Protein AF-A0A976PFW3-F1 (afdb_monomer)

Secondary structure (DSSP, 8-state):
------------------SSB-B-TTS-B-B-SSSS-EEEEEEE---SS---HHHHHHHHHHHHHHHHHHSS-EEEEEE-S--S-TTSEEEEEE--GGG-SSTT--EEEEEEEETTTTEEEEEEEEEETTS--BS-SS--TTS-GGGBHHHHHHHHHHHHTTB--BSSTT-TTBSB--TTTTS--HHHHHHHHHHS-SS--EEEEEEEEETTTTEE-SSEEEEEEETTT-SEEEEEE--TTSEEEEEEE-TTEEEEEEEEE---GGGS-GGGTT-----BGGGBPPBPEE---SSGGGTT-PPPEEEBTTB-EEEEEEEE-B-S--S-HHHHHTTTSEEE---B-TTS-BEEEEEEEEEHHHHHHTPPEEEEEE-TT----SS-EEEEEEEE-GGGT---EEEEEEEESSS--EEES-SSPEE-TT--EE--EEEEEE--SS-GGG-EEEEEEEEE-HHHHHHHHHTSS-TTS-----HHHHHHHHHHHTTTSTTHHHH--SEEEEEEEEEEEEE-TTS-EEEEE--------STT----TT---------------SSSTTSTTTT---EEEEEEB-TTS-----S-SHHHHHHHHHHHHHHHHHTTS--

pLDDT: mean 82.31, std 19.69, range [26.84, 98.25]

Structure (mmCIF, N/CA/C/O backbone):
data_AF-A0A976PFW3-F1
#
_entry.id   AF-A0A976PFW3-F1
#
loop_
_atom_site.group_PDB
_atom_site.id
_atom_site.type_symbol
_atom_site.label_atom_id
_atom_site.label_alt_id
_atom_site.label_comp_id
_atom_site.label_asym_id
_atom_site.label_entity_id
_atom_site.label_seq_id
_atom_site.pdbx_PDB_ins_code
_atom_site.Cartn_x
_atom_site.Cartn_y
_atom_site.Cartn_z
_atom_site.occupancy
_atom_site.B_iso_or_equiv
_atom_site.auth_seq_id
_atom_site.auth_comp_id
_atom_site.auth_asym_id
_atom_site.auth_atom_id
_atom_site.pdbx_PDB_model_num
ATOM 1 N N . MET A 1 1 ? -3.692 -56.636 13.401 1.00 36.53 1 MET A N 1
ATOM 2 C CA . MET A 1 1 ? -2.656 -55.945 12.604 1.00 36.53 1 MET A CA 1
ATOM 3 C C . MET A 1 1 ? -3.323 -54.791 11.887 1.00 36.53 1 MET A C 1
ATOM 5 O O . MET A 1 1 ? -4.243 -55.020 11.118 1.00 36.53 1 MET A O 1
ATOM 9 N N . LYS A 1 2 ? -2.945 -53.568 12.268 1.00 32.25 2 LYS A N 1
ATOM 10 C CA . LYS A 1 2 ? -3.414 -52.304 11.697 1.00 32.25 2 LYS A CA 1
ATOM 11 C C . LYS A 1 2 ? -2.688 -52.082 10.369 1.00 32.25 2 LYS A C 1
ATOM 13 O O . LYS A 1 2 ? -1.462 -52.126 10.370 1.00 32.25 2 LYS A O 1
ATOM 18 N N . THR A 1 3 ? -3.408 -51.780 9.298 1.00 32.78 3 THR A N 1
ATOM 19 C CA . THR A 1 3 ? -2.817 -51.157 8.107 1.00 32.78 3 THR A CA 1
ATOM 20 C C . THR A 1 3 ? -3.516 -49.819 7.927 1.00 32.78 3 THR A C 1
ATOM 22 O O . THR A 1 3 ? -4.653 -49.746 7.473 1.00 32.78 3 THR A O 1
ATOM 25 N N . LEU A 1 4 ? -2.851 -48.776 8.422 1.00 33.44 4 LEU A N 1
ATOM 26 C CA . LEU A 1 4 ? -3.229 -47.379 8.268 1.00 33.44 4 LEU A CA 1
ATOM 27 C C . LEU A 1 4 ? -2.861 -46.985 6.831 1.00 33.44 4 LEU A C 1
ATOM 29 O O . LEU A 1 4 ? -1.683 -46.994 6.480 1.00 33.44 4 LEU A O 1
ATOM 33 N N . LEU A 1 5 ? -3.855 -46.701 5.992 1.00 31.08 5 LEU A N 1
ATOM 34 C CA . LEU A 1 5 ? -3.631 -46.113 4.675 1.00 31.08 5 LEU A CA 1
ATOM 35 C C . LEU A 1 5 ? -3.624 -44.591 4.857 1.00 31.08 5 LEU A C 1
ATOM 37 O O . LEU A 1 5 ? -4.669 -43.946 4.853 1.00 31.08 5 LEU A O 1
ATOM 41 N N . THR A 1 6 ? -2.448 -44.026 5.109 1.00 30.50 6 THR A N 1
ATOM 42 C CA . THR A 1 6 ? -2.262 -42.574 5.166 1.00 30.50 6 THR A CA 1
ATOM 43 C C . THR A 1 6 ? -2.263 -42.052 3.730 1.00 30.50 6 THR A C 1
ATOM 45 O O . THR A 1 6 ? -1.283 -42.223 3.006 1.00 30.50 6 THR A O 1
ATOM 48 N N . LEU A 1 7 ? -3.377 -41.460 3.288 1.00 30.42 7 LEU A N 1
ATOM 49 C CA . LEU A 1 7 ? -3.413 -40.684 2.050 1.00 30.42 7 LEU A CA 1
ATOM 50 C C . LEU A 1 7 ? -2.515 -39.452 2.231 1.00 30.42 7 LEU A C 1
ATOM 52 O O . LEU A 1 7 ? -2.850 -38.536 2.980 1.00 30.42 7 LEU A O 1
ATOM 56 N N . LEU A 1 8 ? -1.374 -39.437 1.541 1.00 28.33 8 LEU A N 1
ATOM 57 C CA . LEU A 1 8 ? -0.593 -38.226 1.318 1.00 28.33 8 LEU A CA 1
ATOM 58 C C . LEU A 1 8 ? -1.393 -37.339 0.349 1.00 28.33 8 LEU A C 1
ATOM 60 O O . LEU A 1 8 ? -1.391 -37.566 -0.860 1.00 28.33 8 LEU A O 1
ATOM 64 N N . PHE A 1 9 ? -2.100 -36.339 0.875 1.00 29.23 9 PHE A N 1
ATOM 65 C CA . PHE A 1 9 ? -2.539 -35.202 0.071 1.00 29.23 9 PHE A CA 1
ATOM 66 C C . PHE A 1 9 ? -1.294 -34.375 -0.270 1.00 29.23 9 PHE A C 1
ATOM 68 O O . PHE A 1 9 ? -0.863 -33.530 0.509 1.00 29.23 9 PHE A O 1
ATOM 75 N N . LEU A 1 10 ? -0.683 -34.648 -1.426 1.00 27.61 10 LEU A N 1
ATOM 76 C CA . LEU A 1 10 ? 0.217 -33.697 -2.072 1.00 27.61 10 LEU A CA 1
ATOM 77 C C . LEU A 1 10 ? -0.666 -32.555 -2.590 1.00 27.61 10 LEU A C 1
ATOM 79 O O . LEU A 1 10 ? -1.296 -32.671 -3.641 1.00 27.61 10 LEU A O 1
ATOM 83 N N . SER A 1 11 ? -0.766 -31.470 -1.827 1.00 28.17 11 SER A N 1
ATOM 84 C CA . SER A 1 11 ? -1.272 -30.204 -2.341 1.00 28.17 11 SER A CA 1
ATOM 85 C C . SER A 1 11 ? -0.316 -29.735 -3.438 1.00 28.17 11 SER A C 1
ATOM 87 O O . SER A 1 11 ? 0.780 -29.245 -3.176 1.00 28.17 11 SER A O 1
ATOM 89 N N . TYR A 1 12 ? -0.718 -29.908 -4.695 1.00 28.75 12 TYR A N 1
ATOM 90 C CA . TYR A 1 12 ? -0.139 -29.148 -5.794 1.00 28.75 12 TYR A CA 1
ATOM 91 C C . TYR A 1 12 ? -0.499 -27.679 -5.549 1.00 28.75 12 TYR A C 1
ATOM 93 O O . TYR A 1 12 ? -1.594 -27.230 -5.883 1.00 28.75 12 TYR A O 1
ATOM 101 N N . ALA A 1 13 ? 0.404 -26.937 -4.908 1.00 28.00 13 ALA A N 1
ATOM 102 C CA . ALA A 1 13 ? 0.367 -25.486 -4.905 1.00 28.00 13 ALA A CA 1
ATOM 103 C C . ALA A 1 13 ? 0.647 -25.037 -6.343 1.00 28.00 13 ALA A C 1
ATOM 105 O O . ALA A 1 13 ? 1.799 -24.904 -6.756 1.00 28.00 13 ALA A O 1
ATOM 106 N N . ILE A 1 14 ? -0.407 -24.873 -7.145 1.00 31.86 14 ILE A N 1
ATOM 107 C CA . ILE A 1 14 ? -0.308 -24.063 -8.356 1.00 31.86 14 ILE A CA 1
ATOM 108 C C . ILE A 1 14 ? 0.115 -22.686 -7.850 1.00 31.86 14 ILE A C 1
ATOM 110 O O . ILE A 1 14 ? -0.603 -22.070 -7.065 1.00 31.86 14 ILE A O 1
ATOM 114 N N . GLY A 1 15 ? 1.336 -22.282 -8.199 1.00 32.09 15 GLY A N 1
ATOM 115 C CA . GLY A 1 15 ? 1.965 -21.068 -7.697 1.00 32.09 15 GLY A CA 1
ATOM 116 C C . GLY A 1 15 ? 1.206 -19.834 -8.161 1.00 32.09 15 GLY A C 1
ATOM 117 O O . GLY A 1 15 ? 1.541 -19.246 -9.186 1.00 32.09 15 GLY A O 1
ATOM 118 N N . VAL A 1 16 ? 0.189 -19.439 -7.403 1.00 37.16 16 VAL A N 1
ATOM 119 C CA . VAL A 1 16 ? -0.351 -18.089 -7.461 1.00 37.16 16 VAL A CA 1
ATOM 120 C C . VAL A 1 16 ? 0.714 -17.201 -6.832 1.00 37.16 16 VAL A C 1
ATOM 122 O O . VAL A 1 16 ? 0.985 -17.298 -5.637 1.00 37.16 16 VAL A O 1
ATOM 125 N N . LYS A 1 17 ? 1.389 -16.404 -7.659 1.00 40.34 17 LYS A N 1
ATOM 126 C CA . LYS A 1 17 ? 2.309 -15.372 -7.185 1.00 40.34 17 LYS A CA 1
ATOM 127 C C . LYS A 1 17 ? 1.561 -14.045 -7.085 1.00 40.34 17 LYS A C 1
ATOM 129 O O . LYS A 1 17 ? 0.777 -13.711 -7.971 1.00 40.34 17 LYS A O 1
ATOM 134 N N . ALA A 1 18 ? 1.794 -13.381 -5.960 1.00 41.81 18 ALA A N 1
ATOM 135 C CA . ALA A 1 18 ? 1.305 -12.069 -5.557 1.00 41.81 18 ALA A CA 1
ATOM 136 C C . ALA A 1 18 ? 1.888 -10.938 -6.422 1.00 41.81 18 ALA A C 1
ATOM 138 O O . ALA A 1 18 ? 2.817 -11.204 -7.177 1.00 41.81 18 ALA A O 1
ATOM 139 N N . TYR A 1 19 ? 1.436 -9.695 -6.218 1.00 62.03 19 TYR A N 1
ATOM 140 C CA . TYR A 1 19 ? 1.938 -8.455 -6.844 1.00 62.03 19 TYR A CA 1
ATOM 141 C C . TYR A 1 19 ? 1.474 -8.189 -8.274 1.00 62.03 19 TYR A C 1
ATOM 143 O O . TYR A 1 19 ? 0.975 -9.076 -8.974 1.00 62.03 19 TYR A O 1
ATOM 151 N N . VAL A 1 20 ? 1.597 -6.929 -8.709 1.00 61.88 20 VAL A N 1
ATOM 152 C CA . VAL A 1 20 ? 1.366 -6.581 -10.113 1.00 61.88 20 VAL A CA 1
ATOM 153 C C . VAL A 1 20 ? 2.546 -7.099 -10.916 1.00 61.88 20 VAL A C 1
ATOM 155 O O . VAL A 1 20 ? 3.556 -6.436 -11.102 1.00 61.88 20 VAL A O 1
ATOM 158 N N . LEU A 1 21 ? 2.434 -8.352 -11.330 1.00 73.12 21 LEU A N 1
ATOM 159 C CA . LEU A 1 21 ? 3.446 -9.049 -12.100 1.00 73.12 21 LEU A CA 1
ATOM 160 C C . LEU A 1 21 ? 3.099 -8.988 -13.581 1.00 73.12 21 LEU A C 1
ATOM 162 O O . LEU A 1 21 ? 1.958 -9.266 -13.969 1.00 73.12 21 LEU A O 1
ATOM 166 N N . THR A 1 22 ? 4.089 -8.675 -14.412 1.00 71.06 22 THR A N 1
ATOM 167 C CA . THR A 1 22 ? 3.899 -8.667 -15.861 1.00 71.06 22 THR A CA 1
ATOM 168 C C . THR A 1 22 ? 3.730 -10.103 -16.357 1.00 71.06 22 THR A C 1
ATOM 170 O O . THR A 1 22 ? 4.416 -11.030 -15.908 1.00 71.06 22 THR A O 1
ATOM 173 N N . ARG A 1 23 ? 2.777 -10.311 -17.268 1.00 71.00 23 ARG A N 1
ATOM 174 C CA . ARG A 1 23 ? 2.459 -11.626 -17.830 1.00 71.00 23 ARG A CA 1
ATOM 175 C C . ARG A 1 23 ? 2.489 -11.580 -19.351 1.00 71.00 23 ARG A C 1
ATOM 177 O O . ARG A 1 23 ? 1.967 -10.641 -19.939 1.00 71.00 23 ARG A O 1
ATOM 184 N N . GLY A 1 24 ? 3.055 -12.619 -19.959 1.00 60.31 24 GLY A N 1
ATOM 185 C CA . GLY A 1 24 ? 3.047 -12.810 -21.408 1.00 60.31 24 GLY A CA 1
ATOM 186 C C . GLY A 1 24 ? 1.667 -13.207 -21.935 1.00 60.31 24 GLY A C 1
ATOM 187 O O . GLY A 1 24 ? 0.727 -13.456 -21.170 1.00 60.31 24 GLY A O 1
ATOM 188 N N . SER A 1 25 ? 1.549 -13.330 -23.258 1.00 64.50 25 SER A N 1
ATOM 189 C CA . SER A 1 25 ? 0.269 -13.611 -23.930 1.00 64.50 25 SER A CA 1
ATOM 190 C C . SER A 1 25 ? -0.368 -14.946 -23.501 1.00 64.50 25 SER A C 1
ATOM 192 O O . SER A 1 25 ? -1.591 -15.091 -23.448 1.00 64.50 25 SER A O 1
ATOM 194 N N . ASN A 1 26 ? 0.460 -15.912 -23.096 1.00 66.25 26 ASN A N 1
ATOM 195 C CA . ASN A 1 26 ? 0.056 -17.209 -22.548 1.00 66.25 26 ASN A CA 1
ATOM 196 C C . ASN A 1 26 ? -0.172 -17.209 -21.018 1.00 66.25 26 ASN A C 1
ATOM 198 O O . ASN A 1 26 ? -0.253 -18.282 -20.416 1.00 66.25 26 ASN A O 1
ATOM 202 N N . LYS A 1 27 ? -0.252 -16.031 -20.381 1.00 70.88 27 LYS A N 1
ATOM 203 C CA . LYS A 1 27 ? -0.365 -15.821 -18.922 1.00 70.88 27 LYS A CA 1
ATOM 204 C C . LYS A 1 27 ? 0.863 -16.251 -18.100 1.00 70.88 27 LYS A C 1
ATOM 206 O O . LYS A 1 27 ? 0.792 -16.222 -16.863 1.00 70.88 27 LYS A O 1
ATOM 211 N N . SER A 1 28 ? 1.970 -16.636 -18.743 1.00 75.81 28 SER A N 1
ATOM 212 C CA . SER A 1 28 ? 3.228 -16.935 -18.049 1.00 75.81 28 SER A CA 1
ATOM 213 C C . SER A 1 28 ? 3.811 -15.671 -17.420 1.00 75.81 28 SER A C 1
ATOM 215 O O . SER A 1 28 ? 3.656 -14.571 -17.944 1.00 75.81 28 SER A O 1
ATOM 217 N N . PHE A 1 29 ? 4.433 -15.822 -16.254 1.00 83.50 29 PHE A N 1
ATOM 218 C CA . PHE A 1 29 ? 5.074 -14.717 -15.547 1.00 83.50 29 PHE A CA 1
ATOM 219 C C . PHE A 1 29 ? 6.345 -14.286 -16.275 1.00 83.50 29 PHE A C 1
ATOM 221 O O . PHE A 1 29 ? 7.222 -15.124 -16.492 1.00 83.50 29 PHE A O 1
ATOM 228 N N . ILE A 1 30 ? 6.460 -12.996 -16.589 1.00 85.62 30 ILE A N 1
ATOM 229 C CA . ILE A 1 30 ? 7.663 -12.432 -17.199 1.00 85.62 30 ILE A CA 1
ATOM 230 C C . ILE A 1 30 ? 8.696 -12.190 -16.100 1.00 85.62 30 ILE A C 1
ATOM 232 O O . ILE A 1 30 ? 8.488 -11.358 -15.219 1.00 85.62 30 ILE A O 1
ATOM 236 N N . ARG A 1 31 ? 9.786 -12.963 -16.117 1.00 91.31 31 ARG A N 1
ATOM 237 C CA . ARG A 1 31 ? 10.868 -12.889 -15.119 1.00 91.31 31 ARG A CA 1
ATOM 238 C C . ARG A 1 31 ? 12.169 -13.481 -15.645 1.00 91.31 31 ARG A C 1
ATOM 240 O O . ARG A 1 31 ? 12.164 -14.294 -16.570 1.00 91.31 31 ARG A O 1
ATOM 247 N N . TRP A 1 32 ? 13.285 -13.165 -14.998 1.00 94.50 32 TRP A N 1
ATOM 248 C CA . TRP A 1 32 ? 14.546 -13.842 -15.286 1.00 94.50 32 TRP A CA 1
ATOM 249 C C . TRP A 1 32 ? 14.451 -15.351 -14.968 1.00 94.50 32 TRP A C 1
ATOM 251 O O . TRP A 1 32 ? 13.754 -15.747 -14.024 1.00 94.50 32 TRP A O 1
ATOM 261 N N . PRO A 1 33 ? 15.140 -16.226 -15.730 1.00 90.62 33 PRO A N 1
ATOM 262 C CA . PRO A 1 33 ? 14.991 -17.681 -15.603 1.00 90.62 33 PRO A CA 1
ATOM 263 C C . PRO A 1 33 ? 15.330 -18.238 -14.214 1.00 90.62 33 PRO A C 1
ATOM 265 O O . PRO A 1 33 ? 14.748 -19.235 -13.778 1.00 90.62 33 PRO A O 1
ATOM 268 N N . THR A 1 34 ? 16.274 -17.609 -13.512 1.00 91.56 34 THR A N 1
ATOM 269 C CA . THR A 1 34 ? 16.739 -18.034 -12.188 1.00 91.56 34 THR A CA 1
ATOM 270 C C . THR A 1 34 ? 16.098 -17.193 -11.085 1.00 91.56 34 THR A C 1
ATOM 272 O O . THR A 1 34 ? 15.677 -16.062 -11.301 1.00 91.56 34 THR A O 1
ATOM 275 N N . THR A 1 35 ? 16.024 -17.743 -9.874 1.00 88.94 35 THR A N 1
ATOM 276 C CA . THR A 1 35 ? 15.552 -17.015 -8.682 1.00 88.94 35 THR A CA 1
ATOM 277 C C . THR A 1 35 ? 16.614 -16.088 -8.090 1.00 88.94 35 THR A C 1
ATOM 279 O O . THR A 1 35 ? 16.314 -15.342 -7.171 1.00 88.94 35 THR A O 1
ATOM 282 N N . SER A 1 36 ? 17.845 -16.140 -8.600 1.00 92.88 36 SER A N 1
ATOM 283 C CA . SER A 1 36 ? 18.969 -15.291 -8.197 1.00 92.88 36 SER A CA 1
ATOM 284 C C . SER A 1 36 ? 19.787 -14.876 -9.432 1.00 92.88 36 SER A C 1
ATOM 286 O O . SER A 1 36 ? 20.884 -15.406 -9.662 1.00 92.88 36 SER A O 1
ATOM 288 N N . PRO A 1 37 ? 19.217 -14.053 -10.328 1.00 95.31 37 PRO A N 1
ATOM 289 C CA . PRO A 1 37 ? 19.898 -13.635 -11.548 1.00 95.31 37 PRO A CA 1
ATOM 290 C C . PRO A 1 37 ? 21.075 -12.706 -11.227 1.00 95.31 37 PRO A C 1
ATOM 292 O O . PRO A 1 37 ? 21.005 -11.913 -10.294 1.00 95.31 37 PRO A O 1
ATOM 295 N N . ASN A 1 38 ? 22.148 -12.807 -12.015 1.00 96.12 38 ASN A N 1
ATOM 296 C CA . ASN A 1 38 ? 23.268 -11.865 -11.992 1.00 96.12 38 ASN A CA 1
ATOM 297 C C . ASN A 1 38 ? 23.230 -11.072 -13.299 1.00 96.12 38 ASN A C 1
ATOM 299 O O . ASN A 1 38 ? 23.489 -11.635 -14.363 1.00 96.12 38 ASN A O 1
ATOM 303 N N . LEU A 1 39 ? 22.862 -9.797 -13.221 1.00 96.12 39 LEU A N 1
ATOM 304 C CA . LEU A 1 39 ? 22.644 -8.926 -14.369 1.00 96.12 39 LEU A CA 1
ATOM 305 C C . LEU A 1 39 ? 23.783 -7.913 -14.473 1.00 96.12 39 LEU A C 1
ATOM 307 O O . LEU A 1 39 ? 24.178 -7.293 -13.488 1.00 96.12 39 LEU A O 1
ATOM 311 N N . THR A 1 40 ? 24.301 -7.721 -15.682 1.00 96.62 40 THR A N 1
ATOM 312 C CA . THR A 1 40 ? 25.161 -6.576 -16.003 1.00 96.62 40 THR A CA 1
ATOM 313 C C . THR A 1 40 ? 24.333 -5.562 -16.777 1.00 96.62 40 THR A C 1
ATOM 315 O O . THR A 1 40 ? 23.777 -5.905 -17.821 1.00 96.62 40 THR A O 1
ATOM 318 N N . LEU A 1 41 ? 24.251 -4.344 -16.245 1.00 97.12 41 LEU A N 1
ATOM 319 C CA . LEU A 1 41 ? 23.595 -3.198 -16.861 1.00 97.12 41 LEU A CA 1
ATOM 320 C C . LEU A 1 41 ? 24.670 -2.312 -17.495 1.00 97.12 41 LEU A C 1
ATOM 322 O O . LEU A 1 41 ? 25.552 -1.794 -16.803 1.00 97.12 41 LEU A O 1
ATOM 326 N N . TYR A 1 42 ? 24.625 -2.167 -18.813 1.00 97.62 42 TYR A N 1
ATOM 327 C CA . TYR A 1 42 ? 25.566 -1.353 -19.569 1.00 97.62 42 TYR A CA 1
ATOM 328 C C . TYR A 1 42 ? 25.042 0.079 -19.658 1.00 97.62 42 TYR A C 1
ATOM 330 O O . TYR A 1 42 ? 24.076 0.359 -20.360 1.00 97.62 42 TYR A O 1
ATOM 338 N N . LEU A 1 43 ? 25.682 0.989 -18.931 1.00 97.81 43 LEU A N 1
ATOM 339 C CA . LEU A 1 43 ? 25.269 2.382 -18.822 1.00 97.81 43 LEU A CA 1
ATOM 340 C C . LEU A 1 43 ? 26.020 3.257 -19.824 1.00 97.81 43 LEU A C 1
ATOM 342 O O . LEU A 1 43 ? 27.243 3.388 -19.732 1.00 97.81 43 LEU A O 1
ATOM 346 N N . ASN A 1 44 ? 25.279 3.921 -20.707 1.00 97.44 44 ASN A N 1
ATOM 347 C CA . ASN A 1 44 ? 25.751 5.108 -21.406 1.00 97.44 44 ASN A CA 1
ATOM 348 C C . ASN A 1 44 ? 25.252 6.367 -20.669 1.00 97.44 44 ASN A C 1
ATOM 350 O O . ASN A 1 44 ? 24.062 6.682 -20.752 1.00 97.44 44 ASN A O 1
ATOM 354 N N . PRO A 1 45 ? 26.124 7.092 -19.944 1.00 96.69 45 PRO A N 1
ATOM 355 C CA . PRO A 1 45 ? 25.701 8.204 -19.095 1.00 96.69 45 PRO A CA 1
ATOM 356 C C . PRO A 1 45 ? 25.529 9.537 -19.844 1.00 96.69 45 PRO A C 1
ATOM 358 O O . PRO A 1 45 ? 25.141 10.532 -19.228 1.00 96.69 45 PRO A O 1
ATOM 361 N N . SER A 1 46 ? 25.821 9.578 -21.151 1.00 96.31 46 SER A N 1
ATOM 362 C CA . SER A 1 46 ? 25.744 10.807 -21.950 1.00 96.31 46 SER A CA 1
ATOM 363 C C . SER A 1 46 ? 24.318 11.354 -21.947 1.00 96.31 46 SER A C 1
ATOM 365 O O . SER A 1 46 ? 23.399 10.648 -22.346 1.00 96.31 46 SER A O 1
ATOM 367 N N . ASN A 1 47 ? 24.143 12.607 -21.525 1.00 95.38 47 ASN A N 1
ATOM 368 C CA . ASN A 1 47 ? 22.838 13.250 -21.355 1.00 95.38 47 ASN A CA 1
ATOM 369 C C . ASN A 1 47 ? 22.897 14.744 -21.721 1.00 95.38 47 ASN A C 1
ATOM 371 O O . ASN A 1 47 ? 23.962 15.365 -21.669 1.00 95.38 47 ASN A O 1
ATOM 375 N N . ASN A 1 48 ? 21.744 15.334 -22.041 1.00 95.19 48 ASN A N 1
ATOM 376 C CA . ASN A 1 48 ? 21.591 16.773 -22.298 1.00 95.19 48 ASN A CA 1
ATOM 377 C C . ASN A 1 48 ? 21.143 17.564 -21.053 1.00 95.19 48 ASN A C 1
ATOM 379 O O . ASN A 1 48 ? 20.854 18.758 -21.143 1.00 95.19 48 ASN A O 1
ATOM 383 N N . ASN A 1 49 ? 21.111 16.912 -19.890 1.00 90.81 49 ASN A N 1
ATOM 384 C CA . ASN A 1 49 ? 20.641 17.461 -18.618 1.00 90.81 49 ASN A CA 1
ATOM 385 C C . ASN A 1 49 ? 21.741 18.161 -17.800 1.00 90.81 49 ASN A C 1
ATOM 387 O O . ASN A 1 49 ? 21.458 18.784 -16.780 1.00 90.81 49 ASN A O 1
ATOM 391 N N . GLY A 1 50 ? 22.998 18.093 -18.250 1.00 91.25 50 GLY A N 1
ATOM 392 C CA . GLY A 1 50 ? 24.138 18.714 -17.570 1.00 91.25 50 GLY A CA 1
ATOM 393 C C . GLY A 1 50 ? 24.649 17.930 -16.358 1.00 91.25 50 GLY A C 1
ATOM 394 O O . GLY A 1 50 ? 25.518 18.431 -15.647 1.00 91.25 50 GLY A O 1
ATOM 395 N N . LEU A 1 51 ? 24.149 16.709 -16.141 1.00 93.62 51 LEU A N 1
ATOM 396 C CA . LEU A 1 51 ? 24.655 15.790 -15.123 1.00 93.62 51 LEU A CA 1
ATOM 397 C C . LEU A 1 51 ? 25.988 15.202 -15.592 1.00 93.62 51 LEU A C 1
ATOM 399 O O . LEU A 1 51 ? 26.096 14.752 -16.736 1.00 93.62 51 LEU A O 1
ATOM 403 N N . SER A 1 52 ? 26.999 15.173 -14.722 1.00 96.38 52 SER A N 1
ATOM 404 C CA . SER A 1 52 ? 28.265 14.513 -15.056 1.00 96.38 52 SER A CA 1
ATOM 405 C C . SER A 1 52 ? 28.112 12.990 -15.112 1.00 96.38 52 SER A C 1
ATOM 407 O O . SER A 1 52 ? 27.295 12.407 -14.396 1.00 96.38 52 SER A O 1
ATOM 409 N N . ASP A 1 53 ? 28.959 12.323 -15.900 1.00 96.50 53 ASP A N 1
ATOM 410 C CA . ASP A 1 53 ? 28.968 10.856 -16.004 1.00 96.50 53 ASP A CA 1
ATOM 411 C C . ASP A 1 53 ? 29.081 10.167 -14.633 1.00 96.50 53 ASP A C 1
ATOM 413 O O . ASP A 1 53 ? 28.443 9.145 -14.382 1.00 96.50 53 ASP A O 1
ATOM 417 N N . THR A 1 54 ? 29.866 10.755 -13.725 1.00 96.56 54 THR A N 1
ATOM 418 C CA . THR A 1 54 ? 30.039 10.274 -12.349 1.00 96.56 54 THR A CA 1
ATOM 419 C C . THR A 1 54 ? 28.754 10.401 -11.531 1.00 96.56 54 THR A C 1
ATOM 421 O O . THR A 1 54 ? 28.424 9.488 -10.777 1.00 96.56 54 THR A O 1
ATOM 424 N N . GLU A 1 55 ? 28.023 11.512 -11.656 1.00 95.94 55 GLU A N 1
ATOM 425 C CA . GLU A 1 55 ? 26.743 11.700 -10.962 1.00 95.94 55 GLU A CA 1
ATOM 426 C C . GLU A 1 55 ? 25.704 10.690 -11.446 1.00 95.94 55 GLU A C 1
ATOM 428 O O . GLU A 1 55 ? 25.095 10.006 -10.623 1.00 95.94 55 GLU A O 1
ATOM 433 N N . VAL A 1 56 ? 25.564 10.529 -12.766 1.00 97.75 56 VAL A N 1
ATOM 434 C CA . VAL A 1 56 ? 24.652 9.544 -13.369 1.00 97.75 56 VAL A CA 1
ATOM 435 C C . VAL A 1 56 ? 24.997 8.128 -12.904 1.00 97.75 56 VAL A C 1
ATOM 437 O O . VAL A 1 56 ? 24.117 7.400 -12.442 1.00 97.75 56 VAL A O 1
ATOM 440 N N . TYR A 1 57 ? 26.279 7.747 -12.960 1.00 97.81 57 TYR A N 1
ATOM 441 C CA . TYR A 1 57 ? 26.739 6.440 -12.492 1.00 97.81 57 TYR A CA 1
ATOM 442 C C . TYR A 1 57 ? 26.404 6.205 -11.015 1.00 97.81 57 TYR A C 1
ATOM 444 O O . TYR A 1 57 ? 25.878 5.148 -10.672 1.00 97.81 57 TYR A O 1
ATOM 452 N N . ASN A 1 58 ? 26.672 7.181 -10.143 1.00 97.44 58 ASN A N 1
ATOM 453 C CA . ASN A 1 58 ? 26.420 7.043 -8.709 1.00 97.44 58 ASN A CA 1
ATOM 454 C C . ASN A 1 58 ? 24.929 6.868 -8.405 1.00 97.44 58 ASN A C 1
ATOM 456 O O . ASN A 1 58 ? 24.578 5.993 -7.617 1.00 97.44 58 ASN A O 1
ATOM 460 N N . ILE A 1 59 ? 24.061 7.651 -9.053 1.00 97.19 59 ILE A N 1
ATOM 461 C CA . ILE A 1 59 ? 22.605 7.557 -8.882 1.00 97.19 59 ILE A CA 1
ATOM 462 C C . ILE A 1 59 ? 22.106 6.172 -9.302 1.00 97.19 59 ILE A C 1
ATOM 464 O O . ILE A 1 59 ? 21.409 5.509 -8.538 1.00 97.19 59 ILE A O 1
ATOM 468 N N . ILE A 1 60 ? 22.517 5.699 -10.481 1.00 97.56 60 ILE A N 1
ATOM 469 C CA . ILE A 1 60 ? 22.102 4.386 -10.990 1.00 97.56 60 ILE A CA 1
ATOM 470 C C . ILE A 1 60 ? 22.644 3.261 -10.109 1.00 97.56 60 ILE A C 1
ATOM 472 O O . ILE A 1 60 ? 21.924 2.309 -9.813 1.00 97.56 60 ILE A O 1
ATOM 476 N N . ASN A 1 61 ? 23.890 3.372 -9.646 1.00 97.56 61 ASN A N 1
ATOM 477 C CA . ASN A 1 61 ? 24.484 2.389 -8.749 1.00 97.56 61 ASN A CA 1
ATOM 478 C C . ASN A 1 61 ? 23.756 2.334 -7.392 1.00 97.56 61 ASN A C 1
ATOM 480 O O . ASN A 1 61 ? 23.583 1.246 -6.846 1.00 97.56 61 ASN A O 1
ATOM 484 N N . SER A 1 62 ? 23.285 3.472 -6.870 1.00 96.75 62 SER A N 1
ATOM 485 C CA . SER A 1 62 ? 22.416 3.516 -5.686 1.00 96.75 62 SER A CA 1
ATOM 486 C C . SER A 1 62 ? 21.070 2.825 -5.932 1.00 96.75 62 SER A C 1
ATOM 488 O O . SER A 1 62 ? 20.699 1.953 -5.152 1.00 96.75 62 SER A O 1
ATOM 490 N N . SER A 1 63 ? 20.382 3.117 -7.041 1.00 97.38 63 SER A N 1
ATOM 491 C CA . SER A 1 63 ? 19.115 2.451 -7.394 1.00 97.38 63 SER A CA 1
ATOM 492 C C . SER A 1 63 ? 19.268 0.938 -7.612 1.00 97.38 63 SER A C 1
ATOM 494 O O . SER A 1 63 ? 18.403 0.148 -7.243 1.00 97.38 63 SER A O 1
ATOM 496 N N . VAL A 1 64 ? 20.396 0.499 -8.173 1.00 97.38 64 VAL A N 1
ATOM 497 C CA . VAL A 1 64 ? 20.750 -0.924 -8.296 1.00 97.38 64 VAL A CA 1
ATOM 498 C C . VAL A 1 64 ? 20.943 -1.583 -6.924 1.00 97.38 64 VAL A C 1
ATOM 500 O O . VAL A 1 64 ? 20.521 -2.730 -6.720 1.00 97.38 64 VAL A O 1
ATOM 503 N N . ALA A 1 65 ? 21.573 -0.873 -5.984 1.00 96.94 65 ALA A N 1
ATOM 504 C CA . ALA A 1 65 ? 21.812 -1.369 -4.634 1.00 96.94 65 ALA A CA 1
ATOM 505 C C . ALA A 1 65 ? 20.508 -1.559 -3.845 1.00 96.94 65 ALA A C 1
ATOM 507 O O . ALA A 1 65 ? 20.403 -2.543 -3.110 1.00 96.94 65 ALA A O 1
ATOM 508 N N . GLU A 1 66 ? 19.513 -0.689 -4.038 1.00 95.69 66 GLU A N 1
ATOM 509 C CA . GLU A 1 66 ? 18.183 -0.809 -3.425 1.00 95.69 66 GLU A CA 1
ATOM 510 C C . GLU A 1 66 ? 17.532 -2.168 -3.737 1.00 95.69 66 GLU A C 1
ATOM 512 O O . GLU A 1 66 ? 17.216 -2.946 -2.832 1.00 95.69 66 GLU A O 1
ATOM 517 N N . TRP A 1 67 ? 17.421 -2.524 -5.019 1.00 96.12 67 TRP A N 1
ATOM 518 C CA . TRP A 1 67 ? 16.852 -3.808 -5.445 1.00 96.12 67 TRP A CA 1
ATOM 519 C C . TRP A 1 67 ? 17.705 -5.013 -5.032 1.00 96.12 67 TRP A C 1
ATOM 521 O O . TRP A 1 67 ? 17.165 -6.043 -4.609 1.00 96.12 67 TRP A O 1
ATOM 531 N N . SER A 1 68 ? 19.034 -4.895 -5.131 1.00 95.38 68 SER A N 1
ATOM 532 C CA . SER A 1 68 ? 19.951 -6.004 -4.826 1.00 95.38 68 SER A CA 1
ATOM 533 C C . SER A 1 68 ? 20.065 -6.298 -3.326 1.00 95.38 68 SER A C 1
ATOM 535 O O . SER A 1 68 ? 20.373 -7.423 -2.939 1.00 95.38 68 SER A O 1
ATOM 537 N N . SER A 1 69 ? 19.799 -5.309 -2.466 1.00 94.31 69 SER A N 1
ATOM 538 C CA . SER A 1 69 ? 19.803 -5.486 -1.005 1.00 94.31 69 SER A CA 1
ATOM 539 C C . SER A 1 69 ? 18.504 -6.111 -0.489 1.00 94.31 69 SER A C 1
ATOM 541 O O . SER A 1 69 ? 18.504 -6.772 0.550 1.00 94.31 69 SER A O 1
ATOM 543 N N . ASN A 1 70 ? 17.402 -5.932 -1.222 1.00 92.25 70 ASN A N 1
ATOM 544 C CA . ASN A 1 70 ? 16.062 -6.335 -0.797 1.00 92.25 70 ASN A CA 1
ATOM 545 C C . ASN A 1 70 ? 15.534 -7.608 -1.485 1.00 92.25 70 ASN A C 1
ATOM 547 O O . ASN A 1 70 ? 14.496 -8.139 -1.086 1.00 92.25 70 ASN A O 1
ATOM 551 N N . SER A 1 71 ? 16.263 -8.153 -2.461 1.00 92.38 71 SER A N 1
ATOM 552 C CA . SER A 1 71 ? 15.902 -9.380 -3.185 1.00 92.38 71 SER A CA 1
ATOM 553 C C . SER A 1 71 ? 17.123 -10.273 -3.447 1.00 92.38 71 SER A C 1
ATOM 555 O O . SER A 1 71 ? 18.227 -9.977 -2.997 1.00 92.38 71 SER A O 1
ATOM 557 N N . ALA A 1 72 ? 16.935 -11.404 -4.132 1.00 94.25 72 ALA A N 1
ATOM 558 C CA . ALA A 1 72 ? 18.035 -12.258 -4.591 1.00 94.25 72 ALA A CA 1
ATOM 559 C C . ALA A 1 72 ? 18.588 -11.865 -5.979 1.00 94.25 72 ALA A C 1
ATOM 561 O O . ALA A 1 72 ? 19.478 -12.546 -6.493 1.00 94.25 72 ALA A O 1
ATOM 562 N N . VAL A 1 73 ? 18.070 -10.797 -6.601 1.00 94.62 73 VAL A N 1
ATOM 563 C CA . VAL A 1 73 ? 18.636 -10.233 -7.835 1.00 94.62 73 VAL A CA 1
ATOM 564 C C . VAL A 1 73 ? 19.974 -9.580 -7.504 1.00 94.62 73 VAL A C 1
ATOM 566 O O . VAL A 1 73 ? 20.066 -8.795 -6.568 1.00 94.62 73 VAL A O 1
ATOM 569 N N . ASN A 1 74 ? 21.010 -9.874 -8.281 1.00 95.31 74 ASN A N 1
ATOM 570 C CA . ASN A 1 74 ? 22.279 -9.163 -8.219 1.00 95.31 74 ASN A CA 1
ATOM 571 C C . ASN A 1 74 ? 22.454 -8.351 -9.502 1.00 95.31 74 ASN A C 1
ATOM 573 O O . ASN A 1 74 ? 22.432 -8.919 -10.595 1.00 95.31 74 ASN A O 1
ATOM 577 N N . MET A 1 75 ? 22.608 -7.035 -9.382 1.00 96.12 75 MET A N 1
ATOM 578 C CA . MET A 1 75 ? 22.845 -6.157 -10.526 1.00 96.12 75 MET A CA 1
ATOM 579 C C . MET A 1 75 ? 24.178 -5.428 -10.368 1.00 96.12 75 MET A C 1
ATOM 581 O O . MET A 1 75 ? 24.511 -4.942 -9.289 1.00 96.12 75 MET A O 1
ATOM 585 N N . GLY A 1 76 ? 24.938 -5.344 -11.458 1.00 96.31 76 GLY A N 1
ATOM 586 C CA . GLY A 1 76 ? 26.167 -4.560 -11.547 1.00 96.31 76 GLY A CA 1
ATOM 587 C C . GLY A 1 76 ? 26.119 -3.602 -12.731 1.00 96.31 76 GLY A C 1
ATOM 588 O O . GLY A 1 76 ? 25.592 -3.946 -13.788 1.00 96.31 76 GLY A O 1
ATOM 589 N N . VAL A 1 77 ? 26.691 -2.410 -12.567 1.00 97.62 77 VAL A N 1
ATOM 590 C CA . VAL A 1 77 ? 26.731 -1.374 -13.610 1.00 97.62 77 VAL A CA 1
ATOM 591 C C . VAL A 1 77 ? 28.099 -1.375 -14.293 1.00 97.62 77 VAL A C 1
ATOM 593 O O . VAL A 1 77 ? 29.135 -1.395 -13.631 1.00 97.62 77 VAL A O 1
ATOM 596 N N . SER A 1 78 ? 28.122 -1.349 -15.624 1.00 96.62 78 SER A N 1
ATOM 597 C CA . SER A 1 78 ? 29.338 -1.206 -16.435 1.00 96.62 78 SER A CA 1
ATOM 598 C C . SER A 1 78 ? 29.186 -0.046 -17.411 1.00 96.62 78 SER A C 1
ATOM 600 O O . SER A 1 78 ? 28.229 -0.006 -18.175 1.00 96.62 78 SER A O 1
ATOM 602 N N . LEU A 1 79 ? 30.130 0.895 -17.415 1.00 96.56 79 LEU A N 1
ATOM 603 C CA . LEU A 1 79 ? 30.092 2.024 -18.346 1.00 96.56 79 LEU A CA 1
ATOM 604 C C . LEU A 1 79 ? 30.337 1.566 -19.790 1.00 96.56 79 LEU A C 1
ATOM 606 O O . LEU A 1 79 ? 31.198 0.724 -20.057 1.00 96.56 79 LEU A O 1
ATOM 610 N N . THR A 1 80 ? 29.609 2.165 -20.726 1.00 95.06 80 THR A N 1
ATOM 611 C CA . THR A 1 80 ? 29.780 1.985 -22.168 1.00 95.06 80 THR A CA 1
ATOM 612 C C . THR A 1 80 ? 29.599 3.314 -22.903 1.00 95.06 80 THR A C 1
ATOM 614 O O . THR A 1 80 ? 28.974 4.241 -22.399 1.00 95.06 80 THR A O 1
ATOM 617 N N . SER A 1 81 ? 30.148 3.410 -24.113 1.00 90.00 81 SER A N 1
ATOM 618 C CA . SER A 1 81 ? 29.914 4.527 -25.039 1.00 90.00 81 SER A CA 1
ATOM 619 C C . SER A 1 81 ? 28.944 4.176 -26.172 1.00 90.00 81 SER A C 1
ATOM 621 O O . SER A 1 81 ? 28.606 5.035 -26.986 1.00 90.00 81 SER A O 1
ATOM 623 N N . THR A 1 82 ? 28.504 2.918 -26.250 1.00 83.31 82 THR A N 1
ATOM 624 C CA . THR A 1 82 ? 27.555 2.422 -27.257 1.00 83.31 82 THR A CA 1
ATOM 625 C C . THR A 1 82 ? 26.116 2.496 -26.755 1.00 83.31 82 THR A C 1
ATOM 627 O O . THR A 1 82 ? 25.892 2.618 -25.553 1.00 83.31 82 THR A O 1
ATOM 630 N N . THR A 1 83 ? 25.156 2.413 -27.675 1.00 82.44 83 THR A N 1
ATOM 631 C CA . THR A 1 83 ? 23.728 2.224 -27.385 1.00 82.44 83 THR A CA 1
ATOM 632 C C . THR A 1 83 ? 23.088 1.327 -28.450 1.00 82.44 83 THR A C 1
ATOM 634 O O . THR A 1 83 ? 23.555 1.286 -29.594 1.00 82.44 83 THR A O 1
ATOM 637 N N . GLY A 1 84 ? 22.015 0.629 -28.083 1.00 73.31 84 GLY A N 1
ATOM 638 C CA . GLY A 1 84 ? 21.236 -0.271 -28.929 1.00 73.31 84 GLY A CA 1
ATOM 639 C C . GLY A 1 84 ? 21.951 -1.570 -29.315 1.00 73.31 84 GLY A C 1
ATOM 640 O O . GLY A 1 84 ? 21.742 -2.043 -30.437 1.00 73.31 84 GLY A O 1
ATOM 641 N N . LEU A 1 85 ? 22.830 -2.111 -28.459 1.00 79.00 85 LEU A N 1
ATOM 642 C CA . LEU A 1 85 ? 23.473 -3.405 -28.715 1.00 79.00 85 LEU A CA 1
ATOM 643 C C . LEU A 1 85 ? 22.636 -4.565 -28.171 1.00 79.00 85 LEU A C 1
ATOM 645 O O . LEU A 1 85 ? 22.375 -4.641 -26.981 1.00 79.00 85 LEU A O 1
ATOM 649 N N . ASP A 1 86 ? 22.342 -5.527 -29.038 1.00 75.88 86 ASP A N 1
ATOM 650 C CA . ASP A 1 86 ? 21.626 -6.749 -28.669 1.00 75.88 86 ASP A CA 1
ATOM 651 C C . ASP A 1 86 ? 22.425 -7.674 -27.736 1.00 75.88 86 ASP A C 1
ATOM 653 O O . ASP A 1 86 ? 23.660 -7.771 -27.816 1.00 75.88 86 ASP A O 1
ATOM 657 N N . GLY A 1 87 ? 21.697 -8.404 -26.890 1.00 79.88 87 GLY A N 1
ATOM 658 C CA . GLY A 1 87 ? 22.240 -9.344 -25.915 1.00 79.88 87 GLY A CA 1
ATOM 659 C C . GLY A 1 87 ? 22.828 -8.661 -24.681 1.00 79.88 87 GLY A C 1
ATOM 660 O O . GLY A 1 87 ? 23.627 -9.272 -23.963 1.00 79.88 87 GLY A O 1
ATOM 661 N N . ARG A 1 88 ? 22.482 -7.390 -24.449 1.00 87.00 88 ARG A N 1
ATOM 662 C CA . ARG A 1 88 ? 22.913 -6.585 -23.303 1.00 87.00 88 ARG A CA 1
ATOM 663 C C . ARG A 1 88 ? 21.714 -5.873 -22.706 1.00 87.00 88 ARG A C 1
ATOM 665 O O . ARG A 1 88 ? 20.881 -5.390 -23.441 1.00 87.00 88 ARG A O 1
ATOM 672 N N . ASN A 1 89 ? 21.681 -5.762 -21.383 1.00 93.00 89 ASN A N 1
ATOM 673 C CA . ASN A 1 89 ? 20.732 -4.877 -20.717 1.00 93.00 89 ASN A CA 1
ATOM 674 C C . ASN A 1 89 ? 21.342 -3.477 -20.700 1.00 93.00 89 ASN A C 1
ATOM 676 O O . ASN A 1 89 ? 22.345 -3.271 -20.004 1.00 93.00 89 ASN A O 1
ATOM 680 N N . GLU A 1 90 ? 20.820 -2.541 -21.483 1.00 94.31 90 GLU A N 1
ATOM 681 C CA . GLU A 1 90 ? 21.395 -1.201 -21.602 1.00 94.31 90 GLU A CA 1
ATOM 682 C C . GLU A 1 90 ? 20.576 -0.138 -20.862 1.00 94.31 90 GLU A C 1
ATOM 684 O O . GLU A 1 90 ? 19.360 -0.220 -20.740 1.00 94.31 90 GLU A O 1
ATOM 689 N N . ILE A 1 91 ? 21.256 0.896 -20.367 1.00 96.44 91 ILE A N 1
ATOM 690 C CA . ILE A 1 91 ? 20.634 2.115 -19.841 1.00 96.44 91 ILE A CA 1
ATOM 691 C C . ILE A 1 91 ? 21.190 3.282 -20.644 1.00 96.44 91 ILE A C 1
ATOM 693 O O . ILE A 1 91 ? 22.408 3.485 -20.683 1.00 96.44 91 ILE A O 1
ATOM 697 N N . SER A 1 92 ? 20.317 4.054 -21.288 1.00 95.69 92 SER A N 1
ATOM 698 C CA . SER A 1 92 ? 20.750 5.203 -22.084 1.00 95.69 92 SER A CA 1
ATOM 699 C C . SER A 1 92 ? 19.718 6.324 -22.144 1.00 95.69 92 SER A C 1
ATOM 701 O O . SER A 1 92 ? 18.515 6.108 -22.006 1.00 95.69 92 SER A O 1
ATOM 703 N N . PHE A 1 93 ? 20.207 7.537 -22.385 1.00 95.06 93 PHE A N 1
ATOM 704 C CA . PHE A 1 93 ? 19.389 8.712 -22.653 1.00 95.06 93 PHE A CA 1
ATOM 705 C C . PHE A 1 93 ? 19.094 8.826 -24.150 1.00 95.06 93 PHE A C 1
ATOM 707 O O . PHE A 1 93 ? 19.957 8.582 -25.000 1.00 95.06 93 PHE A O 1
ATOM 714 N N . THR A 1 94 ? 17.871 9.221 -24.499 1.00 91.06 94 THR A N 1
ATOM 715 C CA . THR A 1 94 ? 17.496 9.484 -25.888 1.00 91.06 94 THR A CA 1
ATOM 716 C C . THR A 1 94 ? 16.493 10.623 -26.005 1.00 91.06 94 THR A C 1
ATOM 718 O O . THR A 1 94 ? 15.556 10.742 -25.224 1.00 91.06 94 THR A O 1
ATOM 721 N N . THR A 1 95 ? 16.668 11.453 -27.032 1.00 89.88 95 THR A N 1
ATOM 722 C CA . THR A 1 95 ? 15.720 12.515 -27.399 1.00 89.88 95 THR A CA 1
ATOM 723 C C . THR A 1 95 ? 14.679 12.049 -28.421 1.00 89.88 95 THR A C 1
ATOM 725 O O . THR A 1 95 ? 13.804 12.826 -28.809 1.00 89.88 95 THR A O 1
ATOM 728 N N . ASN A 1 96 ? 14.748 10.792 -28.881 1.00 85.75 96 ASN A N 1
ATOM 729 C CA . ASN A 1 96 ? 13.839 10.272 -29.897 1.00 85.75 96 ASN A CA 1
ATOM 730 C C . ASN A 1 96 ? 12.439 10.030 -29.316 1.00 85.75 96 ASN A C 1
ATOM 732 O O . ASN A 1 96 ? 12.180 9.008 -28.683 1.00 85.75 96 ASN A O 1
ATOM 736 N N . SER A 1 97 ? 11.518 10.945 -29.614 1.00 77.81 97 SER A N 1
ATOM 737 C CA . SER A 1 97 ? 10.129 10.895 -29.152 1.00 77.81 97 SER A CA 1
ATOM 738 C C . SER A 1 97 ? 9.341 9.676 -29.637 1.00 77.81 97 SER A C 1
ATOM 740 O O . SER A 1 97 ? 8.311 9.369 -29.050 1.00 77.81 97 SER A O 1
ATOM 742 N N . LEU A 1 98 ? 9.810 8.943 -30.656 1.00 78.00 98 LEU A N 1
ATOM 743 C CA . LEU A 1 98 ? 9.146 7.715 -31.116 1.00 78.00 98 LEU A CA 1
ATOM 744 C C . LEU A 1 98 ? 9.122 6.605 -30.059 1.00 78.00 98 LEU A C 1
ATOM 746 O O . LEU A 1 98 ? 8.277 5.720 -30.147 1.00 78.00 98 LEU A O 1
ATOM 750 N N . TYR A 1 99 ? 10.031 6.642 -29.083 1.00 75.94 99 TYR A N 1
ATOM 751 C CA . TYR A 1 99 ? 10.045 5.688 -27.974 1.00 75.94 99 TYR A CA 1
ATOM 752 C C . TYR A 1 99 ? 9.097 6.075 -26.834 1.00 75.94 99 TYR A C 1
ATOM 754 O O . TYR A 1 99 ? 8.847 5.260 -25.954 1.00 75.94 99 TYR A O 1
ATOM 762 N N . PHE A 1 100 ? 8.548 7.293 -26.850 1.00 76.44 100 PHE A N 1
ATOM 763 C CA . PHE A 1 100 ? 7.769 7.854 -25.751 1.00 76.44 100 PHE A CA 1
ATOM 764 C C . PHE A 1 100 ? 6.344 8.164 -26.236 1.00 76.44 100 PHE A C 1
ATOM 766 O O . PHE A 1 100 ? 6.113 9.211 -26.847 1.00 76.44 100 PHE A O 1
ATOM 773 N N . PRO A 1 101 ? 5.360 7.276 -25.990 1.00 60.97 101 PRO A N 1
ATOM 774 C CA . PRO A 1 101 ? 4.004 7.387 -26.544 1.00 60.97 101 PRO A CA 1
ATOM 775 C C . PRO A 1 101 ? 3.147 8.524 -25.947 1.00 60.97 101 PRO A C 1
ATOM 777 O O . PRO A 1 101 ? 1.940 8.585 -26.183 1.00 60.97 101 PRO A O 1
ATOM 780 N N . GLY A 1 102 ? 3.750 9.464 -25.219 1.00 63.75 102 GLY A N 1
ATOM 781 C CA . GLY A 1 102 ? 3.088 10.622 -24.636 1.00 63.75 102 GLY A CA 1
ATOM 782 C C . GLY A 1 102 ? 4.099 11.686 -24.222 1.00 63.75 102 GLY A C 1
ATOM 783 O O . GLY A 1 102 ? 5.259 11.392 -23.949 1.00 63.75 102 GLY A O 1
ATOM 784 N N . SER A 1 103 ? 3.652 12.942 -24.149 1.00 61.31 103 SER A N 1
ATOM 785 C CA . SER A 1 103 ? 4.519 14.069 -23.777 1.00 61.31 103 SER A CA 1
ATOM 786 C C . SER A 1 103 ? 5.004 14.031 -22.328 1.00 61.31 103 SER A C 1
ATOM 788 O O . SER A 1 103 ? 5.776 14.907 -21.954 1.00 61.31 103 SER A O 1
ATOM 790 N N . GLY A 1 104 ? 4.484 13.116 -21.506 1.00 69.12 104 GLY A N 1
ATOM 791 C CA . GLY A 1 104 ? 4.860 13.014 -20.104 1.00 69.12 104 GLY A CA 1
ATOM 792 C C . GLY A 1 104 ? 5.597 11.744 -19.697 1.00 69.12 104 GLY A C 1
ATOM 793 O O . GLY A 1 104 ? 6.019 11.636 -18.552 1.00 69.12 104 GLY A O 1
ATOM 794 N N . VAL A 1 105 ? 5.852 10.841 -20.645 1.00 77.06 105 VAL A N 1
ATOM 795 C CA . VAL A 1 105 ? 6.664 9.654 -20.380 1.00 77.06 105 VAL A CA 1
ATOM 796 C C . VAL A 1 105 ? 8.120 10.062 -20.150 1.00 77.06 105 VAL A C 1
ATOM 798 O O . VAL A 1 105 ? 8.734 10.702 -21.011 1.00 77.06 105 VAL A O 1
ATOM 801 N N . VAL A 1 106 ? 8.676 9.686 -18.999 1.00 85.06 106 VAL A N 1
ATOM 802 C CA . VAL A 1 106 ? 10.046 10.057 -18.588 1.00 85.06 106 VAL A CA 1
ATOM 803 C C . VAL A 1 106 ? 11.062 8.948 -18.794 1.00 85.06 106 VAL A C 1
ATOM 805 O O . VAL A 1 106 ? 12.242 9.214 -19.007 1.00 85.06 106 VAL A O 1
ATOM 808 N N . GLY A 1 107 ? 10.597 7.711 -18.754 1.00 86.50 107 GLY A N 1
ATOM 809 C CA . GLY A 1 107 ? 11.393 6.510 -18.889 1.00 86.50 107 GLY A CA 1
ATOM 810 C C . GLY A 1 107 ? 10.537 5.420 -19.509 1.00 86.50 107 GLY A C 1
ATOM 811 O O . GLY A 1 107 ? 9.306 5.447 -19.404 1.00 86.50 107 GLY A O 1
ATOM 812 N N . VAL A 1 108 ? 11.196 4.524 -20.233 1.00 85.56 108 VAL A N 1
ATOM 813 C CA . VAL A 1 108 ? 10.594 3.295 -20.738 1.00 85.56 108 VAL A CA 1
ATOM 814 C C . VAL A 1 108 ? 11.576 2.160 -20.537 1.00 85.56 108 VAL A C 1
ATOM 816 O O . VAL A 1 108 ? 12.739 2.272 -20.932 1.00 85.56 108 VAL A O 1
ATOM 819 N N . THR A 1 109 ? 11.077 1.047 -20.012 1.00 88.19 109 THR A N 1
ATOM 820 C CA . THR A 1 109 ? 11.800 -0.221 -20.002 1.00 88.19 109 THR A CA 1
ATOM 821 C C . THR A 1 109 ? 11.210 -1.157 -21.042 1.00 88.19 109 THR A C 1
ATOM 823 O O . THR A 1 109 ? 10.032 -1.518 -20.974 1.00 88.19 109 THR A O 1
ATOM 826 N N . ASN A 1 110 ? 12.043 -1.580 -21.988 1.00 85.50 110 ASN A N 1
ATOM 827 C CA . ASN A 1 110 ? 11.703 -2.574 -22.995 1.00 85.50 110 ASN A CA 1
ATOM 828 C C . ASN A 1 110 ? 12.217 -3.935 -22.549 1.00 85.50 110 ASN A C 1
ATOM 830 O O . ASN A 1 110 ? 13.425 -4.120 -22.420 1.00 85.50 110 ASN A O 1
ATOM 834 N N . VAL A 1 111 ? 11.314 -4.894 -22.352 1.00 83.56 111 VAL A N 1
ATOM 835 C CA . VAL A 1 111 ? 11.674 -6.248 -21.917 1.00 83.56 111 VAL A CA 1
ATOM 836 C C . VAL A 1 111 ? 11.451 -7.234 -23.056 1.00 83.56 111 VAL A C 1
ATOM 838 O O . VAL A 1 111 ? 10.312 -7.504 -23.450 1.00 83.56 111 VAL A O 1
ATOM 841 N N . ALA A 1 112 ? 12.537 -7.816 -23.563 1.00 83.19 112 ALA A N 1
ATOM 842 C CA . ALA A 1 112 ? 12.479 -8.942 -24.482 1.00 83.19 112 ALA A CA 1
ATOM 843 C C . ALA A 1 112 ? 12.397 -10.247 -23.685 1.00 83.19 112 ALA A C 1
ATOM 845 O O . ALA A 1 112 ? 13.223 -10.521 -22.809 1.00 83.19 112 ALA A O 1
ATOM 846 N N . PHE A 1 113 ? 11.411 -11.082 -23.999 1.00 82.44 113 PHE A N 1
ATOM 847 C CA . PHE A 1 113 ? 11.188 -12.331 -23.285 1.00 82.44 113 PHE A CA 1
ATOM 848 C C . PHE A 1 113 ? 10.749 -13.451 -24.222 1.00 82.44 113 PHE A C 1
ATOM 850 O O . PHE A 1 113 ? 10.267 -13.244 -25.335 1.00 82.44 113 PHE A O 1
ATOM 857 N N . ARG A 1 114 ? 10.933 -14.681 -23.754 1.00 84.50 114 ARG A N 1
ATOM 858 C CA . ARG A 1 114 ? 10.514 -15.883 -24.457 1.00 84.50 114 ARG A CA 1
ATOM 859 C C . ARG A 1 114 ? 9.061 -16.200 -24.115 1.00 84.50 114 ARG A C 1
ATOM 861 O O . ARG A 1 114 ? 8.761 -16.561 -22.983 1.00 84.50 114 ARG A O 1
ATOM 868 N N . GLU A 1 115 ? 8.164 -16.133 -25.095 1.00 77.62 115 GLU A N 1
ATOM 869 C CA . GLU A 1 115 ? 6.728 -16.378 -24.880 1.00 77.62 115 GLU A CA 1
ATOM 870 C C . GLU A 1 115 ? 6.406 -17.718 -24.247 1.00 77.62 115 GLU A C 1
ATOM 872 O O . GLU A 1 115 ? 5.492 -17.805 -23.439 1.00 77.62 115 GLU A O 1
ATOM 877 N N . GLN A 1 116 ? 7.134 -18.777 -24.607 1.00 78.06 116 GLN A N 1
ATOM 878 C CA . GLN A 1 116 ? 6.793 -20.132 -24.181 1.00 78.06 116 GLN A CA 1
ATOM 879 C C . GLN A 1 116 ? 6.750 -20.270 -22.653 1.00 78.06 116 GLN A C 1
ATOM 881 O O . GLN A 1 116 ? 5.949 -21.051 -22.144 1.00 78.06 116 GLN A O 1
ATOM 886 N N . ASP A 1 117 ? 7.587 -19.521 -21.933 1.00 80.25 117 ASP A N 1
ATOM 887 C CA . ASP A 1 117 ? 7.749 -19.638 -20.483 1.00 80.25 117 ASP A CA 1
ATOM 888 C C . ASP A 1 117 ? 7.908 -18.304 -19.731 1.00 80.25 117 ASP A C 1
ATOM 890 O O . ASP A 1 117 ? 8.051 -18.325 -18.507 1.00 80.25 117 ASP A O 1
ATOM 894 N N . GLY A 1 118 ? 7.867 -17.163 -20.425 1.00 82.88 118 GLY A N 1
ATOM 895 C CA . GLY A 1 118 ? 8.014 -15.830 -19.837 1.00 82.88 118 GLY A CA 1
ATOM 896 C C . GLY A 1 118 ? 9.453 -15.483 -19.441 1.00 82.88 118 GLY A C 1
ATOM 897 O O . GLY A 1 118 ? 9.681 -14.517 -18.717 1.00 82.88 118 GLY A O 1
ATOM 898 N N . ALA A 1 119 ? 10.449 -16.260 -19.877 1.00 87.44 119 ALA A N 1
ATOM 899 C CA . ALA A 1 119 ? 11.841 -16.008 -19.520 1.00 87.44 119 ALA A CA 1
ATOM 900 C C . ALA A 1 119 ? 12.352 -14.701 -20.146 1.00 87.44 119 ALA A C 1
ATOM 902 O O . ALA A 1 119 ? 12.453 -14.614 -21.370 1.00 87.44 119 ALA A O 1
ATOM 903 N N . ILE A 1 120 ? 12.720 -13.721 -19.317 1.00 87.56 120 ILE A N 1
ATOM 904 C CA . ILE A 1 120 ? 13.399 -12.499 -19.767 1.00 87.56 120 ILE A CA 1
ATOM 905 C C . ILE A 1 120 ? 14.746 -12.883 -20.389 1.00 87.56 120 ILE A C 1
ATOM 907 O O . ILE A 1 120 ? 15.492 -13.703 -19.841 1.00 87.56 120 ILE A O 1
ATOM 911 N N . LEU A 1 121 ? 15.015 -12.307 -21.557 1.00 88.06 121 LEU A N 1
ATOM 912 C CA . LEU A 1 121 ? 16.243 -12.473 -22.328 1.00 88.06 121 LEU A CA 1
ATOM 913 C C . LEU A 1 121 ? 17.110 -11.212 -22.250 1.00 88.06 121 LEU A C 1
ATOM 915 O O . LEU A 1 121 ? 18.328 -11.325 -22.152 1.00 88.06 121 LEU A O 1
ATOM 919 N N . GLU A 1 122 ? 16.470 -10.043 -22.275 1.00 89.06 122 GLU A N 1
ATOM 920 C CA . GLU A 1 122 ? 17.101 -8.726 -22.341 1.00 89.06 122 GLU A CA 1
ATOM 921 C C . GLU A 1 122 ? 16.124 -7.667 -21.819 1.00 89.06 122 GLU A C 1
ATOM 923 O O . GLU A 1 122 ? 14.909 -7.804 -21.998 1.00 89.06 122 GLU A O 1
ATOM 928 N N . ALA A 1 123 ? 16.645 -6.634 -21.162 1.00 90.12 123 ALA A N 1
ATOM 929 C CA . ALA A 1 123 ? 15.868 -5.495 -20.706 1.00 90.12 123 ALA A CA 1
ATOM 930 C C . ALA A 1 123 ? 16.655 -4.187 -20.867 1.00 90.12 123 ALA A C 1
ATOM 932 O O . ALA A 1 123 ? 17.701 -4.015 -20.238 1.00 90.12 123 ALA A O 1
ATOM 933 N N . ASP A 1 124 ? 16.114 -3.263 -21.657 1.00 91.62 124 ASP A N 1
ATOM 934 C CA . ASP A 1 124 ? 16.722 -1.962 -21.937 1.00 91.62 124 ASP A CA 1
ATOM 935 C C . ASP A 1 124 ? 15.914 -0.827 -21.320 1.00 91.62 124 ASP A C 1
ATOM 937 O O . ASP A 1 124 ? 14.699 -0.754 -21.506 1.00 91.62 124 ASP A O 1
ATOM 941 N N . ILE A 1 125 ? 16.601 0.105 -20.663 1.00 93.62 125 ILE A N 1
ATOM 942 C CA . ILE A 1 125 ? 16.032 1.335 -20.118 1.00 93.62 125 ILE A CA 1
ATOM 943 C C . ILE A 1 125 ? 16.390 2.507 -21.037 1.00 93.62 125 ILE A C 1
ATOM 945 O O . ILE A 1 125 ? 17.563 2.846 -21.237 1.00 93.62 125 ILE A O 1
ATOM 949 N N . LEU A 1 126 ? 15.357 3.171 -21.552 1.00 91.81 126 LEU A N 1
ATOM 950 C CA . LEU A 1 126 ? 15.457 4.411 -22.313 1.00 91.81 126 LEU A CA 1
ATOM 951 C C . LEU A 1 126 ? 14.930 5.576 -21.475 1.00 91.81 126 LEU A C 1
ATOM 953 O O . LEU A 1 126 ? 13.744 5.645 -21.158 1.00 91.81 126 LEU A O 1
ATOM 957 N N . LEU A 1 127 ? 15.809 6.521 -21.159 1.00 93.38 127 LEU A N 1
ATOM 958 C CA . LEU A 1 127 ? 15.480 7.746 -20.435 1.00 93.38 127 LEU A CA 1
ATOM 959 C C . LEU A 1 127 ? 15.173 8.868 -21.425 1.00 93.38 127 LEU A C 1
ATOM 961 O O . LEU A 1 127 ? 15.945 9.109 -22.360 1.00 93.38 127 LEU A O 1
ATOM 965 N N . ASN A 1 128 ? 14.060 9.571 -21.224 1.00 89.81 128 ASN A N 1
ATOM 966 C CA . ASN A 1 128 ? 13.650 10.661 -22.100 1.00 89.81 128 ASN A CA 1
ATOM 967 C C . ASN A 1 128 ? 14.490 11.912 -21.836 1.00 89.81 128 ASN A C 1
ATOM 969 O O . ASN A 1 128 ? 14.189 12.713 -20.956 1.00 89.81 128 ASN A O 1
ATOM 973 N N . ASP A 1 129 ? 15.521 12.114 -22.647 1.00 93.44 129 ASP A N 1
ATOM 974 C CA . ASP A 1 129 ? 16.481 13.214 -22.505 1.00 93.44 129 ASP A CA 1
ATOM 975 C C . ASP A 1 129 ? 15.907 14.584 -22.917 1.00 93.44 129 ASP A C 1
ATOM 977 O O . ASP A 1 129 ? 16.606 15.593 -22.892 1.00 93.44 129 ASP A O 1
ATOM 981 N N . ASN A 1 130 ? 14.626 14.638 -23.305 1.00 89.19 130 ASN A N 1
ATOM 982 C CA . ASN A 1 130 ? 13.879 15.893 -23.418 1.00 89.19 130 ASN A CA 1
ATOM 983 C C . ASN A 1 130 ? 13.299 16.355 -22.065 1.00 89.19 130 ASN A C 1
ATOM 985 O O . ASN A 1 130 ? 12.760 17.461 -21.987 1.00 89.19 130 ASN A O 1
ATOM 989 N N . MET A 1 131 ? 13.366 15.516 -21.024 1.00 86.88 131 MET A N 1
ATOM 990 C CA . MET A 1 131 ? 12.898 15.837 -19.676 1.00 86.88 131 MET A CA 1
ATOM 991 C C . MET A 1 131 ? 14.035 16.364 -18.795 1.00 86.88 131 MET A C 1
ATOM 993 O O . MET A 1 131 ? 15.163 15.897 -18.943 1.00 86.88 131 MET A O 1
ATOM 997 N N . PRO A 1 132 ? 13.745 17.303 -17.869 1.00 87.94 132 PRO A N 1
ATOM 998 C CA . PRO A 1 132 ? 14.743 17.864 -16.970 1.00 87.94 132 PRO A CA 1
ATOM 999 C C . PRO A 1 132 ? 15.010 16.898 -15.810 1.00 87.94 132 PRO A C 1
ATOM 1001 O O . PRO A 1 132 ? 14.259 16.884 -14.840 1.00 87.94 132 PRO A O 1
ATOM 1004 N N . PHE A 1 133 ? 16.055 16.083 -15.904 1.00 90.38 133 PHE A N 1
ATOM 1005 C CA . PHE A 1 133 ? 16.508 15.224 -14.810 1.00 90.38 133 PHE A CA 1
ATOM 1006 C C . PHE A 1 133 ? 17.487 15.953 -13.894 1.00 90.38 133 PHE A C 1
ATOM 1008 O O . PHE A 1 133 ? 18.399 16.636 -14.359 1.00 90.38 133 PHE A O 1
ATOM 1015 N N . TYR A 1 134 ? 17.344 15.732 -12.586 1.00 89.88 134 TYR A N 1
ATOM 1016 C CA . TYR A 1 134 ? 18.213 16.329 -11.568 1.00 89.88 134 TYR A CA 1
ATOM 1017 C C . TYR A 1 134 ? 19.016 15.278 -10.801 1.00 89.88 134 TYR A C 1
ATOM 1019 O O . TYR A 1 134 ? 18.598 14.126 -10.653 1.00 89.88 134 TYR A O 1
ATOM 1027 N N . GLY A 1 135 ? 20.171 15.698 -10.278 1.00 88.25 135 GLY A N 1
ATOM 1028 C CA . GLY A 1 135 ? 21.121 14.835 -9.570 1.00 88.25 135 GLY A CA 1
ATOM 1029 C C . GLY A 1 135 ? 20.884 14.693 -8.061 1.00 88.25 135 GLY A C 1
ATOM 1030 O O . GLY A 1 135 ? 21.597 13.937 -7.406 1.00 88.25 135 GLY A O 1
ATOM 1031 N N . SER A 1 136 ? 19.900 15.400 -7.494 1.00 82.56 136 SER A N 1
ATOM 1032 C CA . SER A 1 136 ? 19.617 15.421 -6.051 1.00 82.56 136 SER A CA 1
ATOM 1033 C C . SER A 1 136 ? 18.164 15.054 -5.747 1.00 82.56 136 SER A C 1
ATOM 1035 O O . SER A 1 136 ? 17.243 15.605 -6.345 1.00 82.56 136 SER A O 1
ATOM 1037 N N . SER A 1 137 ? 17.959 14.177 -4.759 1.00 72.94 137 SER A N 1
ATOM 1038 C CA . SER A 1 137 ? 16.637 13.865 -4.191 1.00 72.94 137 SER A CA 1
ATOM 1039 C C . SER A 1 137 ? 16.105 14.979 -3.280 1.00 72.94 137 SER A C 1
ATOM 1041 O O . SER A 1 137 ? 14.904 15.071 -3.019 1.00 72.94 137 SER A O 1
ATOM 1043 N N . THR A 1 138 ? 16.979 15.878 -2.818 1.00 66.50 138 THR A N 1
ATOM 1044 C CA . THR A 1 138 ? 16.599 17.008 -1.966 1.00 66.50 138 THR A CA 1
ATOM 1045 C C . THR A 1 138 ? 16.309 18.256 -2.796 1.00 66.50 138 THR A C 1
ATOM 1047 O O . THR A 1 138 ? 17.075 18.612 -3.690 1.00 66.50 138 THR A O 1
ATOM 1050 N N . LEU A 1 139 ? 15.206 18.942 -2.469 1.00 56.66 139 LEU A N 1
ATOM 1051 C CA . LEU A 1 139 ? 14.825 20.214 -3.091 1.00 56.66 139 LEU A CA 1
ATOM 1052 C C . LEU A 1 139 ? 15.924 21.271 -2.890 1.00 56.66 139 LEU A C 1
ATOM 1054 O O . LEU A 1 139 ? 16.020 21.850 -1.801 1.00 56.66 139 LEU A O 1
ATOM 1058 N N . LEU A 1 140 ? 16.674 21.582 -3.945 1.00 52.19 140 LEU A N 1
ATOM 1059 C CA . LEU A 1 140 ? 17.178 22.937 -4.149 1.00 52.19 140 LEU A CA 1
ATOM 1060 C C . LEU A 1 140 ? 15.975 23.791 -4.572 1.00 52.19 140 LEU A C 1
ATOM 1062 O O . LEU A 1 140 ? 15.075 23.307 -5.254 1.00 52.19 140 LEU A O 1
ATOM 1066 N N . SER A 1 141 ? 15.893 25.046 -4.134 1.00 51.91 141 SER A N 1
ATOM 1067 C CA . SER A 1 141 ? 14.705 25.909 -4.292 1.00 51.91 141 SER A CA 1
ATOM 1068 C C . SER A 1 141 ? 14.237 26.145 -5.744 1.00 51.91 141 SER A C 1
ATOM 1070 O O . SER A 1 141 ? 13.189 26.757 -5.941 1.00 51.91 141 SER A O 1
ATOM 1072 N N . SER A 1 142 ? 14.976 25.652 -6.742 1.00 49.91 142 SER A N 1
ATOM 1073 C CA . SER A 1 142 ? 14.696 25.724 -8.180 1.00 49.91 142 SER A CA 1
ATOM 1074 C C . SER A 1 142 ? 14.395 24.377 -8.860 1.00 49.91 142 SER A C 1
ATOM 1076 O O . SER A 1 142 ? 14.093 24.390 -10.050 1.00 49.91 142 SER A O 1
ATOM 1078 N N . GLU A 1 143 ? 14.473 23.237 -8.161 1.00 56.22 143 GLU A N 1
ATOM 1079 C CA . GLU A 1 143 ? 14.399 21.900 -8.778 1.00 56.22 143 GLU A CA 1
ATOM 1080 C C . GLU A 1 143 ? 13.257 21.062 -8.178 1.00 56.22 143 GLU A C 1
ATOM 1082 O O . GLU A 1 143 ? 13.250 20.796 -6.970 1.00 56.22 143 GLU A O 1
ATOM 1087 N N . PRO A 1 144 ? 12.257 20.649 -8.974 1.00 63.47 144 PRO A N 1
ATOM 1088 C CA . PRO A 1 144 ? 11.219 19.743 -8.500 1.00 63.47 144 PRO A CA 1
ATOM 1089 C C . PRO A 1 144 ? 11.812 18.356 -8.185 1.00 63.47 144 PRO A C 1
ATOM 1091 O O . PRO A 1 144 ? 12.164 17.609 -9.091 1.00 63.47 144 PRO A O 1
ATOM 1094 N N . SER A 1 145 ? 11.913 17.996 -6.898 1.00 66.12 145 SER A N 1
ATOM 1095 C CA . SER A 1 145 ? 12.559 16.751 -6.428 1.00 66.12 145 SER A CA 1
ATOM 1096 C C . SER A 1 145 ? 11.930 15.452 -6.944 1.00 66.12 145 SER A C 1
ATOM 1098 O O . SER A 1 145 ? 12.547 14.394 -6.852 1.00 66.12 145 SER A O 1
ATOM 1100 N N . GLU A 1 146 ? 10.719 15.504 -7.498 1.00 67.69 146 GLU A N 1
ATOM 1101 C CA . GLU A 1 146 ? 10.114 14.377 -8.208 1.00 67.69 146 GLU A CA 1
ATOM 1102 C C . GLU A 1 146 ? 10.879 13.995 -9.497 1.00 67.69 146 GLU A C 1
ATOM 1104 O O . GLU A 1 146 ? 10.918 12.818 -9.840 1.00 67.69 146 GLU A O 1
ATOM 1109 N N . TYR A 1 147 ? 11.583 14.939 -10.137 1.00 80.94 147 TYR A N 1
ATOM 1110 C CA . TYR A 1 147 ? 12.421 14.722 -11.331 1.00 80.94 147 TYR A CA 1
ATOM 1111 C C . TYR A 1 147 ? 13.850 14.257 -11.004 1.00 80.94 147 TYR A C 1
ATOM 1113 O O . TYR A 1 147 ? 14.732 14.235 -11.869 1.00 80.94 147 TYR A O 1
ATOM 1121 N N . TYR A 1 148 ? 14.113 13.910 -9.746 1.00 90.75 148 TYR A N 1
ATOM 1122 C CA . TYR A 1 148 ? 15.361 13.261 -9.382 1.00 90.75 148 TYR A CA 1
ATOM 1123 C C . TYR A 1 148 ? 15.530 11.978 -10.204 1.00 90.75 148 TYR A C 1
ATOM 1125 O O . TYR A 1 148 ? 14.661 11.104 -10.178 1.00 90.75 148 TYR A O 1
ATOM 1133 N N . LEU A 1 149 ? 16.659 11.850 -10.908 1.00 94.06 149 LEU A N 1
ATOM 1134 C CA . LEU A 1 149 ? 16.930 10.716 -11.797 1.00 94.06 149 LEU A CA 1
ATOM 1135 C C . LEU A 1 149 ? 16.785 9.365 -11.076 1.00 94.06 149 LEU A C 1
ATOM 1137 O O . LEU A 1 149 ? 16.318 8.397 -11.670 1.00 94.06 149 LEU A O 1
ATOM 1141 N N . GLY A 1 150 ? 17.122 9.303 -9.784 1.00 94.94 150 GLY A N 1
ATOM 1142 C CA . GLY A 1 150 ? 16.993 8.077 -8.999 1.00 94.94 150 GLY A CA 1
ATOM 1143 C C . GLY A 1 150 ? 15.549 7.599 -8.835 1.00 94.94 150 GLY A C 1
ATOM 1144 O O . GLY A 1 150 ? 15.339 6.392 -8.767 1.00 94.94 150 GLY A O 1
ATOM 1145 N N . ASN A 1 151 ? 14.549 8.493 -8.823 1.00 92.50 151 ASN A N 1
ATOM 1146 C CA . ASN A 1 151 ? 13.137 8.084 -8.756 1.00 92.50 151 ASN A CA 1
ATOM 1147 C C . ASN A 1 151 ? 12.757 7.296 -10.019 1.00 92.50 151 ASN A C 1
ATOM 1149 O O . ASN A 1 151 ? 12.166 6.225 -9.936 1.00 92.50 151 ASN A O 1
ATOM 1153 N N . VAL A 1 152 ? 13.173 7.803 -11.185 1.00 93.56 152 VAL A N 1
ATOM 1154 C CA . VAL A 1 152 ? 12.913 7.184 -12.491 1.00 93.56 152 VAL A CA 1
ATOM 1155 C C . VAL A 1 152 ? 13.665 5.865 -12.614 1.00 93.56 152 VAL A C 1
ATOM 1157 O O . VAL A 1 152 ? 13.065 4.837 -12.892 1.00 93.56 152 VAL A O 1
ATOM 1160 N N . ILE A 1 153 ? 14.976 5.859 -12.357 1.00 96.75 153 ILE A N 1
ATOM 1161 C CA . ILE A 1 153 ? 15.790 4.646 -12.516 1.00 96.75 153 ILE A CA 1
ATOM 1162 C C . ILE A 1 153 ? 15.314 3.528 -11.594 1.00 96.75 153 ILE A C 1
ATOM 1164 O O . ILE A 1 153 ? 15.266 2.377 -12.016 1.00 96.75 153 ILE A O 1
ATOM 1168 N N . THR A 1 154 ? 14.955 3.842 -10.350 1.00 97.38 154 THR A N 1
ATOM 1169 C CA . THR A 1 154 ? 14.486 2.820 -9.405 1.00 97.38 154 THR A CA 1
ATOM 1170 C C . THR A 1 154 ? 13.195 2.168 -9.896 1.00 97.38 154 THR A C 1
ATOM 1172 O O . THR A 1 154 ? 13.095 0.943 -9.841 1.00 97.38 154 THR A O 1
ATOM 1175 N N . HIS A 1 155 ? 12.275 2.956 -10.463 1.00 94.88 155 HIS A N 1
ATOM 1176 C CA . HIS A 1 155 ? 11.063 2.464 -11.120 1.00 94.88 155 HIS A CA 1
ATOM 1177 C C . HIS A 1 155 ? 11.375 1.570 -12.331 1.00 94.88 155 HIS A C 1
ATOM 1179 O O . HIS A 1 155 ? 10.941 0.420 -12.394 1.00 94.88 155 HIS A O 1
ATOM 1185 N N . GLU A 1 156 ? 12.186 2.061 -13.271 1.00 94.94 156 GLU A N 1
ATOM 1186 C CA . GLU A 1 156 ? 12.532 1.325 -14.494 1.00 94.94 156 GLU A CA 1
ATOM 1187 C C . GLU A 1 156 ? 13.277 0.010 -14.187 1.00 94.94 156 GLU A C 1
ATOM 1189 O O . GLU A 1 156 ? 13.029 -1.029 -14.800 1.00 94.94 156 GLU A O 1
ATOM 1194 N N . LEU A 1 157 ? 14.130 -0.009 -13.158 1.00 97.31 157 LEU A N 1
ATOM 1195 C CA . LEU A 1 157 ? 14.776 -1.240 -12.689 1.00 97.31 157 LEU A CA 1
ATOM 1196 C C . LEU A 1 157 ? 13.776 -2.280 -12.159 1.00 97.31 157 LEU A C 1
ATOM 1198 O O . LEU A 1 157 ? 14.026 -3.481 -12.277 1.00 97.31 157 LEU A O 1
ATOM 1202 N N . GLY A 1 158 ? 12.631 -1.857 -11.622 1.00 95.12 158 GLY A N 1
ATOM 1203 C CA . GLY A 1 158 ? 11.561 -2.781 -11.258 1.00 95.12 158 GLY A CA 1
ATOM 1204 C C . GLY A 1 158 ? 10.968 -3.495 -12.476 1.00 95.12 158 GLY A C 1
ATOM 1205 O O . GLY A 1 158 ? 10.737 -4.708 -12.437 1.00 95.12 158 GLY A O 1
ATOM 1206 N N . HIS A 1 159 ? 10.828 -2.795 -13.604 1.00 92.75 159 HIS A N 1
ATOM 1207 C CA . HIS A 1 159 ? 10.454 -3.415 -14.878 1.00 92.75 159 HIS A CA 1
ATOM 1208 C C . HIS A 1 159 ? 11.540 -4.355 -15.415 1.00 92.75 159 HIS A C 1
ATOM 1210 O O . HIS A 1 159 ? 11.209 -5.444 -15.889 1.00 92.75 159 HIS A O 1
ATOM 1216 N N . VAL A 1 160 ? 12.827 -4.008 -15.269 1.00 94.31 160 VAL A N 1
ATOM 1217 C CA . VAL A 1 160 ? 13.958 -4.886 -15.647 1.00 94.31 160 VAL A CA 1
ATOM 1218 C C . VAL A 1 160 ? 13.880 -6.244 -14.948 1.00 94.31 160 VAL A C 1
ATOM 1220 O O . VAL A 1 160 ? 14.235 -7.270 -15.533 1.00 94.31 160 VAL A O 1
ATOM 1223 N N . ILE A 1 161 ? 13.399 -6.286 -13.705 1.00 93.94 161 ILE A N 1
ATOM 1224 C CA . ILE A 1 161 ? 13.235 -7.540 -12.960 1.00 93.94 161 ILE A CA 1
ATOM 1225 C C . ILE A 1 161 ? 11.852 -8.194 -13.163 1.00 93.94 161 ILE A C 1
ATOM 1227 O O . ILE A 1 161 ? 11.615 -9.286 -12.638 1.00 93.94 161 ILE A O 1
ATOM 1231 N N . GLY A 1 162 ? 10.966 -7.592 -13.963 1.00 89.75 162 GLY A N 1
ATOM 1232 C CA . GLY A 1 162 ? 9.678 -8.158 -14.384 1.00 89.75 162 GLY A CA 1
ATOM 1233 C C . GLY A 1 162 ? 8.449 -7.688 -13.596 1.00 89.75 162 GLY A C 1
ATOM 1234 O O . GLY A 1 162 ? 7.378 -8.292 -13.730 1.00 89.75 162 GLY A O 1
ATOM 1235 N N . LEU A 1 163 ? 8.574 -6.653 -12.759 1.00 90.44 163 LEU A N 1
ATOM 1236 C CA . LEU A 1 163 ? 7.428 -6.061 -12.064 1.00 90.44 163 LEU A CA 1
ATOM 1237 C C . LEU A 1 163 ? 6.622 -5.165 -13.014 1.00 90.44 163 LEU A C 1
ATOM 1239 O O . LEU A 1 163 ? 7.176 -4.506 -13.893 1.00 90.44 163 LEU A O 1
ATOM 1243 N N . GLY A 1 164 ? 5.306 -5.142 -12.829 1.00 87.06 164 GLY A N 1
ATOM 1244 C CA . GLY A 1 164 ? 4.402 -4.158 -13.418 1.00 87.06 164 GLY A CA 1
ATOM 1245 C C . GLY A 1 164 ? 4.111 -3.023 -12.436 1.00 87.06 164 GLY A C 1
ATOM 1246 O O . GLY A 1 164 ? 4.583 -3.035 -11.299 1.00 87.06 164 GLY A O 1
ATOM 1247 N N . HIS A 1 165 ? 3.316 -2.043 -12.865 1.00 88.69 165 HIS A N 1
ATOM 1248 C CA . HIS A 1 165 ? 2.978 -0.912 -12.005 1.00 88.69 165 HIS A CA 1
ATOM 1249 C C . HIS A 1 165 ? 2.146 -1.316 -10.790 1.00 88.69 165 HIS A C 1
ATOM 1251 O O . HIS A 1 165 ? 1.159 -2.033 -10.927 1.00 88.69 165 HIS A O 1
ATOM 1257 N N . SER A 1 166 ? 2.474 -0.779 -9.618 1.00 91.12 166 SER A N 1
ATOM 1258 C CA . SER A 1 166 ? 1.658 -0.935 -8.417 1.00 91.12 166 SER A CA 1
ATOM 1259 C C . SER A 1 166 ? 0.563 0.131 -8.324 1.00 91.12 166 SER A C 1
ATOM 1261 O O . SER A 1 166 ? 0.678 1.240 -8.843 1.00 91.12 166 SER A O 1
ATOM 1263 N N . GLN A 1 167 ? -0.509 -0.214 -7.614 1.00 90.19 167 GLN A N 1
ATOM 1264 C CA . GLN A 1 167 ? -1.567 0.710 -7.190 1.00 90.19 167 GLN A CA 1
ATOM 1265 C C . GLN A 1 167 ? -1.441 1.112 -5.714 1.00 90.19 167 GLN A C 1
ATOM 1267 O O . GLN A 1 167 ? -2.302 1.813 -5.168 1.00 90.19 167 GLN A O 1
ATOM 1272 N N . VAL A 1 168 ? -0.384 0.644 -5.046 1.00 90.81 168 VAL A N 1
ATOM 1273 C CA . VAL A 1 168 ? 0.045 1.163 -3.751 1.00 90.81 168 VAL A CA 1
ATOM 1274 C C . VAL A 1 168 ? 0.771 2.476 -4.020 1.00 90.81 168 VAL A C 1
ATOM 1276 O O . VAL A 1 168 ? 1.788 2.505 -4.698 1.00 90.81 168 VAL A O 1
ATOM 1279 N N . HIS A 1 169 ? 0.239 3.582 -3.517 1.00 87.38 169 HIS A N 1
ATOM 1280 C CA . HIS A 1 169 ? 0.710 4.920 -3.894 1.00 87.38 169 HIS A CA 1
ATOM 1281 C C . HIS A 1 169 ? 2.135 5.240 -3.456 1.00 87.38 169 HIS A C 1
ATOM 1283 O O . HIS A 1 169 ? 2.781 6.092 -4.050 1.00 87.38 169 HIS A O 1
ATOM 1289 N N . SER A 1 170 ? 2.604 4.579 -2.401 1.00 88.12 170 SER A N 1
ATOM 1290 C CA . SER A 1 170 ? 3.963 4.718 -1.899 1.00 88.12 170 SER A CA 1
ATOM 1291 C C . SER A 1 170 ? 4.950 3.790 -2.613 1.00 88.12 170 SER A C 1
ATOM 1293 O O . SER A 1 170 ? 6.127 3.814 -2.290 1.00 88.12 170 SER A O 1
ATOM 1295 N N . SER A 1 171 ? 4.512 2.961 -3.560 1.00 92.25 171 SER A N 1
ATOM 1296 C CA . SER A 1 171 ? 5.395 2.061 -4.302 1.00 92.25 171 SER A CA 1
ATOM 1297 C C . SER A 1 171 ? 6.265 2.826 -5.302 1.00 92.25 171 SER A C 1
ATOM 1299 O O . SER A 1 171 ? 5.784 3.664 -6.071 1.00 92.25 171 SER A O 1
ATOM 1301 N N . SER A 1 172 ? 7.540 2.448 -5.375 1.00 93.88 172 SER A N 1
ATOM 1302 C CA . SER A 1 172 ? 8.455 2.854 -6.447 1.00 93.88 172 SER A CA 1
ATOM 1303 C C . SER A 1 172 ? 7.901 2.471 -7.818 1.00 93.88 172 SER A C 1
ATOM 1305 O O . SER A 1 172 ? 8.115 3.195 -8.782 1.00 93.88 172 SER A O 1
ATOM 1307 N N . MET A 1 173 ? 7.116 1.389 -7.894 1.00 92.69 173 MET A N 1
ATOM 1308 C CA . MET A 1 173 ? 6.388 0.947 -9.088 1.00 92.69 173 MET A CA 1
ATOM 1309 C C . MET A 1 173 ? 5.066 1.685 -9.341 1.00 92.69 173 MET A C 1
ATOM 1311 O O . MET A 1 173 ? 4.337 1.310 -10.258 1.00 92.69 173 MET A O 1
ATOM 1315 N N . PHE A 1 174 ? 4.704 2.720 -8.580 1.00 91.12 174 PHE A N 1
ATOM 1316 C CA . PHE A 1 174 ? 3.556 3.554 -8.941 1.00 91.12 174 PHE A CA 1
ATOM 1317 C C . PHE A 1 174 ? 3.816 4.245 -10.290 1.00 91.12 174 PHE A C 1
ATOM 1319 O O . PHE A 1 174 ? 4.875 4.831 -10.500 1.00 91.12 174 PHE A O 1
ATOM 1326 N N . TYR A 1 175 ? 2.846 4.195 -11.205 1.00 85.12 175 TYR A N 1
ATOM 1327 C CA . TYR A 1 175 ? 3.007 4.597 -12.617 1.00 85.12 175 TYR A CA 1
ATOM 1328 C C . TYR A 1 175 ? 3.286 6.093 -12.855 1.00 85.12 175 TYR A C 1
ATOM 1330 O O . TYR A 1 175 ? 3.465 6.525 -13.995 1.00 85.12 175 TYR A O 1
ATOM 1338 N N . LYS A 1 176 ? 3.261 6.912 -11.802 1.00 84.94 176 LYS A N 1
ATOM 1339 C CA . LYS A 1 176 ? 3.365 8.367 -11.874 1.00 84.94 176 LYS A CA 1
ATOM 1340 C C . LYS A 1 176 ? 4.454 8.857 -10.940 1.00 84.94 176 LYS A C 1
ATOM 1342 O O . LYS A 1 176 ? 4.526 8.399 -9.801 1.00 84.94 176 LYS A O 1
ATOM 1347 N N . LEU A 1 177 ? 5.264 9.804 -11.408 1.00 83.69 177 LEU A N 1
ATOM 1348 C CA . LEU A 1 177 ? 6.366 10.329 -10.611 1.00 83.69 177 LEU A CA 1
ATOM 1349 C C . LEU A 1 177 ? 5.877 11.015 -9.334 1.00 83.69 177 LEU A C 1
ATOM 1351 O O . LEU A 1 177 ? 5.015 11.894 -9.383 1.00 83.69 177 LEU A O 1
ATOM 1355 N N . TYR A 1 178 ? 6.494 10.678 -8.205 1.00 84.25 178 TYR A N 1
ATOM 1356 C CA . TYR A 1 178 ? 6.343 11.400 -6.944 1.00 84.25 178 TYR A CA 1
ATOM 1357 C C . TYR A 1 178 ? 7.653 11.390 -6.139 1.00 84.25 178 TYR A C 1
ATOM 1359 O O . TYR A 1 178 ? 8.668 10.814 -6.533 1.00 84.25 178 TYR A O 1
ATOM 1367 N N . ARG A 1 179 ? 7.670 12.106 -5.012 1.00 83.25 179 ARG A N 1
ATOM 1368 C CA . ARG A 1 179 ? 8.876 12.255 -4.186 1.00 83.25 179 ARG A CA 1
ATOM 1369 C C . ARG A 1 179 ? 9.196 10.982 -3.410 1.00 83.25 179 ARG A C 1
ATOM 1371 O O . ARG A 1 179 ? 8.343 10.488 -2.684 1.00 83.25 179 ARG A O 1
ATOM 1378 N N . GLY A 1 180 ? 10.448 10.536 -3.467 1.00 87.12 180 GLY A N 1
ATOM 1379 C CA . GLY A 1 180 ? 10.934 9.410 -2.662 1.00 87.12 180 GLY A CA 1
ATOM 1380 C C . GLY A 1 180 ? 10.836 8.042 -3.342 1.00 87.12 180 GLY A C 1
ATOM 1381 O O . GLY A 1 180 ? 11.257 7.061 -2.747 1.00 87.12 180 GLY A O 1
ATOM 1382 N N . GLN A 1 181 ? 10.383 7.966 -4.601 1.00 90.50 181 GLN A N 1
ATOM 1383 C CA . GLN A 1 181 ? 10.330 6.717 -5.390 1.00 90.50 181 GLN A CA 1
ATOM 1384 C C . GLN A 1 181 ? 11.685 6.036 -5.631 1.00 90.50 181 GLN A C 1
ATOM 1386 O O . GLN A 1 181 ? 11.740 4.944 -6.181 1.00 90.50 181 GLN A O 1
ATOM 1391 N N . HIS A 1 182 ? 12.795 6.681 -5.277 1.00 92.81 182 HIS A N 1
ATOM 1392 C CA . HIS A 1 182 ? 14.118 6.069 -5.351 1.00 92.81 182 HIS A CA 1
ATOM 1393 C C . HIS A 1 182 ? 14.428 5.128 -4.178 1.00 92.81 182 HIS A C 1
ATOM 1395 O O . HIS A 1 182 ? 15.460 4.466 -4.214 1.00 92.81 182 HIS A O 1
ATOM 1401 N N . THR A 1 183 ? 13.588 5.105 -3.140 1.00 93.38 183 THR A N 1
ATOM 1402 C CA . THR A 1 183 ? 13.699 4.181 -2.006 1.00 93.38 183 THR A CA 1
ATOM 1403 C C . THR A 1 183 ? 12.572 3.164 -2.101 1.00 93.38 183 THR A C 1
ATOM 1405 O O . THR A 1 183 ? 11.408 3.554 -2.190 1.00 93.38 183 THR A O 1
ATOM 1408 N N . LEU A 1 184 ? 12.903 1.871 -2.058 1.00 94.31 184 LEU A N 1
ATOM 1409 C CA . LEU A 1 184 ? 11.881 0.828 -2.150 1.00 94.31 184 LEU A CA 1
ATOM 1410 C C . LEU A 1 184 ? 10.981 0.833 -0.914 1.00 94.31 184 LEU A C 1
ATOM 1412 O O . LEU A 1 184 ? 11.455 0.761 0.222 1.00 94.31 184 LEU A O 1
ATOM 1416 N N . GLU A 1 185 ? 9.672 0.838 -1.141 1.00 91.44 185 GLU A N 1
ATOM 1417 C CA . GLU A 1 185 ? 8.695 0.587 -0.090 1.00 91.44 185 GLU A CA 1
ATOM 1418 C C . GLU A 1 185 ? 8.391 -0.910 0.013 1.00 91.44 185 GLU A C 1
ATOM 1420 O O . GLU A 1 185 ? 8.777 -1.736 -0.819 1.00 91.44 185 GLU A O 1
ATOM 1425 N N . HIS A 1 186 ? 7.677 -1.280 1.071 1.00 90.75 186 HIS A N 1
ATOM 1426 C CA . HIS A 1 186 ? 7.397 -2.678 1.382 1.00 90.75 186 HIS A CA 1
ATOM 1427 C C . HIS A 1 186 ? 6.738 -3.454 0.227 1.00 90.75 186 HIS A C 1
ATOM 1429 O O . HIS A 1 186 ? 7.119 -4.598 -0.013 1.00 90.75 186 HIS A O 1
ATOM 1435 N N . ASP A 1 187 ? 5.817 -2.833 -0.520 1.00 92.00 187 ASP A N 1
ATOM 1436 C CA . ASP A 1 187 ? 5.167 -3.468 -1.675 1.00 92.00 187 ASP A CA 1
ATOM 1437 C C . ASP A 1 187 ? 6.159 -3.800 -2.805 1.00 92.00 187 ASP A C 1
ATOM 1439 O O . ASP A 1 187 ? 6.090 -4.884 -3.386 1.00 92.00 187 ASP A O 1
ATOM 1443 N N . ASP A 1 188 ? 7.140 -2.923 -3.056 1.00 93.88 188 ASP A N 1
ATOM 1444 C CA . ASP A 1 188 ? 8.187 -3.142 -4.063 1.00 93.88 188 ASP A CA 1
ATOM 1445 C C . ASP A 1 188 ? 9.079 -4.327 -3.676 1.00 93.88 188 ASP A C 1
ATOM 1447 O O . ASP A 1 188 ? 9.345 -5.230 -4.477 1.00 93.88 188 ASP A O 1
ATOM 1451 N N . ILE A 1 189 ? 9.516 -4.336 -2.412 1.00 92.00 189 ILE A N 1
ATOM 1452 C CA . ILE A 1 189 ? 10.360 -5.388 -1.838 1.00 92.00 189 ILE A CA 1
ATOM 1453 C C . ILE A 1 189 ? 9.645 -6.731 -1.938 1.00 92.00 189 ILE A C 1
ATOM 1455 O O . ILE A 1 189 ? 10.225 -7.730 -2.375 1.00 92.00 189 ILE A O 1
ATOM 1459 N N . ALA A 1 190 ? 8.374 -6.759 -1.550 1.00 88.56 190 ALA A N 1
ATOM 1460 C CA . ALA A 1 190 ? 7.599 -7.978 -1.530 1.00 88.56 190 ALA A CA 1
ATOM 1461 C C . ALA A 1 190 ? 7.314 -8.483 -2.965 1.00 88.56 190 ALA A C 1
ATOM 1463 O O . ALA A 1 190 ? 7.441 -9.687 -3.222 1.00 88.56 190 ALA A O 1
ATOM 1464 N N . GLY A 1 191 ? 7.094 -7.568 -3.920 1.00 88.56 191 GLY A N 1
ATOM 1465 C CA . GLY A 1 191 ? 7.077 -7.830 -5.363 1.00 88.56 191 GLY A CA 1
ATOM 1466 C C . GLY A 1 191 ? 8.344 -8.502 -5.876 1.00 88.56 191 GLY A C 1
ATOM 1467 O O . GLY A 1 191 ? 8.283 -9.584 -6.471 1.00 88.56 191 GLY A O 1
ATOM 1468 N N . ALA A 1 192 ? 9.508 -7.918 -5.592 1.00 91.00 192 ALA A N 1
ATOM 1469 C CA . ALA A 1 192 ? 10.786 -8.499 -5.994 1.00 91.00 192 ALA A CA 1
ATOM 1470 C C . ALA A 1 192 ? 11.011 -9.880 -5.366 1.00 91.00 192 ALA A C 1
ATOM 1472 O O . ALA A 1 192 ? 11.421 -10.814 -6.058 1.00 91.00 192 ALA A O 1
ATOM 1473 N N . GLN A 1 193 ? 10.695 -10.052 -4.081 1.00 88.81 193 GLN A N 1
ATOM 1474 C CA . GLN A 1 193 ? 10.863 -11.326 -3.377 1.00 88.81 193 GLN A CA 1
ATOM 1475 C C . GLN A 1 193 ? 9.923 -12.429 -3.880 1.00 88.81 193 GLN A C 1
ATOM 1477 O O . GLN A 1 193 ? 10.268 -13.609 -3.789 1.00 88.81 193 GLN A O 1
ATOM 1482 N N . ALA A 1 194 ? 8.776 -12.087 -4.474 1.00 85.38 194 ALA A N 1
ATOM 1483 C CA . ALA A 1 194 ? 7.900 -13.078 -5.101 1.00 85.38 194 ALA A CA 1
ATOM 1484 C C . ALA A 1 194 ? 8.562 -13.779 -6.300 1.00 85.38 194 ALA A C 1
ATOM 1486 O O . ALA A 1 194 ? 8.316 -14.968 -6.555 1.00 85.38 194 ALA A O 1
ATOM 1487 N N . TYR A 1 195 ? 9.426 -13.080 -7.040 1.00 86.81 195 TYR A N 1
ATOM 1488 C CA . TYR A 1 195 ? 10.231 -13.667 -8.113 1.00 86.81 195 TYR A CA 1
ATOM 1489 C C . TYR A 1 195 ? 11.601 -14.153 -7.648 1.00 86.81 195 TYR A C 1
ATOM 1491 O O . TYR A 1 195 ? 12.014 -15.248 -8.044 1.00 86.81 195 TYR A O 1
ATOM 1499 N N . TYR A 1 196 ? 12.257 -13.375 -6.791 1.00 91.31 196 TYR A N 1
ATOM 1500 C CA . TYR A 1 196 ? 13.656 -13.529 -6.403 1.00 91.31 196 TYR A CA 1
ATOM 1501 C C . TYR A 1 196 ? 13.786 -13.543 -4.872 1.00 91.31 196 TYR A C 1
ATOM 1503 O O . TYR A 1 196 ? 14.273 -12.581 -4.270 1.00 91.31 196 TYR A O 1
ATOM 1511 N N . PRO A 1 197 ? 13.311 -14.614 -4.211 1.00 87.62 197 PRO A N 1
ATOM 1512 C CA . PRO A 1 197 ? 13.284 -14.690 -2.757 1.00 87.62 197 PRO A CA 1
ATOM 1513 C C . PRO A 1 197 ? 14.701 -14.790 -2.185 1.00 87.62 197 PRO A C 1
ATOM 1515 O O . PRO A 1 197 ? 15.478 -15.657 -2.584 1.00 87.62 197 PRO A O 1
ATOM 1518 N N . ASN A 1 198 ? 15.016 -13.950 -1.201 1.00 81.69 198 ASN A N 1
ATOM 1519 C CA . ASN A 1 198 ? 16.230 -14.051 -0.382 1.00 81.69 198 ASN A CA 1
ATOM 1520 C C . ASN A 1 198 ? 15.932 -14.460 1.077 1.00 81.69 198 ASN A C 1
ATOM 1522 O O . ASN A 1 198 ? 16.858 -14.758 1.830 1.00 81.69 198 ASN A O 1
ATOM 1526 N N . GLN A 1 199 ? 14.652 -14.519 1.465 1.00 72.19 199 GLN A N 1
ATOM 1527 C CA . GLN A 1 199 ? 14.158 -14.973 2.768 1.00 72.19 199 GLN A CA 1
ATOM 1528 C C . GLN A 1 199 ? 12.860 -15.781 2.589 1.00 72.19 199 GLN A C 1
ATOM 1530 O O . GLN A 1 199 ? 12.124 -15.594 1.620 1.00 72.19 199 GLN A O 1
ATOM 1535 N N . SER A 1 200 ? 12.595 -16.720 3.504 1.00 60.66 200 SER A N 1
ATOM 1536 C CA . SER A 1 200 ? 11.338 -17.478 3.536 1.00 60.66 200 SER A CA 1
ATOM 1537 C C . SER A 1 200 ? 10.315 -16.723 4.373 1.00 60.66 200 SER A C 1
ATOM 1539 O O . SER A 1 200 ? 10.489 -16.600 5.583 1.00 60.66 200 SER A O 1
ATOM 1541 N N . ASN A 1 201 ? 9.226 -16.299 3.742 1.00 79.31 201 ASN A N 1
ATOM 1542 C CA . ASN A 1 201 ? 8.257 -15.384 4.330 1.00 79.31 201 ASN A CA 1
ATOM 1543 C C . ASN A 1 201 ? 6.846 -15.988 4.340 1.00 79.31 201 ASN A C 1
ATOM 1545 O O . ASN A 1 201 ? 6.553 -16.950 3.628 1.00 79.31 201 ASN A O 1
ATOM 1549 N N . GLY A 1 202 ? 5.973 -15.424 5.165 1.00 89.81 202 GLY A N 1
ATOM 1550 C CA . GLY A 1 202 ? 4.585 -15.831 5.284 1.00 89.81 202 GLY A CA 1
ATOM 1551 C C . GLY A 1 202 ? 3.741 -15.516 4.050 1.00 89.81 202 GLY A C 1
ATOM 1552 O O . GLY A 1 202 ? 4.094 -14.668 3.220 1.00 89.81 202 GLY A O 1
ATOM 1553 N N . VAL A 1 203 ? 2.620 -16.228 3.941 1.00 92.44 203 VAL A N 1
ATOM 1554 C CA . VAL A 1 203 ? 1.676 -16.162 2.827 1.00 92.44 203 VAL A CA 1
ATOM 1555 C C . VAL A 1 203 ? 0.249 -16.030 3.347 1.00 92.44 203 VAL A C 1
ATOM 1557 O O . VAL A 1 203 ? -0.191 -16.835 4.168 1.00 92.44 203 VAL A O 1
ATOM 1560 N N . ILE A 1 204 ? -0.495 -15.064 2.814 1.00 95.06 204 ILE A N 1
ATOM 1561 C CA . ILE A 1 204 ? -1.951 -14.970 2.967 1.00 95.06 204 ILE A CA 1
ATOM 1562 C C . ILE A 1 204 ? -2.584 -15.175 1.596 1.00 95.06 204 ILE A C 1
ATOM 1564 O O . ILE A 1 204 ? -2.216 -14.503 0.640 1.00 95.06 204 ILE A O 1
ATOM 1568 N N . GLN A 1 205 ? -3.534 -16.093 1.480 1.00 96.44 205 GLN A N 1
ATOM 1569 C CA . GLN A 1 205 ? -4.201 -16.411 0.216 1.00 96.44 205 GLN A CA 1
ATOM 1570 C C . GLN A 1 205 ? -5.710 -16.548 0.396 1.00 96.44 205 GLN A C 1
ATOM 1572 O O . GLN A 1 205 ? -6.184 -16.814 1.496 1.00 96.44 205 GLN A O 1
ATOM 1577 N N . GLY A 1 206 ? -6.464 -16.399 -0.686 1.00 97.12 206 GLY A N 1
ATOM 1578 C CA . GLY A 1 206 ? -7.919 -16.501 -0.668 1.00 97.12 206 GLY A CA 1
ATOM 1579 C C . GLY A 1 206 ? -8.513 -16.325 -2.059 1.00 97.12 206 GLY A C 1
ATOM 1580 O O . GLY A 1 206 ? -7.798 -16.358 -3.061 1.00 97.12 206 GLY A O 1
ATOM 1581 N N . THR A 1 207 ? -9.830 -16.147 -2.122 1.00 98.12 207 THR A N 1
ATOM 1582 C CA . THR A 1 207 ? -10.553 -15.876 -3.372 1.00 98.12 207 THR A CA 1
ATOM 1583 C C . THR A 1 207 ? -11.482 -14.689 -3.185 1.00 98.12 207 THR A C 1
ATOM 1585 O O . THR A 1 207 ? -12.357 -14.726 -2.326 1.00 98.12 207 THR A O 1
ATOM 1588 N N . VAL A 1 208 ? -11.317 -13.642 -3.989 1.00 98.25 208 VAL A N 1
ATOM 1589 C CA . VAL A 1 208 ? -12.256 -12.521 -4.0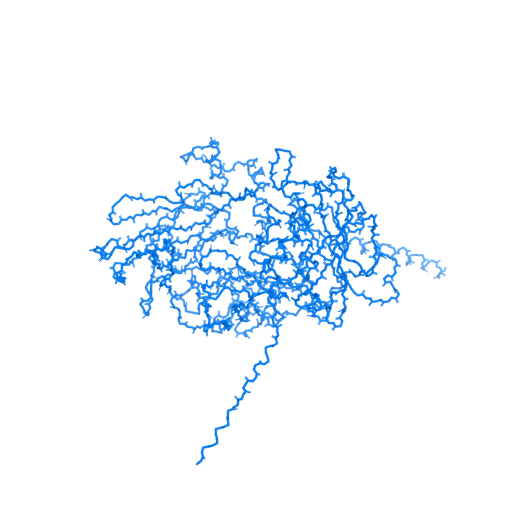22 1.00 98.25 208 VAL A CA 1
ATOM 1590 C C . VAL A 1 208 ? -13.465 -12.896 -4.861 1.00 98.25 208 VAL A C 1
ATOM 1592 O O . VAL A 1 208 ? -13.330 -13.252 -6.034 1.00 98.25 208 VAL A O 1
ATOM 1595 N N . VAL A 1 209 ? -14.647 -12.787 -4.266 1.00 98.12 209 VAL A N 1
ATOM 1596 C CA . VAL A 1 209 ? -15.914 -13.198 -4.868 1.00 98.12 209 VAL A CA 1
ATOM 1597 C C . VAL A 1 209 ? -16.963 -12.093 -4.797 1.00 98.12 209 VAL A C 1
ATOM 1599 O O . VAL A 1 209 ? -16.920 -11.213 -3.937 1.00 98.12 209 VAL A O 1
ATOM 1602 N N . GLY A 1 210 ? -17.942 -12.173 -5.692 1.00 97.25 210 GLY A N 1
ATOM 1603 C CA . GLY A 1 210 ? -19.187 -11.422 -5.599 1.00 97.25 210 GLY A CA 1
ATOM 1604 C C . GLY A 1 210 ? -20.402 -12.287 -5.923 1.00 97.25 210 GLY A C 1
ATOM 1605 O O . GLY A 1 210 ? -20.293 -13.374 -6.506 1.00 97.25 210 GLY A O 1
ATOM 1606 N N . SER A 1 211 ? -21.576 -11.775 -5.570 1.00 96.62 211 SER A N 1
ATOM 1607 C CA . SER A 1 211 ? -22.890 -12.421 -5.586 1.00 96.62 211 SER A CA 1
ATOM 1608 C C . SER A 1 211 ? -22.997 -13.665 -4.697 1.00 96.62 211 SER A C 1
ATOM 1610 O O . SER A 1 211 ? -22.017 -14.333 -4.376 1.00 96.62 211 SER A O 1
ATOM 1612 N N . SER A 1 212 ? -24.231 -14.086 -4.413 1.00 95.38 212 SER A N 1
ATOM 1613 C CA . SER A 1 212 ? -24.512 -15.356 -3.724 1.00 95.38 212 SER A CA 1
ATOM 1614 C C . SER A 1 212 ? -24.049 -16.608 -4.483 1.00 95.38 212 SER A C 1
ATOM 1616 O O . SER A 1 212 ? -24.067 -17.704 -3.929 1.00 95.38 212 SER A O 1
ATOM 1618 N N . LYS A 1 213 ? -23.634 -16.469 -5.751 1.00 96.81 213 LYS A N 1
ATOM 1619 C CA . LYS A 1 213 ? -23.042 -17.548 -6.555 1.00 96.81 213 LYS A CA 1
ATOM 1620 C C . LYS A 1 213 ? -21.523 -17.658 -6.391 1.00 96.81 213 LYS A C 1
ATOM 1622 O O . LYS A 1 213 ? -20.942 -18.547 -7.007 1.00 96.81 213 LYS A O 1
ATOM 1627 N N . LEU A 1 214 ? -20.900 -16.776 -5.601 1.00 97.44 214 LEU A N 1
ATOM 1628 C CA . LEU A 1 214 ? -19.459 -16.756 -5.324 1.00 97.44 214 LEU A CA 1
ATOM 1629 C C . LEU A 1 214 ? -18.621 -16.681 -6.609 1.00 97.44 214 LEU A C 1
ATOM 1631 O O . LEU A 1 214 ? -17.671 -17.435 -6.817 1.00 97.44 214 LEU A O 1
ATOM 1635 N N . ILE A 1 215 ? -19.014 -15.788 -7.517 1.00 97.56 215 ILE A N 1
ATOM 1636 C CA . ILE A 1 215 ? -18.311 -15.592 -8.783 1.00 97.56 215 ILE A CA 1
ATOM 1637 C C . ILE A 1 215 ? -17.007 -14.855 -8.485 1.00 97.56 215 ILE A C 1
ATOM 1639 O O . ILE A 1 215 ? -17.037 -13.733 -7.987 1.00 97.56 215 ILE A O 1
ATOM 1643 N N . GLY A 1 216 ? -15.880 -15.485 -8.816 1.00 97.00 216 GLY A N 1
ATOM 1644 C CA . GLY A 1 216 ? -14.555 -14.891 -8.674 1.00 97.00 216 GLY A CA 1
ATOM 1645 C C . GLY A 1 216 ? -14.366 -13.631 -9.519 1.00 97.00 216 GLY A C 1
ATOM 1646 O O . GLY A 1 216 ? -14.780 -13.601 -10.685 1.00 97.00 216 GLY A O 1
ATOM 1647 N N . ILE A 1 217 ? -13.736 -12.612 -8.931 1.00 96.19 217 ILE A N 1
ATOM 1648 C CA . ILE A 1 217 ? -13.560 -11.286 -9.536 1.00 96.19 217 ILE A CA 1
ATOM 1649 C C . ILE A 1 217 ? -12.092 -11.061 -9.883 1.00 96.19 217 ILE A C 1
ATOM 1651 O O . ILE A 1 217 ? -11.246 -11.041 -8.995 1.00 96.19 217 ILE A O 1
ATOM 1655 N N . ILE A 1 218 ? -11.804 -10.838 -11.166 1.00 93.44 218 ILE A N 1
ATOM 1656 C CA . ILE A 1 218 ? -10.465 -10.509 -11.672 1.00 93.44 218 ILE A CA 1
ATOM 1657 C C . ILE A 1 218 ? -10.097 -9.045 -11.447 1.00 93.44 218 ILE A C 1
ATOM 1659 O O . ILE A 1 218 ? -10.915 -8.151 -11.671 1.00 93.44 218 ILE A O 1
ATOM 1663 N N . GLY A 1 219 ? -8.838 -8.793 -11.090 1.00 91.31 219 GLY A N 1
ATOM 1664 C CA . GLY A 1 219 ? -8.326 -7.438 -10.916 1.00 91.31 219 GLY A CA 1
ATOM 1665 C C . GLY A 1 219 ? -9.052 -6.693 -9.800 1.00 91.31 219 GLY A C 1
ATOM 1666 O O . GLY A 1 219 ? -9.495 -5.564 -9.971 1.00 91.31 219 GLY A O 1
ATOM 1667 N N . THR A 1 220 ? -9.219 -7.351 -8.657 1.00 95.38 220 THR A N 1
ATOM 1668 C CA . THR A 1 220 ? -9.365 -6.662 -7.375 1.00 95.38 220 THR A CA 1
ATOM 1669 C C . THR A 1 220 ? -7.984 -6.561 -6.757 1.00 95.38 220 THR A C 1
ATOM 1671 O O . THR A 1 220 ? -7.260 -7.558 -6.719 1.00 95.38 220 THR A O 1
ATOM 1674 N N . GLN A 1 221 ? -7.622 -5.377 -6.273 1.00 95.62 221 GLN A N 1
ATOM 1675 C CA . GLN A 1 221 ? -6.415 -5.222 -5.479 1.00 95.62 221 GLN A CA 1
ATOM 1676 C C . GLN A 1 221 ? -6.714 -5.615 -4.037 1.00 95.62 221 GLN A C 1
ATOM 1678 O O . GLN A 1 221 ? -7.656 -5.098 -3.437 1.00 95.62 221 GLN A O 1
ATOM 1683 N N . VAL A 1 222 ? -5.907 -6.524 -3.498 1.00 97.31 222 VAL A N 1
ATOM 1684 C CA . VAL A 1 222 ? -5.937 -6.955 -2.102 1.00 97.31 222 VAL A CA 1
ATOM 1685 C C . VAL A 1 222 ? -4.642 -6.496 -1.448 1.00 97.31 222 VAL A C 1
ATOM 1687 O O . VAL A 1 222 ? -3.568 -6.974 -1.804 1.00 97.31 222 VAL A O 1
ATOM 1690 N N . GLU A 1 223 ? -4.740 -5.559 -0.517 1.00 96.88 223 GLU A N 1
ATOM 1691 C CA . GLU A 1 223 ? -3.626 -4.993 0.241 1.00 96.88 223 GLU A CA 1
ATOM 1692 C C . GLU A 1 223 ? -3.548 -5.652 1.621 1.00 96.88 223 GLU A C 1
ATOM 1694 O O . GLU A 1 223 ? -4.562 -5.793 2.302 1.00 96.88 223 GLU A O 1
ATOM 1699 N N . ALA A 1 224 ? -2.347 -6.034 2.050 1.00 96.44 224 ALA A N 1
ATOM 1700 C CA . ALA A 1 224 ? -2.061 -6.454 3.415 1.00 96.44 224 ALA A CA 1
ATOM 1701 C C . ALA A 1 224 ? -1.522 -5.260 4.211 1.00 96.44 224 ALA A C 1
ATOM 1703 O O . ALA A 1 224 ? -0.413 -4.780 3.967 1.00 96.44 224 ALA A O 1
ATOM 1704 N N . ILE A 1 225 ? -2.305 -4.796 5.183 1.00 96.38 225 ILE A N 1
ATOM 1705 C CA . ILE A 1 225 ? -1.925 -3.723 6.102 1.00 96.38 225 ILE A CA 1
ATOM 1706 C C . ILE A 1 225 ? -1.392 -4.351 7.383 1.00 96.38 225 ILE A C 1
ATOM 1708 O O . ILE A 1 225 ? -2.090 -5.115 8.049 1.00 96.38 225 ILE A O 1
ATOM 1712 N N . SER A 1 226 ? -0.146 -4.039 7.719 1.00 94.44 226 SER A N 1
ATOM 1713 C CA . SER A 1 226 ? 0.512 -4.521 8.932 1.00 94.44 226 SER A CA 1
ATOM 1714 C C . SER A 1 226 ? -0.082 -3.838 10.164 1.00 94.44 226 SER A C 1
ATOM 1716 O O . SER A 1 226 ? -0.092 -2.612 10.262 1.00 94.44 226 SER A O 1
ATOM 1718 N N . ALA A 1 227 ? -0.538 -4.617 11.143 1.00 93.06 227 ALA A N 1
ATOM 1719 C CA . ALA A 1 227 ? -1.024 -4.086 12.412 1.00 93.06 227 ALA A CA 1
ATOM 1720 C C . ALA A 1 227 ? 0.112 -3.430 13.216 1.00 93.06 227 ALA A C 1
ATOM 1722 O O . ALA A 1 227 ? -0.116 -2.471 13.962 1.00 93.06 227 ALA A O 1
ATOM 1723 N N . SER A 1 228 ? 1.350 -3.922 13.068 1.00 90.19 228 SER A N 1
ATOM 1724 C CA . SER A 1 228 ? 2.524 -3.374 13.753 1.00 90.19 228 SER A CA 1
ATOM 1725 C C . SER A 1 228 ? 2.982 -2.019 13.197 1.00 90.19 228 SER A C 1
ATOM 1727 O O . SER A 1 228 ? 3.310 -1.135 13.990 1.00 90.19 228 SER A O 1
ATOM 1729 N N . SER A 1 229 ? 2.940 -1.805 11.883 1.00 90.19 229 SER A N 1
ATOM 1730 C CA . SER A 1 229 ? 3.413 -0.559 11.256 1.00 90.19 229 SER A CA 1
ATOM 1731 C C . SER A 1 229 ? 2.299 0.384 10.798 1.00 90.19 229 SER A C 1
ATOM 1733 O O . SER A 1 229 ? 2.556 1.569 10.623 1.00 90.19 229 SER A O 1
ATOM 1735 N N . GLY A 1 230 ? 1.082 -0.120 10.586 1.00 91.69 230 GLY A N 1
ATOM 1736 C CA . GLY A 1 230 ? -0.010 0.616 9.942 1.00 91.69 230 GLY A CA 1
ATOM 1737 C C . GLY A 1 230 ? 0.148 0.779 8.426 1.00 91.69 230 GLY A C 1
ATOM 1738 O O . GLY A 1 230 ? -0.740 1.315 7.774 1.00 91.69 230 GLY A O 1
ATOM 1739 N N . LYS A 1 231 ? 1.250 0.304 7.836 1.00 92.19 231 LYS A N 1
ATOM 1740 C CA . LYS A 1 231 ? 1.536 0.471 6.409 1.00 92.19 231 LYS A CA 1
ATOM 1741 C C . LYS A 1 231 ? 0.965 -0.672 5.574 1.00 92.19 231 LYS A C 1
ATOM 1743 O O . LYS A 1 231 ? 0.872 -1.810 6.043 1.00 92.19 231 LYS A O 1
ATOM 1748 N N . VAL A 1 232 ? 0.663 -0.382 4.307 1.00 94.06 232 VAL A N 1
ATOM 1749 C CA . VAL A 1 232 ? 0.499 -1.418 3.277 1.00 94.06 232 VAL A CA 1
ATOM 1750 C C . VAL A 1 232 ? 1.870 -2.036 3.047 1.00 94.06 232 VAL A C 1
ATOM 1752 O O . VAL A 1 232 ? 2.781 -1.363 2.571 1.00 94.06 232 VAL A O 1
ATOM 1755 N N . VAL A 1 233 ? 2.033 -3.300 3.431 1.00 93.00 233 VAL A N 1
ATOM 1756 C CA . VAL A 1 233 ? 3.324 -3.989 3.300 1.00 93.00 233 VAL A CA 1
ATOM 1757 C C . VAL A 1 233 ? 3.440 -4.807 2.021 1.00 93.00 233 VAL A C 1
ATOM 1759 O O . VAL A 1 233 ? 4.535 -5.202 1.645 1.00 93.00 233 VAL A O 1
ATOM 1762 N N . ALA A 1 234 ? 2.308 -5.107 1.394 1.00 92.06 234 ALA A N 1
ATOM 1763 C CA . ALA A 1 234 ? 2.232 -5.887 0.175 1.00 92.06 234 ALA A CA 1
ATOM 1764 C C . ALA A 1 234 ? 0.825 -5.815 -0.416 1.00 92.06 234 ALA A C 1
ATOM 1766 O O . ALA A 1 234 ? -0.158 -5.756 0.328 1.00 92.06 234 ALA A O 1
ATOM 1767 N N . ALA A 1 235 ? 0.720 -5.914 -1.734 1.00 93.19 235 ALA A N 1
ATOM 1768 C CA . ALA A 1 235 ? -0.537 -6.041 -2.444 1.00 93.19 235 ALA A CA 1
ATOM 1769 C C . ALA A 1 235 ? -0.500 -7.167 -3.486 1.00 93.19 235 ALA A C 1
ATOM 1771 O O . ALA A 1 235 ? 0.541 -7.549 -4.015 1.00 93.19 235 ALA A O 1
ATOM 1772 N N . ALA A 1 236 ? -1.668 -7.706 -3.817 1.00 92.56 236 ALA A N 1
ATOM 1773 C CA . ALA A 1 236 ? -1.836 -8.644 -4.918 1.00 92.56 236 ALA A CA 1
ATOM 1774 C C . ALA A 1 236 ? -3.068 -8.299 -5.745 1.00 92.56 236 ALA A C 1
ATOM 1776 O O . ALA A 1 236 ? -4.058 -7.789 -5.222 1.00 92.56 236 ALA A O 1
ATOM 1777 N N . LEU A 1 237 ? -3.009 -8.615 -7.037 1.00 92.12 237 LEU A N 1
ATOM 1778 C CA . LEU A 1 237 ? -4.172 -8.561 -7.913 1.00 92.12 237 LEU A CA 1
ATOM 1779 C C . LEU A 1 237 ? -4.748 -9.959 -8.080 1.00 92.12 237 LEU A C 1
ATOM 1781 O O . LEU A 1 237 ? -4.015 -10.939 -8.220 1.00 92.12 237 LEU A O 1
ATOM 1785 N N . THR A 1 238 ? -6.070 -10.046 -8.064 1.00 93.81 238 THR A N 1
ATOM 1786 C CA . THR A 1 238 ? -6.766 -11.321 -8.219 1.00 93.81 238 THR A CA 1
ATOM 1787 C C . THR A 1 238 ? -6.705 -11.836 -9.658 1.00 93.81 238 THR A C 1
ATOM 1789 O O . THR A 1 238 ? -6.835 -11.073 -10.621 1.00 93.81 238 THR A O 1
ATOM 1792 N N . ASN A 1 239 ? -6.549 -13.154 -9.802 1.00 89.56 239 ASN A N 1
ATOM 1793 C CA . ASN A 1 239 ? -6.586 -13.853 -11.087 1.00 89.56 239 ASN A CA 1
ATOM 1794 C C . ASN A 1 239 ? -8.009 -13.902 -11.672 1.00 89.56 239 ASN A C 1
ATOM 1796 O O . ASN A 1 239 ? -8.976 -13.430 -11.074 1.00 89.56 239 ASN A O 1
ATOM 1800 N N . ASP A 1 240 ? -8.157 -14.518 -12.847 1.00 87.75 240 ASP A N 1
ATOM 1801 C CA . ASP A 1 240 ? -9.447 -14.673 -13.526 1.00 87.75 240 ASP A CA 1
ATOM 1802 C C . ASP A 1 240 ? -10.506 -15.395 -12.684 1.00 87.75 240 ASP A C 1
ATOM 1804 O O . ASP A 1 240 ? -11.688 -15.072 -12.777 1.00 87.75 240 ASP A O 1
ATOM 1808 N N . ASP A 1 241 ? -10.112 -16.349 -11.847 1.00 91.38 241 ASP A N 1
ATOM 1809 C CA . ASP A 1 241 ? -10.960 -17.061 -10.887 1.00 91.38 241 ASP A CA 1
ATOM 1810 C C . ASP A 1 241 ? -11.159 -16.342 -9.542 1.00 91.38 241 ASP A C 1
ATOM 1812 O O . ASP A 1 241 ? -11.834 -16.880 -8.669 1.00 91.38 241 ASP A O 1
ATOM 1816 N N . GLY A 1 242 ? -10.637 -15.123 -9.388 1.00 94.88 242 GLY A N 1
ATOM 1817 C CA . GLY A 1 242 ? -10.692 -14.353 -8.148 1.00 94.88 242 GLY A CA 1
ATOM 1818 C C . GLY A 1 242 ? -9.623 -14.740 -7.127 1.00 94.88 242 GLY A C 1
ATOM 1819 O O . GLY A 1 242 ? -9.524 -14.087 -6.089 1.00 94.88 242 GLY A O 1
ATOM 1820 N N . THR A 1 243 ? -8.811 -15.770 -7.385 1.00 96.25 243 THR A N 1
ATOM 1821 C CA . THR A 1 243 ? -7.773 -16.185 -6.434 1.00 96.25 243 THR A CA 1
ATOM 1822 C C . THR A 1 243 ? -6.695 -15.121 -6.292 1.00 96.25 243 THR A C 1
ATOM 1824 O O . THR A 1 243 ? -6.295 -14.479 -7.264 1.00 96.25 243 THR A O 1
ATOM 1827 N N . PHE A 1 244 ? -6.192 -14.963 -5.073 1.00 94.94 244 PHE A N 1
ATOM 1828 C CA . PHE A 1 244 ? -5.016 -14.159 -4.776 1.00 94.94 244 PHE A CA 1
ATOM 1829 C C . PHE A 1 244 ? -4.121 -14.891 -3.779 1.00 94.94 244 PHE A C 1
ATOM 1831 O O . PHE A 1 244 ? -4.573 -15.712 -2.976 1.00 94.94 244 PHE A O 1
ATOM 1838 N N . ALA A 1 245 ? -2.844 -14.544 -3.809 1.00 92.81 245 ALA A N 1
ATOM 1839 C CA . ALA A 1 245 ? -1.899 -14.822 -2.745 1.00 92.81 245 ALA A CA 1
ATOM 1840 C C . ALA A 1 245 ? -1.102 -13.543 -2.516 1.00 92.81 245 ALA A C 1
ATOM 1842 O O . ALA A 1 245 ? -0.846 -12.829 -3.475 1.00 92.81 245 ALA A O 1
ATOM 1843 N N . ILE A 1 246 ? -0.725 -13.266 -1.275 1.00 91.62 246 ILE A N 1
ATOM 1844 C CA . ILE A 1 246 ? 0.210 -12.228 -0.848 1.00 91.62 246 ILE A CA 1
ATOM 1845 C C . ILE A 1 246 ? 1.340 -12.970 -0.143 1.00 91.62 246 ILE A C 1
ATOM 1847 O O . ILE A 1 246 ? 1.107 -13.631 0.865 1.00 91.62 246 ILE A O 1
ATOM 1851 N N . THR A 1 247 ? 2.546 -12.923 -0.700 1.00 88.12 247 THR A N 1
ATOM 1852 C CA . THR A 1 247 ? 3.717 -13.690 -0.238 1.00 88.12 247 THR A CA 1
ATOM 1853 C C . THR A 1 247 ? 4.825 -12.737 0.161 1.00 88.12 247 THR A C 1
ATOM 1855 O O . THR A 1 247 ? 4.988 -11.745 -0.529 1.00 88.12 247 THR A O 1
ATOM 1858 N N . GLY A 1 248 ? 5.665 -13.030 1.147 1.00 83.50 248 GLY A N 1
ATOM 1859 C CA . GLY A 1 248 ? 6.702 -12.056 1.541 1.00 83.50 248 GLY A CA 1
ATOM 1860 C C . GLY A 1 248 ? 6.423 -11.379 2.879 1.00 83.50 248 GLY A C 1
ATOM 1861 O O . GLY A 1 248 ? 7.151 -10.479 3.274 1.00 83.50 248 GLY A O 1
ATOM 1862 N N . LEU A 1 249 ? 5.386 -11.826 3.588 1.00 88.75 249 LEU A N 1
ATOM 1863 C CA . LEU A 1 249 ? 4.947 -11.229 4.842 1.00 88.75 249 LEU A CA 1
ATOM 1864 C C . LEU A 1 249 ? 5.788 -11.718 6.031 1.00 88.75 249 LEU A C 1
ATOM 1866 O O . LEU A 1 249 ? 6.240 -12.862 6.071 1.00 88.75 249 LEU A O 1
ATOM 1870 N N . SER A 1 250 ? 5.981 -10.865 7.032 1.00 88.81 250 SER A N 1
ATOM 1871 C CA . SER A 1 250 ? 6.659 -11.240 8.274 1.00 88.81 250 SER A CA 1
ATOM 1872 C C . SER A 1 250 ? 5.834 -12.265 9.060 1.00 88.81 250 SER A C 1
ATOM 1874 O O . SER A 1 250 ? 4.610 -12.193 9.119 1.00 88.81 250 SER A O 1
ATOM 1876 N N . LEU A 1 251 ? 6.512 -13.219 9.702 1.00 90.62 251 LEU A N 1
ATOM 1877 C CA . LEU A 1 251 ? 5.893 -14.264 10.528 1.00 90.62 251 LEU A CA 1
ATOM 1878 C C . LEU A 1 251 ? 5.685 -13.847 11.991 1.00 90.62 251 LEU A C 1
ATOM 1880 O O . LEU A 1 251 ? 5.471 -14.708 12.830 1.00 90.62 251 LEU A O 1
ATOM 1884 N N . ASN A 1 252 ? 5.831 -12.570 12.337 1.00 88.19 252 ASN A N 1
ATOM 1885 C CA . ASN A 1 252 ? 5.608 -12.074 13.700 1.00 88.19 252 ASN A CA 1
ATOM 1886 C C . ASN A 1 252 ? 4.769 -10.795 13.665 1.00 88.19 252 ASN A C 1
ATOM 1888 O O . ASN A 1 252 ? 5.093 -9.804 14.318 1.00 88.19 252 ASN A O 1
ATOM 1892 N N . ASP A 1 253 ? 3.726 -10.808 12.843 1.00 91.00 253 ASP A N 1
ATOM 1893 C CA . ASP A 1 253 ? 2.820 -9.682 12.676 1.00 91.00 253 ASP A CA 1
ATOM 1894 C C . ASP A 1 253 ? 1.393 -10.182 12.426 1.00 91.00 253 ASP A C 1
ATOM 1896 O O . ASP A 1 253 ? 1.155 -11.352 12.103 1.00 91.00 253 ASP A O 1
ATOM 1900 N N . GLN A 1 254 ? 0.451 -9.264 12.587 1.00 93.44 254 GLN A N 1
ATOM 1901 C CA . GLN A 1 254 ? -0.946 -9.444 12.241 1.00 93.44 254 GLN A CA 1
ATOM 1902 C C . GLN A 1 254 ? -1.271 -8.542 11.050 1.00 93.44 254 GLN A C 1
ATOM 1904 O O . GLN A 1 254 ? -0.815 -7.402 10.986 1.00 93.44 254 GLN A O 1
ATOM 1909 N N . TYR A 1 255 ? -2.071 -9.041 10.114 1.00 95.56 255 TYR A N 1
ATOM 1910 C CA . TYR A 1 255 ? -2.407 -8.328 8.886 1.00 95.56 255 TYR A CA 1
ATOM 1911 C C . TYR A 1 255 ? -3.910 -8.126 8.737 1.00 95.56 255 TYR A C 1
ATOM 1913 O O . TYR A 1 255 ? -4.691 -9.042 8.989 1.00 95.56 255 TYR A O 1
ATOM 1921 N N . PHE A 1 256 ? -4.306 -6.951 8.258 1.00 97.31 256 PHE A N 1
ATOM 1922 C CA . PHE A 1 256 ? -5.665 -6.670 7.804 1.00 97.31 256 PHE A CA 1
ATOM 1923 C C . PHE A 1 256 ? -5.686 -6.649 6.277 1.00 97.31 256 PHE A C 1
ATOM 1925 O O . PHE A 1 256 ? -4.842 -5.995 5.665 1.00 97.31 256 PHE A O 1
ATOM 1932 N N . LEU A 1 257 ? -6.637 -7.352 5.656 1.00 97.69 257 LEU A N 1
ATOM 1933 C CA . LEU A 1 257 ? -6.807 -7.295 4.203 1.00 97.69 257 LEU A CA 1
ATOM 1934 C C . LEU A 1 257 ? -7.758 -6.165 3.832 1.00 97.69 257 LEU A C 1
ATOM 1936 O O . LEU A 1 257 ? -8.895 -6.146 4.302 1.00 97.69 257 LEU A O 1
ATOM 1940 N N . TYR A 1 258 ? -7.308 -5.263 2.967 1.00 97.44 258 TYR A N 1
ATOM 1941 C CA . TYR A 1 258 ? -8.118 -4.201 2.383 1.00 97.44 258 TYR A CA 1
ATOM 1942 C C . TYR A 1 258 ? -8.269 -4.439 0.882 1.00 97.44 258 TYR A C 1
ATOM 1944 O O . TYR A 1 258 ? -7.290 -4.639 0.169 1.00 97.44 258 TYR A O 1
ATOM 1952 N N . LEU A 1 259 ? -9.506 -4.467 0.401 1.00 96.75 259 LEU A N 1
ATOM 1953 C CA . LEU A 1 259 ? -9.846 -4.782 -0.978 1.00 96.75 259 LEU A CA 1
ATOM 1954 C C . LEU A 1 259 ? -10.363 -3.531 -1.657 1.00 96.75 259 LEU A C 1
ATOM 1956 O O . LEU A 1 259 ? -11.254 -2.881 -1.117 1.00 96.75 259 LEU A O 1
ATOM 1960 N N . LYS A 1 260 ? -9.866 -3.218 -2.854 1.00 95.00 260 LYS A N 1
ATOM 1961 C CA . LYS A 1 260 ? -10.346 -2.075 -3.640 1.00 95.00 260 LYS A CA 1
ATOM 1962 C C . LYS A 1 260 ? -10.358 -2.374 -5.145 1.00 95.00 260 LYS A C 1
ATOM 1964 O O . LYS A 1 260 ? -9.604 -3.236 -5.610 1.00 95.00 260 LYS A O 1
ATOM 1969 N N . PRO A 1 261 ? -11.254 -1.730 -5.917 1.00 95.12 261 PRO A N 1
ATOM 1970 C CA . PRO A 1 261 ? -11.262 -1.875 -7.367 1.00 95.12 261 PRO A CA 1
ATOM 1971 C C . PRO A 1 261 ? -10.012 -1.258 -7.985 1.00 95.12 261 PRO A C 1
ATOM 1973 O O . PRO A 1 261 ? -9.516 -0.240 -7.501 1.00 95.12 261 PRO A O 1
ATOM 1976 N N . LEU A 1 262 ? -9.560 -1.835 -9.099 1.00 93.38 262 LEU A N 1
ATOM 1977 C CA . LEU A 1 262 ? -8.496 -1.234 -9.889 1.00 93.38 262 LEU A CA 1
ATOM 1978 C C . LEU A 1 262 ? -8.926 0.120 -10.470 1.00 93.38 262 LEU A C 1
ATOM 1980 O O . LEU A 1 262 ? -10.066 0.305 -10.916 1.00 93.38 262 LEU A O 1
ATOM 1984 N N . GLN A 1 263 ? -7.980 1.051 -10.497 1.00 91.50 263 GLN A N 1
ATOM 1985 C CA . GLN A 1 263 ? -8.089 2.323 -11.220 1.00 91.50 263 GLN A CA 1
ATOM 1986 C C . GLN A 1 263 ? -7.142 2.347 -12.425 1.00 91.50 263 GLN A C 1
ATOM 1988 O O . GLN A 1 263 ? -6.239 1.526 -12.487 1.00 91.50 263 GLN A O 1
ATOM 1993 N N . VAL A 1 264 ? -7.344 3.264 -13.378 1.00 86.75 264 VAL A N 1
ATOM 1994 C CA . VAL A 1 264 ? -6.384 3.537 -14.474 1.00 86.75 264 VAL A CA 1
ATOM 1995 C C . VAL A 1 264 ? -5.870 2.250 -15.150 1.00 86.75 264 VAL A C 1
ATOM 1997 O O . VAL A 1 264 ? -4.679 1.964 -15.167 1.00 86.75 264 VAL A O 1
ATOM 2000 N N . LEU A 1 265 ? -6.784 1.409 -15.650 1.00 85.69 265 LEU A N 1
ATOM 2001 C CA . LEU A 1 265 ? -6.462 0.061 -16.157 1.00 85.69 265 LEU A CA 1
ATOM 2002 C C . LEU A 1 265 ? -5.417 0.064 -17.282 1.00 85.69 265 LEU A C 1
ATOM 2004 O O . LEU A 1 265 ? -4.738 -0.933 -17.503 1.00 85.69 265 LEU A O 1
ATOM 2008 N N . GLU A 1 266 ? -5.300 1.176 -17.999 1.00 80.62 266 GLU A N 1
ATOM 2009 C CA . GLU A 1 266 ? -4.321 1.410 -19.051 1.00 80.62 266 GLU A CA 1
ATOM 2010 C C . GLU A 1 266 ? -2.864 1.414 -18.572 1.00 80.62 266 GLU A C 1
ATOM 2012 O O . GLU A 1 266 ? -1.984 1.219 -19.407 1.00 80.62 266 GLU A O 1
ATOM 2017 N N . THR A 1 267 ? -2.604 1.606 -17.274 1.00 80.62 267 THR A N 1
ATOM 2018 C CA . THR A 1 267 ? -1.250 1.542 -16.699 1.00 80.62 267 THR A CA 1
ATOM 2019 C C . THR A 1 267 ? -0.909 0.154 -16.165 1.00 80.62 267 THR A C 1
ATOM 2021 O O . THR A 1 267 ? 0.232 -0.091 -15.786 1.00 80.62 267 THR A O 1
ATOM 2024 N N . LEU A 1 268 ? -1.868 -0.768 -16.124 1.00 82.31 268 LEU A N 1
ATOM 2025 C CA . LEU A 1 268 ? -1.665 -2.124 -15.624 1.00 82.31 268 LEU A CA 1
ATOM 2026 C C . LEU A 1 268 ? -1.386 -3.099 -16.775 1.00 82.31 268 LEU A C 1
ATOM 2028 O O . LEU A 1 268 ? -1.767 -2.823 -17.916 1.00 82.31 268 LEU A O 1
ATOM 2032 N N . PRO A 1 269 ? -0.797 -4.278 -16.487 1.00 78.44 269 PRO A N 1
ATOM 2033 C CA . PRO A 1 269 ? -0.615 -5.318 -17.493 1.00 78.44 269 PRO A CA 1
ATOM 2034 C C . PRO A 1 269 ? -1.921 -5.639 -18.230 1.00 78.44 269 PRO A C 1
ATOM 2036 O O . PRO A 1 269 ? -2.984 -5.755 -17.605 1.00 78.44 269 PRO A O 1
ATOM 2039 N N . GLY A 1 270 ? -1.838 -5.856 -19.548 1.00 75.31 270 GLY A N 1
ATOM 2040 C CA . GLY A 1 270 ? -3.006 -5.989 -20.430 1.00 75.31 270 GLY A CA 1
ATOM 2041 C C . GLY A 1 270 ? -4.048 -7.040 -20.015 1.00 75.31 270 GLY A C 1
ATOM 2042 O O . GLY A 1 270 ? -5.222 -6.914 -20.371 1.00 75.31 270 GLY A O 1
ATOM 2043 N N . ILE A 1 271 ? -3.666 -8.029 -19.200 1.00 80.12 271 ILE A N 1
ATOM 2044 C CA . ILE A 1 271 ? -4.566 -9.043 -18.629 1.00 80.12 271 ILE A CA 1
ATOM 2045 C C . ILE A 1 271 ? -5.719 -8.445 -17.795 1.00 80.12 271 ILE A C 1
ATOM 2047 O O . ILE A 1 271 ? -6.793 -9.046 -17.722 1.00 80.12 271 ILE A O 1
ATOM 2051 N N . TYR A 1 272 ? -5.519 -7.260 -17.204 1.00 85.94 272 TYR A N 1
ATOM 2052 C CA . TYR A 1 272 ? -6.506 -6.555 -16.374 1.00 85.94 272 TYR A CA 1
ATOM 2053 C C . TYR A 1 272 ? -7.325 -5.514 -17.150 1.00 85.94 272 TYR A C 1
ATOM 2055 O O . TYR A 1 272 ? -8.167 -4.835 -16.568 1.00 85.94 272 TYR A O 1
ATOM 2063 N N . SER A 1 273 ? -7.116 -5.384 -18.465 1.00 85.06 273 SER A N 1
ATOM 2064 C CA . SER A 1 273 ? -7.776 -4.355 -19.290 1.00 85.06 273 SER A CA 1
ATOM 2065 C C . SER A 1 273 ? -9.306 -4.437 -19.294 1.00 85.06 273 SER A C 1
ATOM 2067 O O . SER A 1 273 ? -9.970 -3.411 -19.430 1.00 85.06 273 SER A O 1
ATOM 2069 N N . ASP A 1 274 ? -9.859 -5.635 -19.097 1.00 88.62 274 ASP A N 1
ATOM 2070 C CA . ASP A 1 274 ? -11.303 -5.879 -19.033 1.00 88.62 274 ASP A CA 1
ATOM 2071 C C . ASP A 1 274 ? -11.842 -5.960 -17.595 1.00 88.62 274 ASP A C 1
ATOM 2073 O O . ASP A 1 274 ? -13.019 -6.274 -17.407 1.00 88.62 274 ASP A O 1
ATOM 2077 N N . SER A 1 275 ? -11.023 -5.688 -16.570 1.00 92.00 275 SER A N 1
ATOM 2078 C CA . SER A 1 275 ? -11.472 -5.699 -15.173 1.00 92.00 275 SER A CA 1
ATOM 2079 C C . SER A 1 275 ? -12.642 -4.740 -14.950 1.00 92.00 275 SER A C 1
ATOM 2081 O O . SER A 1 275 ? -12.689 -3.620 -15.460 1.00 92.00 275 SER A O 1
ATOM 2083 N N . ARG A 1 276 ? -13.625 -5.198 -14.172 1.00 95.00 276 ARG A N 1
ATOM 2084 C CA . ARG A 1 276 ? -14.887 -4.490 -13.931 1.00 95.00 276 ARG A CA 1
ATOM 2085 C C . ARG A 1 276 ? -15.063 -4.194 -12.457 1.00 95.00 276 ARG A C 1
ATOM 2087 O O . ARG A 1 276 ? -14.620 -4.957 -11.606 1.00 95.00 276 ARG A O 1
ATOM 2094 N N . LYS A 1 277 ? -15.753 -3.090 -12.177 1.00 95.62 277 LYS A N 1
ATOM 2095 C CA . LYS A 1 277 ? -16.110 -2.678 -10.814 1.00 95.62 277 LYS A CA 1
ATOM 2096 C C . LYS A 1 277 ? -17.606 -2.509 -10.588 1.00 95.62 277 LYS A C 1
ATOM 2098 O O . LYS A 1 277 ? -18.043 -2.466 -9.447 1.00 95.62 277 LYS A O 1
ATOM 2103 N N . ASP A 1 278 ? -18.399 -2.474 -11.651 1.00 96.38 278 ASP A N 1
ATOM 2104 C CA . ASP A 1 278 ? -19.835 -2.181 -11.694 1.00 96.38 278 ASP A CA 1
ATOM 2105 C C . ASP A 1 278 ? -20.739 -3.352 -11.258 1.00 96.38 278 ASP A C 1
ATOM 2107 O O . ASP A 1 278 ? -21.726 -3.676 -11.914 1.00 96.38 278 ASP A O 1
ATOM 2111 N N . PHE A 1 279 ? -20.399 -4.017 -10.152 1.00 97.25 279 PHE A N 1
ATOM 2112 C CA . PHE A 1 279 ? -21.102 -5.215 -9.670 1.00 97.25 279 PHE A CA 1
ATOM 2113 C C . PHE A 1 279 ? -22.189 -4.939 -8.621 1.00 97.25 279 PHE A C 1
ATOM 2115 O O . PHE A 1 279 ? -22.923 -5.852 -8.224 1.00 97.25 279 PHE A O 1
ATOM 2122 N N . CYS A 1 280 ? -22.304 -3.696 -8.159 1.00 97.31 280 CYS A N 1
ATOM 2123 C CA . CYS A 1 280 ? -23.295 -3.296 -7.168 1.00 97.31 280 CYS A CA 1
ATOM 2124 C C . CYS A 1 280 ? -24.617 -2.877 -7.821 1.00 97.31 280 CYS A C 1
ATOM 2126 O O . CYS A 1 280 ? -24.716 -2.734 -9.040 1.00 97.31 280 CYS A O 1
ATOM 2128 N N . ASN A 1 281 ? -25.664 -2.695 -7.009 1.00 96.31 281 ASN A N 1
ATOM 2129 C CA . ASN A 1 281 ? -26.986 -2.291 -7.497 1.00 96.31 281 ASN A CA 1
ATOM 2130 C C . ASN A 1 281 ? -26.907 -1.038 -8.380 1.00 96.31 281 ASN A C 1
ATOM 2132 O O . ASN A 1 281 ? -26.152 -0.114 -8.094 1.00 96.31 281 ASN A O 1
ATOM 2136 N N . SER A 1 282 ? -27.717 -1.002 -9.440 1.00 95.12 282 SER A N 1
ATOM 2137 C CA . SER A 1 282 ? -27.685 0.066 -10.452 1.00 95.12 282 SER A CA 1
ATOM 2138 C C . SER A 1 282 ? -26.354 0.172 -11.214 1.00 95.12 282 SER A C 1
ATOM 2140 O O . SER A 1 282 ? -26.033 1.244 -11.722 1.00 95.12 282 SER A O 1
ATOM 2142 N N . ASN A 1 283 ? -25.597 -0.929 -11.318 1.00 94.50 283 ASN A N 1
ATOM 2143 C CA . ASN A 1 283 ? -24.282 -0.998 -11.970 1.00 94.50 283 ASN A CA 1
ATOM 2144 C C . ASN A 1 283 ? -23.274 0.006 -11.382 1.00 94.50 283 ASN A C 1
ATOM 2146 O O . ASN A 1 283 ? -22.455 0.583 -12.099 1.00 94.50 283 ASN A O 1
ATOM 2150 N N . THR A 1 284 ? -23.357 0.271 -10.076 1.00 95.44 284 THR A N 1
ATOM 2151 C CA . THR A 1 284 ? -22.387 1.129 -9.391 1.00 95.44 284 THR A CA 1
ATOM 2152 C C . THR A 1 284 ? -21.121 0.353 -9.050 1.00 95.44 284 THR A C 1
ATOM 2154 O O . THR A 1 284 ? -21.129 -0.876 -8.927 1.00 95.44 284 THR A O 1
ATOM 2157 N N . ALA A 1 285 ? -20.012 1.084 -8.920 1.00 95.06 285 ALA A N 1
ATOM 2158 C CA . ALA A 1 285 ? -18.741 0.503 -8.526 1.00 95.06 285 ALA A CA 1
ATOM 2159 C C . ALA A 1 285 ? -18.799 -0.037 -7.087 1.00 95.06 285 ALA A C 1
ATOM 2161 O O . ALA A 1 285 ? -19.322 0.644 -6.203 1.00 95.06 285 ALA A O 1
ATOM 2162 N N . TYR A 1 286 ? -18.215 -1.211 -6.837 1.00 96.00 286 TYR A N 1
ATOM 2163 C CA . TYR A 1 286 ? -17.873 -1.603 -5.469 1.00 96.00 286 TYR A CA 1
ATOM 2164 C C . TYR A 1 286 ? -16.775 -0.682 -4.921 1.00 96.00 286 TYR A C 1
ATOM 2166 O O . TYR A 1 286 ? -15.985 -0.110 -5.675 1.00 96.00 286 TYR A O 1
ATOM 2174 N N . ARG A 1 287 ? -16.761 -0.500 -3.602 1.00 93.44 287 ARG A N 1
ATOM 2175 C CA . ARG A 1 287 ? -15.862 0.413 -2.891 1.00 93.44 287 ARG A CA 1
ATOM 2176 C C . ARG A 1 287 ? -14.728 -0.346 -2.220 1.00 93.44 287 ARG A C 1
ATOM 2178 O O . ARG A 1 287 ? -14.774 -1.568 -2.084 1.00 93.44 287 ARG A O 1
ATOM 2185 N N . GLY A 1 288 ? -13.736 0.418 -1.773 1.00 93.62 288 GLY A N 1
ATOM 2186 C CA . GLY A 1 288 ? -12.741 -0.068 -0.831 1.00 93.62 288 GLY A CA 1
ATOM 2187 C C . GLY A 1 288 ? -13.393 -0.619 0.444 1.00 93.62 288 GLY A C 1
ATOM 2188 O O . GLY A 1 288 ? -14.413 -0.094 0.903 1.00 93.62 288 GLY A O 1
ATOM 2189 N N . GLY A 1 289 ? -12.852 -1.695 1.005 1.00 94.62 289 GLY A N 1
ATOM 2190 C CA . GLY A 1 289 ? -13.369 -2.278 2.239 1.00 94.62 289 GLY A CA 1
ATOM 2191 C C . GLY A 1 289 ? -12.446 -3.334 2.823 1.00 94.62 289 GLY A C 1
ATOM 2192 O O . GLY A 1 289 ? -11.696 -3.991 2.107 1.00 94.62 289 GLY A O 1
ATOM 2193 N N . PHE A 1 290 ? -12.507 -3.497 4.139 1.00 96.81 290 PHE A N 1
ATOM 2194 C CA . PHE A 1 290 ? -11.736 -4.519 4.828 1.00 96.81 290 PHE A CA 1
ATOM 2195 C C . PHE A 1 290 ? -12.405 -5.884 4.764 1.00 96.81 290 PHE A C 1
ATOM 2197 O O . PHE A 1 290 ? -13.632 -5.996 4.802 1.00 96.81 290 PHE A O 1
ATOM 2204 N N . PHE A 1 291 ? -11.581 -6.928 4.759 1.00 96.56 291 PHE A N 1
ATOM 2205 C CA . PHE A 1 291 ? -12.042 -8.263 5.089 1.00 96.56 291 PHE A CA 1
ATOM 2206 C C . PHE A 1 291 ? -12.530 -8.295 6.543 1.00 96.56 291 PHE A C 1
ATOM 2208 O O . PHE A 1 291 ? -11.795 -7.991 7.486 1.00 96.56 291 PHE A O 1
ATOM 2215 N N . GLN A 1 292 ? -13.791 -8.672 6.700 1.00 94.50 292 GLN A N 1
ATOM 2216 C CA . GLN A 1 292 ? -14.522 -8.755 7.959 1.00 94.50 292 GLN A CA 1
ATOM 2217 C C . GLN A 1 292 ? -15.383 -10.022 7.951 1.00 94.50 292 GLN A C 1
ATOM 2219 O O . GLN A 1 292 ? -15.560 -10.648 6.902 1.00 94.50 292 GLN A O 1
ATOM 2224 N N . SER A 1 293 ? -15.939 -10.405 9.098 1.00 92.62 293 SER A N 1
ATOM 2225 C CA . SER A 1 293 ? -16.805 -11.586 9.170 1.00 92.62 293 SER A CA 1
ATOM 2226 C C . SER A 1 293 ? -18.188 -11.311 8.555 1.00 92.62 293 SER A C 1
ATOM 2228 O O . SER A 1 293 ? -18.552 -10.169 8.260 1.00 92.62 293 SER A O 1
ATOM 2230 N N . CYS A 1 294 ? -18.988 -12.367 8.381 1.00 91.81 294 CYS A N 1
ATOM 2231 C CA . CYS A 1 294 ? -20.389 -12.232 7.973 1.00 91.81 294 CYS A CA 1
ATOM 2232 C C . CYS A 1 294 ? -21.344 -11.835 9.107 1.00 91.81 294 CYS A C 1
ATOM 2234 O O . CYS A 1 294 ? -22.540 -11.671 8.857 1.00 91.81 294 CYS A O 1
ATOM 2236 N N . TYR A 1 295 ? -20.877 -11.738 10.354 1.00 90.06 295 TYR A N 1
ATOM 2237 C CA . TYR A 1 295 ? 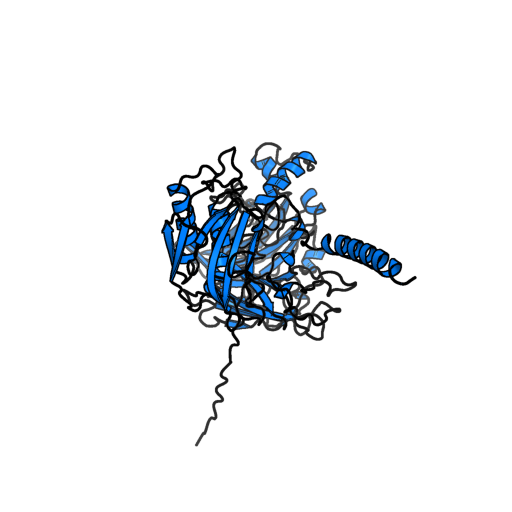-21.744 -11.344 11.457 1.00 90.06 295 TYR A CA 1
ATOM 2238 C C . TYR A 1 295 ? -22.012 -9.841 11.388 1.00 90.06 295 TYR A C 1
ATOM 2240 O O . TYR A 1 295 ? -21.084 -9.042 11.338 1.00 90.06 295 TYR A O 1
ATOM 2248 N N . ASN A 1 296 ? -23.283 -9.442 11.468 1.00 86.19 296 ASN A N 1
ATOM 2249 C CA . ASN A 1 296 ? -23.663 -8.023 11.471 1.00 86.19 296 ASN A CA 1
ATOM 2250 C C . ASN A 1 296 ? -22.996 -7.228 12.611 1.00 86.19 296 ASN A C 1
ATOM 2252 O O . ASN A 1 296 ? -22.792 -6.027 12.484 1.00 86.19 296 ASN A O 1
ATOM 2256 N N . SER A 1 297 ? -22.659 -7.883 13.730 1.00 87.94 297 SER A N 1
ATOM 2257 C CA . SER A 1 297 ? -21.928 -7.272 14.850 1.00 87.94 297 SER A CA 1
ATOM 2258 C C . SER A 1 297 ? -20.485 -6.900 14.514 1.00 87.94 297 SER A C 1
ATOM 2260 O O . SER A 1 297 ? -19.909 -6.058 15.194 1.00 87.94 297 SER A O 1
ATOM 2262 N N . ASP A 1 298 ? -19.915 -7.535 13.493 1.00 90.81 298 ASP A N 1
ATOM 2263 C CA . ASP A 1 298 ? -18.516 -7.393 13.099 1.00 90.81 298 ASP A CA 1
ATOM 2264 C C . ASP A 1 298 ? -18.382 -6.488 11.861 1.00 90.81 298 ASP A C 1
ATOM 2266 O O . ASP A 1 298 ? -17.291 -6.322 11.317 1.00 90.81 298 ASP A O 1
ATOM 2270 N N . GLU A 1 299 ? -19.482 -5.885 11.397 1.00 93.38 299 GLU A N 1
ATOM 2271 C CA . GLU A 1 299 ? -19.434 -4.928 10.299 1.00 93.38 299 GLU A CA 1
ATOM 2272 C C . GLU A 1 299 ? -18.560 -3.726 10.665 1.00 93.38 299 GLU A C 1
ATOM 2274 O O . GLU A 1 299 ? -18.716 -3.134 11.728 1.00 93.38 299 GLU A O 1
ATOM 2279 N N . GLY A 1 300 ? -17.606 -3.384 9.795 1.00 95.00 300 GLY A N 1
ATOM 2280 C CA . GLY A 1 300 ? -16.631 -2.329 10.056 1.00 95.00 300 GLY A CA 1
ATOM 2281 C C . GLY A 1 300 ? -15.550 -2.681 11.080 1.00 95.00 300 GLY A C 1
ATOM 2282 O O . GLY A 1 300 ? -14.799 -1.788 11.474 1.00 95.00 300 GLY A O 1
ATOM 2283 N N . PHE A 1 301 ? -15.447 -3.952 11.483 1.00 95.94 301 PHE A N 1
ATOM 2284 C CA . PHE A 1 301 ? -14.379 -4.481 12.329 1.00 95.94 301 PHE A CA 1
ATOM 2285 C C . PHE A 1 301 ? -13.519 -5.482 11.537 1.00 95.94 301 PHE A C 1
ATOM 2287 O O . PHE A 1 301 ? -13.910 -6.643 11.376 1.00 95.94 301 PHE A O 1
ATOM 2294 N N . PRO A 1 302 ? -12.356 -5.058 11.012 1.00 95.69 302 PRO A N 1
ATOM 2295 C CA . PRO A 1 302 ? -11.493 -5.923 10.215 1.00 95.69 302 PRO A CA 1
ATOM 2296 C C . PRO A 1 302 ? -10.983 -7.134 11.001 1.00 95.69 302 PRO A C 1
ATOM 2298 O O . PRO A 1 302 ? -10.554 -7.009 12.150 1.00 95.69 302 PRO A O 1
ATOM 2301 N N . ILE A 1 303 ? -10.964 -8.307 10.364 1.00 93.62 303 ILE A N 1
ATOM 2302 C CA . ILE A 1 303 ? -10.371 -9.507 10.966 1.00 93.62 303 ILE A CA 1
ATOM 2303 C C . ILE A 1 303 ? -8.848 -9.434 10.824 1.00 93.62 303 ILE A C 1
ATOM 2305 O O . ILE A 1 303 ? -8.322 -9.369 9.713 1.00 93.62 303 ILE A O 1
ATOM 2309 N N . GLY A 1 304 ? -8.142 -9.502 11.952 1.00 94.19 304 GLY A N 1
ATOM 2310 C CA . GLY A 1 304 ? -6.688 -9.644 11.977 1.00 94.19 304 GLY A CA 1
ATOM 2311 C C . GLY A 1 304 ? -6.245 -11.069 11.638 1.00 94.19 304 GLY A C 1
ATOM 2312 O O . GLY A 1 304 ? -6.705 -12.035 12.250 1.00 94.19 304 GLY A O 1
ATOM 2313 N N . ILE A 1 305 ? -5.336 -11.201 10.674 1.00 95.00 305 ILE A N 1
ATOM 2314 C CA . ILE A 1 305 ? -4.757 -12.472 10.231 1.00 95.00 305 ILE A CA 1
ATOM 2315 C C . ILE A 1 305 ? -3.351 -12.595 10.804 1.00 95.00 305 ILE A C 1
ATOM 2317 O O . ILE A 1 305 ? -2.440 -11.881 10.388 1.00 95.00 305 ILE A O 1
ATOM 2321 N N . ASP A 1 306 ? -3.176 -13.506 11.756 1.00 92.75 306 ASP A N 1
ATOM 2322 C CA . ASP A 1 306 ? -1.877 -13.760 12.373 1.00 92.75 306 ASP A CA 1
ATOM 2323 C C . ASP A 1 306 ? -1.029 -14.672 11.478 1.00 92.75 306 ASP A C 1
ATOM 2325 O O . ASP A 1 306 ? -1.436 -15.792 11.150 1.00 92.75 306 ASP A O 1
ATOM 2329 N N . LEU A 1 307 ? 0.180 -14.227 11.134 1.00 91.88 307 LEU A N 1
ATOM 2330 C CA . LEU A 1 307 ? 1.205 -15.106 10.578 1.00 91.88 307 LEU A CA 1
ATOM 2331 C C . LEU A 1 307 ? 2.212 -15.431 11.668 1.00 91.88 307 LEU A C 1
ATOM 2333 O O . LEU A 1 307 ? 2.709 -14.544 12.353 1.00 91.88 307 LEU A O 1
ATOM 2337 N N . THR A 1 308 ? 2.500 -16.720 11.826 1.00 91.00 308 THR A N 1
ATOM 2338 C CA . THR A 1 308 ? 3.471 -17.231 12.802 1.00 91.00 308 THR A CA 1
ATOM 2339 C C . THR A 1 308 ? 4.362 -18.279 12.157 1.00 91.00 308 THR A C 1
ATOM 2341 O O . THR A 1 308 ? 4.025 -18.832 11.112 1.00 91.00 308 THR A O 1
ATOM 2344 N N . SER A 1 309 ? 5.467 -18.648 12.801 1.00 89.12 309 SER A N 1
ATOM 2345 C CA . SER A 1 309 ? 6.270 -19.802 12.366 1.00 89.12 309 SER A CA 1
ATOM 2346 C C . SER A 1 309 ? 5.463 -21.108 12.290 1.00 89.12 309 SER A C 1
ATOM 2348 O O . SER A 1 309 ? 5.765 -21.967 11.466 1.00 89.12 309 SER A O 1
ATOM 2350 N N . SER A 1 310 ? 4.416 -21.247 13.113 1.00 89.69 310 SER A N 1
ATOM 2351 C CA . SER A 1 310 ? 3.501 -22.398 13.109 1.00 89.69 310 SER A CA 1
ATOM 2352 C C . SER A 1 310 ? 2.348 -22.295 12.102 1.00 89.69 310 SER A C 1
ATOM 2354 O O . SER A 1 310 ? 1.738 -23.306 11.767 1.00 89.69 310 SER A O 1
ATOM 2356 N N . SER A 1 311 ? 2.060 -21.087 11.615 1.00 90.25 311 SER A N 1
ATOM 2357 C CA . SER A 1 311 ? 0.989 -20.780 10.664 1.00 90.25 311 SER A CA 1
ATOM 2358 C C . SER A 1 311 ? 1.510 -19.761 9.654 1.00 90.25 311 SER A C 1
ATOM 2360 O O . SER A 1 311 ? 1.076 -18.611 9.613 1.00 90.25 311 SER A O 1
ATOM 2362 N N . SER A 1 312 ? 2.515 -20.179 8.886 1.00 91.62 312 SER A N 1
ATOM 2363 C CA . SER A 1 312 ? 3.198 -19.322 7.916 1.00 91.62 312 SER A CA 1
ATOM 2364 C C . SER A 1 312 ? 2.427 -19.171 6.610 1.00 91.62 312 SER A C 1
ATOM 2366 O O . SER A 1 312 ? 2.721 -18.270 5.837 1.00 91.62 312 SER A O 1
ATOM 2368 N N . VAL A 1 313 ? 1.432 -20.024 6.361 1.00 93.38 313 VAL A N 1
ATOM 2369 C CA . VAL A 1 313 ? 0.540 -19.945 5.203 1.00 93.38 313 VAL A CA 1
ATOM 2370 C C . VAL A 1 313 ? -0.896 -19.989 5.705 1.00 93.38 313 VAL A C 1
ATOM 2372 O O . VAL A 1 313 ? -1.324 -21.001 6.260 1.00 93.38 313 VAL A O 1
ATOM 2375 N N . VAL A 1 314 ? -1.642 -18.905 5.501 1.00 94.69 314 VAL A N 1
ATOM 2376 C CA . VAL A 1 314 ? -3.046 -18.789 5.907 1.00 94.69 314 VAL A CA 1
ATOM 2377 C C . VAL A 1 314 ? -3.923 -18.624 4.676 1.00 94.69 314 VAL A C 1
ATOM 2379 O O . VAL A 1 314 ? -3.710 -17.733 3.858 1.00 94.69 314 VAL A O 1
ATOM 2382 N N . ASN A 1 315 ? -4.936 -19.482 4.553 1.00 95.44 315 ASN A N 1
ATOM 2383 C CA . ASN A 1 315 ? -5.993 -19.324 3.563 1.00 95.44 315 ASN A CA 1
ATOM 2384 C C . ASN A 1 315 ? -7.232 -18.722 4.235 1.00 95.44 315 ASN A C 1
ATOM 2386 O O . ASN A 1 315 ? -7.809 -19.357 5.116 1.00 95.44 315 ASN A O 1
ATOM 2390 N N . VAL A 1 316 ? -7.631 -17.521 3.818 1.00 95.69 316 VAL A N 1
ATOM 2391 C CA . VAL A 1 316 ? -8.788 -16.798 4.373 1.00 95.69 316 VAL A CA 1
ATOM 2392 C C . VAL A 1 316 ? -10.125 -17.227 3.764 1.00 95.69 316 VAL A C 1
ATOM 2394 O O . VAL A 1 316 ? -11.171 -16.764 4.207 1.00 95.69 316 VAL A O 1
ATOM 2397 N N . GLY A 1 317 ? -10.109 -18.121 2.771 1.00 96.44 317 GLY A N 1
ATOM 2398 C CA . GLY A 1 317 ? -11.308 -18.572 2.070 1.00 96.44 317 GLY A CA 1
ATOM 2399 C C . GLY A 1 317 ? -11.841 -17.517 1.103 1.00 96.44 317 GLY A C 1
ATOM 2400 O O . GLY A 1 317 ? -11.070 -16.843 0.410 1.00 96.44 317 GLY A O 1
ATOM 2401 N N . ASN A 1 318 ? -13.166 -17.406 1.027 1.00 97.88 318 ASN A N 1
ATOM 2402 C CA . ASN A 1 318 ? -13.832 -16.407 0.200 1.00 97.88 318 ASN A CA 1
ATOM 2403 C C . ASN A 1 318 ? -13.836 -15.032 0.875 1.00 97.88 318 ASN A C 1
ATOM 2405 O O . ASN A 1 318 ? -14.260 -14.891 2.017 1.00 97.88 318 ASN A O 1
ATOM 2409 N N . VAL A 1 319 ? -13.444 -14.001 0.139 1.00 97.38 319 VAL A N 1
ATOM 2410 C CA . VAL A 1 319 ? -13.486 -12.605 0.574 1.00 97.38 319 VAL A CA 1
ATOM 2411 C C . VAL A 1 319 ? -14.436 -11.854 -0.345 1.00 97.38 319 VAL A C 1
ATOM 2413 O O . VAL A 1 319 ? -14.297 -11.903 -1.565 1.00 97.38 319 VAL A O 1
ATOM 2416 N N . SER A 1 320 ? -15.434 -11.186 0.215 1.00 97.06 320 SER A N 1
ATOM 2417 C CA . SER A 1 320 ? -16.414 -10.460 -0.586 1.00 97.06 320 SER A CA 1
ATOM 2418 C C . SER A 1 320 ? -15.868 -9.101 -1.025 1.00 97.06 320 SER A C 1
ATOM 2420 O O . SER A 1 320 ? -15.225 -8.408 -0.238 1.00 97.06 320 SER A O 1
ATOM 2422 N N . ILE A 1 321 ? -16.204 -8.662 -2.244 1.00 97.31 321 ILE A N 1
ATOM 2423 C CA . ILE A 1 321 ? -16.181 -7.223 -2.571 1.00 97.31 321 ILE A CA 1
ATOM 2424 C C . ILE A 1 321 ? -17.173 -6.454 -1.692 1.00 97.31 321 ILE A C 1
ATOM 2426 O O . ILE A 1 321 ? -18.015 -7.056 -1.034 1.00 97.31 321 ILE A O 1
ATOM 2430 N N . ASN A 1 322 ? -17.099 -5.123 -1.690 1.00 94.69 322 ASN A N 1
ATOM 2431 C CA . ASN A 1 322 ? -17.924 -4.294 -0.819 1.00 94.69 322 ASN A CA 1
ATOM 2432 C C . ASN A 1 322 ? -18.822 -3.324 -1.607 1.00 94.69 322 ASN A C 1
ATOM 2434 O O . ASN A 1 322 ? -18.328 -2.405 -2.257 1.00 94.69 322 ASN A O 1
ATOM 2438 N N . CYS A 1 323 ? -20.145 -3.472 -1.501 1.00 94.94 323 CYS A N 1
ATOM 2439 C CA . CYS A 1 323 ? -21.101 -2.548 -2.130 1.00 94.94 323 CYS A CA 1
ATOM 2440 C C . CYS A 1 323 ? -21.629 -1.445 -1.202 1.00 94.94 323 CYS A C 1
ATOM 2442 O O . CYS A 1 323 ? -22.397 -0.589 -1.645 1.00 94.94 323 CYS A O 1
ATOM 2444 N N . GLY A 1 324 ? -21.251 -1.469 0.076 1.00 90.94 324 GLY A N 1
ATOM 2445 C CA . GLY A 1 324 ? -21.754 -0.567 1.106 1.00 90.94 324 GLY A CA 1
ATOM 2446 C C . GLY A 1 324 ? -20.656 0.214 1.822 1.00 90.94 324 GLY A C 1
ATOM 2447 O O . GLY A 1 324 ? -19.467 0.116 1.527 1.00 90.94 324 GLY A O 1
ATOM 2448 N N . LEU A 1 325 ? -21.076 1.018 2.794 1.00 92.25 325 LEU A N 1
ATOM 2449 C CA . LEU A 1 325 ? -20.169 1.633 3.753 1.00 92.25 325 LEU A CA 1
ATOM 2450 C C . LEU A 1 325 ? -19.944 0.643 4.902 1.00 92.25 325 LEU A C 1
ATOM 2452 O O . LEU A 1 325 ? -20.841 0.455 5.716 1.00 92.25 325 LEU A O 1
ATOM 2456 N N . LYS A 1 326 ? -18.769 0.010 4.957 1.00 93.00 326 LYS A N 1
ATOM 2457 C CA . LYS A 1 326 ? -18.436 -0.996 5.978 1.00 93.00 326 LYS A CA 1
ATOM 2458 C C . LYS A 1 326 ? -17.765 -0.334 7.174 1.00 93.00 326 LYS A C 1
ATOM 2460 O O . LYS A 1 326 ? -16.546 -0.350 7.312 1.00 93.00 326 LYS A O 1
ATOM 2465 N N . VAL A 1 327 ? -18.592 0.287 8.004 1.00 95.81 327 VAL A N 1
ATOM 2466 C CA . VAL A 1 327 ? -18.221 0.876 9.299 1.00 95.81 327 VAL A CA 1
ATOM 2467 C C . VAL A 1 327 ? -19.184 0.344 10.359 1.00 95.81 327 VAL A C 1
ATOM 2469 O O . VAL A 1 327 ? -20.306 -0.018 9.993 1.00 95.81 327 VAL A O 1
ATOM 2472 N N . PRO A 1 328 ? -18.811 0.303 11.651 1.00 96.69 328 PRO A N 1
ATOM 2473 C CA . PRO A 1 328 ? -19.705 -0.244 12.660 1.00 96.69 328 PRO A CA 1
ATOM 2474 C C . PRO A 1 328 ? -21.035 0.517 12.699 1.00 96.69 328 PRO A C 1
ATOM 2476 O O . PRO A 1 328 ? -21.026 1.745 12.834 1.00 96.69 328 PRO A O 1
ATOM 2479 N N . PRO A 1 329 ? -22.193 -0.165 12.610 1.00 95.50 329 PRO A N 1
ATOM 2480 C CA . PRO A 1 329 ? -23.488 0.510 12.646 1.00 95.50 329 PRO A CA 1
ATOM 2481 C C . PRO A 1 329 ? -23.695 1.327 13.928 1.00 95.50 329 PRO A C 1
ATOM 2483 O O . PRO A 1 329 ? -24.250 2.422 13.883 1.00 95.50 329 PRO A O 1
ATOM 2486 N N . SER A 1 330 ? -23.206 0.828 15.067 1.00 95.00 330 SER A N 1
ATOM 2487 C CA . SER A 1 330 ? -23.227 1.535 16.353 1.00 95.00 330 SER A CA 1
ATOM 2488 C C . SER A 1 330 ? -22.403 2.823 16.324 1.00 95.00 330 SER A C 1
ATOM 2490 O O . SER A 1 330 ? -22.900 3.850 16.771 1.00 95.00 330 SER A O 1
ATOM 2492 N N . TYR A 1 331 ? -21.208 2.793 15.730 1.00 96.94 331 TYR A N 1
ATOM 2493 C CA . TYR A 1 331 ? -20.373 3.979 15.509 1.00 96.94 331 TYR A CA 1
ATOM 2494 C C . TYR A 1 331 ? -21.051 4.997 14.586 1.00 96.94 331 TYR A C 1
ATOM 2496 O O . TYR A 1 331 ? -21.063 6.196 14.858 1.00 96.94 331 TYR A O 1
ATOM 2504 N N . PHE A 1 332 ? -21.640 4.528 13.484 1.00 95.56 332 PHE A N 1
ATOM 2505 C CA . PHE A 1 332 ? -22.324 5.408 12.541 1.00 95.56 332 PHE A CA 1
ATOM 2506 C C . PHE A 1 332 ? -23.493 6.145 13.209 1.00 95.56 332 PHE A C 1
ATOM 2508 O O . PHE A 1 332 ? -23.663 7.346 13.007 1.00 95.56 332 PHE A O 1
ATOM 2515 N N . LEU A 1 333 ? -24.272 5.436 14.032 1.00 95.69 333 LEU A N 1
ATOM 2516 C CA . LEU A 1 333 ? -25.397 6.000 14.782 1.00 95.69 333 LEU A CA 1
ATOM 2517 C C . LEU A 1 333 ? -24.962 6.923 15.926 1.00 95.69 333 LEU A C 1
ATOM 2519 O O . LEU A 1 333 ? -25.726 7.811 16.296 1.00 95.69 333 LEU A O 1
ATOM 2523 N N . SER A 1 334 ? -23.766 6.725 16.483 1.00 95.00 334 SER A N 1
ATOM 2524 C CA . SER A 1 334 ? -23.243 7.535 17.583 1.00 95.00 334 SER A CA 1
ATOM 2525 C C . SER A 1 334 ? -22.466 8.767 17.122 1.00 95.00 334 SER A C 1
ATOM 2527 O O . SER A 1 334 ? -21.979 9.503 17.977 1.00 95.00 334 SER A O 1
ATOM 2529 N N . LYS A 1 335 ? -22.328 9.033 15.816 1.00 93.62 335 LYS A N 1
ATOM 2530 C CA . LYS A 1 335 ? -21.682 10.262 15.324 1.00 93.62 335 LYS A CA 1
ATOM 2531 C C . LYS A 1 335 ? -22.308 11.513 15.956 1.00 93.62 335 LYS A C 1
ATOM 2533 O O . LYS A 1 335 ? -23.524 11.681 15.943 1.00 93.62 335 LYS A O 1
ATOM 2538 N N . GLY A 1 336 ? -21.465 12.385 16.517 1.00 89.56 336 GLY A N 1
ATOM 2539 C CA . GLY A 1 336 ? -21.887 13.534 17.336 1.00 89.56 336 GLY A CA 1
ATOM 2540 C C . GLY A 1 336 ? -22.109 13.217 18.826 1.00 89.56 336 GLY A C 1
ATOM 2541 O O . GLY A 1 336 ? -22.506 14.094 19.590 1.00 89.56 336 GLY A O 1
ATOM 2542 N N . SER A 1 337 ? -21.850 11.980 19.243 1.00 94.38 337 SER A N 1
ATOM 2543 C CA . SER A 1 337 ? -21.868 11.492 20.626 1.00 94.38 337 SER A CA 1
ATOM 2544 C C . SER A 1 337 ? -20.734 10.474 20.831 1.00 94.38 337 SER A C 1
ATOM 2546 O O . SER A 1 337 ? -19.880 10.316 19.956 1.00 94.38 337 SER A O 1
ATOM 2548 N N . SER A 1 338 ? -20.699 9.793 21.978 1.00 95.81 338 SER A N 1
ATOM 2549 C CA . SER A 1 338 ? -19.662 8.801 22.278 1.00 95.81 338 SER A CA 1
ATOM 2550 C C . SER A 1 338 ? -20.003 7.407 21.733 1.00 95.81 338 SER A C 1
ATOM 2552 O O . SER A 1 338 ? -21.133 6.937 21.852 1.00 95.81 338 SER A O 1
ATOM 2554 N N . PHE A 1 339 ? -19.005 6.751 21.144 1.00 97.44 339 PHE A N 1
ATOM 2555 C CA . PHE A 1 339 ? -19.030 5.378 20.653 1.00 97.44 339 PHE A CA 1
ATOM 2556 C C . PHE A 1 339 ? -18.243 4.467 21.597 1.00 97.44 339 PHE A C 1
ATOM 2558 O O . PHE A 1 339 ? -17.029 4.623 21.730 1.00 97.44 339 PHE A O 1
ATOM 2565 N N . ASP A 1 340 ? -18.904 3.485 22.205 1.00 96.50 340 ASP A N 1
ATOM 2566 C CA . ASP A 1 340 ? -18.230 2.473 23.019 1.00 96.50 340 ASP A CA 1
ATOM 2567 C C . ASP A 1 340 ? -17.592 1.399 22.128 1.00 96.50 340 ASP A C 1
ATOM 2569 O O . ASP A 1 340 ? -18.273 0.547 21.542 1.00 96.50 340 ASP A O 1
ATOM 2573 N N . LEU A 1 341 ? -16.262 1.419 22.038 1.00 96.06 341 LEU A N 1
ATOM 2574 C CA . LEU A 1 341 ? -15.504 0.387 21.348 1.00 96.06 341 LEU A CA 1
ATOM 2575 C C . LEU A 1 341 ? -15.334 -0.813 22.281 1.00 96.06 341 LEU A C 1
ATOM 2577 O O . LEU A 1 341 ? -14.517 -0.796 23.200 1.00 96.06 341 LEU A O 1
ATOM 2581 N N . ASN A 1 342 ? -16.070 -1.894 22.017 1.00 93.56 342 ASN A N 1
ATOM 2582 C CA . ASN A 1 342 ? -15.870 -3.137 22.754 1.00 93.56 342 ASN A CA 1
ATOM 2583 C C . ASN A 1 342 ? -14.480 -3.718 22.444 1.00 93.56 342 ASN A C 1
ATOM 2585 O O . ASN A 1 342 ? -14.249 -4.228 21.347 1.00 93.56 342 ASN A O 1
ATOM 2589 N N . VAL A 1 343 ? -13.570 -3.668 23.414 1.00 94.00 343 VAL A N 1
ATOM 2590 C CA . VAL A 1 343 ? -12.186 -4.136 23.275 1.00 94.00 343 VAL A CA 1
ATOM 2591 C C . VAL A 1 343 ? -11.919 -5.495 23.907 1.00 94.00 343 VAL A C 1
ATOM 2593 O O . VAL A 1 343 ? -10.815 -5.994 23.747 1.00 94.00 343 VAL A O 1
ATOM 2596 N N . ILE A 1 344 ? -12.886 -6.120 24.581 1.00 94.25 344 ILE A N 1
ATOM 2597 C CA . ILE A 1 344 ? -12.721 -7.469 25.137 1.00 94.25 344 ILE A CA 1
ATOM 2598 C C . ILE A 1 344 ? -13.535 -8.450 24.294 1.00 94.25 344 ILE A C 1
ATOM 2600 O O . ILE A 1 344 ? -14.730 -8.256 24.063 1.00 94.25 344 ILE A O 1
ATOM 2604 N N . ASP A 1 345 ? -12.884 -9.488 23.775 1.00 91.56 345 ASP A N 1
ATOM 2605 C CA . ASP A 1 345 ? -13.577 -10.545 23.037 1.00 91.56 345 ASP A CA 1
ATOM 2606 C C . ASP A 1 345 ? -14.119 -11.658 23.949 1.00 91.56 345 ASP A C 1
ATOM 2608 O O . ASP A 1 345 ? -13.812 -11.736 25.139 1.00 91.56 345 ASP A O 1
ATOM 2612 N N . ASP A 1 346 ? -14.914 -12.561 23.364 1.00 89.00 346 ASP A N 1
ATOM 2613 C CA . ASP A 1 346 ? -15.488 -13.729 24.051 1.00 89.00 346 ASP A CA 1
ATOM 2614 C C . ASP A 1 346 ? -14.424 -14.664 24.668 1.00 89.00 346 ASP A C 1
ATOM 2616 O O . ASP A 1 346 ? -14.752 -15.524 25.488 1.00 89.00 346 ASP A O 1
ATOM 2620 N N . TYR A 1 347 ? -13.160 -14.541 24.250 1.00 89.44 347 TYR A N 1
ATOM 2621 C CA . TYR A 1 347 ? -12.033 -15.355 24.701 1.00 89.44 347 TYR A CA 1
ATOM 2622 C C . TYR A 1 347 ? -11.198 -14.659 25.789 1.00 89.44 347 TYR A C 1
ATOM 2624 O O . TYR A 1 347 ? -10.244 -15.257 26.292 1.00 89.44 347 TYR A O 1
ATOM 2632 N N . GLY A 1 348 ? -11.545 -13.423 26.163 1.00 91.12 348 GLY A N 1
ATOM 2633 C CA . GLY A 1 348 ? -10.823 -12.618 27.146 1.00 91.12 348 GLY A CA 1
ATOM 2634 C C . GLY A 1 348 ? -9.570 -11.923 26.605 1.00 91.12 348 GLY A C 1
ATOM 2635 O O . GLY A 1 348 ? -8.774 -11.424 27.403 1.00 91.12 348 GLY A O 1
ATOM 2636 N N . ASN A 1 349 ? -9.363 -11.877 25.283 1.00 93.31 349 ASN A N 1
ATOM 2637 C CA . ASN A 1 349 ? -8.297 -11.055 24.709 1.00 93.31 349 ASN A CA 1
ATOM 2638 C C . ASN A 1 349 ? -8.744 -9.598 24.635 1.00 93.31 349 ASN A C 1
ATOM 2640 O O . ASN A 1 349 ? -9.910 -9.305 24.363 1.00 93.31 349 ASN A O 1
ATOM 2644 N N . ALA A 1 350 ? -7.785 -8.699 24.835 1.00 94.38 350 ALA A N 1
ATOM 2645 C CA . ALA A 1 350 ? -7.983 -7.269 24.731 1.00 94.38 350 ALA A CA 1
ATOM 2646 C C . ALA A 1 350 ? -7.442 -6.723 23.407 1.00 94.38 350 ALA A C 1
ATOM 2648 O O . ALA A 1 350 ? -6.362 -7.086 22.939 1.00 94.38 350 ALA A O 1
ATOM 2649 N N . GLY A 1 351 ? -8.201 -5.805 22.830 1.00 94.19 351 GLY A N 1
ATOM 2650 C CA . GLY A 1 351 ? -7.926 -5.139 21.572 1.00 94.19 351 GLY A CA 1
ATOM 2651 C C . GLY A 1 351 ? -9.161 -5.118 20.682 1.00 94.19 351 GLY A C 1
ATOM 2652 O O . GLY A 1 351 ? -10.105 -5.892 20.847 1.00 94.19 351 GLY A O 1
ATOM 2653 N N . ASN A 1 352 ? -9.157 -4.214 19.716 1.00 94.88 352 ASN A N 1
ATOM 2654 C CA . ASN A 1 352 ? -10.103 -4.212 18.611 1.00 94.88 352 ASN A CA 1
ATOM 2655 C C . ASN A 1 352 ? -9.549 -3.326 17.496 1.00 94.88 352 ASN A C 1
ATOM 2657 O O . ASN A 1 352 ? -8.678 -2.489 17.719 1.00 94.88 352 ASN A O 1
ATOM 2661 N N . THR A 1 353 ? -10.031 -3.514 16.282 1.00 95.62 353 THR A N 1
ATOM 2662 C CA . THR A 1 353 ? -9.722 -2.633 15.164 1.00 95.62 353 THR A CA 1
ATOM 2663 C C . THR A 1 353 ? -11.024 -2.290 14.477 1.00 95.62 353 THR A C 1
ATOM 2665 O O . THR A 1 353 ? -11.805 -3.189 14.180 1.00 95.62 353 THR A O 1
ATOM 2668 N N . PHE A 1 354 ? -11.282 -1.005 14.248 1.00 95.69 354 PHE A N 1
ATOM 2669 C CA . PHE A 1 354 ? -12.495 -0.581 13.556 1.00 95.69 354 PHE A CA 1
ATOM 2670 C C . PHE A 1 354 ? -12.216 0.514 12.532 1.00 95.69 354 PHE A C 1
ATOM 2672 O O . PHE A 1 354 ? -11.229 1.251 12.623 1.00 95.69 354 PHE A O 1
ATOM 2679 N N . VAL A 1 355 ? -13.107 0.591 11.547 1.00 97.62 355 VAL A N 1
ATOM 2680 C CA . VAL A 1 355 ? -13.060 1.560 10.455 1.00 97.62 355 VAL A CA 1
ATOM 2681 C C . VAL A 1 355 ? -13.946 2.753 10.800 1.00 97.62 355 VAL A C 1
ATOM 2683 O O . VAL A 1 355 ? -15.166 2.619 10.925 1.00 97.62 355 VAL A O 1
ATOM 2686 N N . GLY A 1 356 ? -13.330 3.922 10.925 1.00 97.44 356 GLY A N 1
ATOM 2687 C CA . GLY A 1 356 ? -14.005 5.207 11.032 1.00 97.44 356 GLY A CA 1
ATOM 2688 C C . GLY A 1 356 ? -13.925 6.003 9.732 1.00 97.44 356 GLY A C 1
ATOM 2689 O O . GLY A 1 356 ? -13.187 5.661 8.807 1.00 97.44 356 GLY A O 1
ATOM 2690 N N . PHE A 1 357 ? -14.706 7.076 9.640 1.00 97.25 357 PHE A N 1
ATOM 2691 C CA . PHE A 1 357 ? -14.652 8.004 8.514 1.00 97.25 357 PHE A CA 1
ATOM 2692 C C . PHE A 1 357 ? -15.144 9.401 8.893 1.00 97.25 357 PHE A C 1
ATOM 2694 O O . PHE A 1 357 ? -15.982 9.563 9.787 1.00 97.25 357 PHE A O 1
ATOM 2701 N N . PHE A 1 358 ? -14.704 10.387 8.116 1.00 97.44 358 PHE A N 1
ATOM 2702 C CA . PHE A 1 358 ? -15.239 11.743 8.121 1.00 97.44 358 PHE A CA 1
ATOM 2703 C C . PHE A 1 358 ? -15.742 12.139 6.737 1.00 97.44 358 PHE A C 1
ATOM 2705 O O . PHE A 1 358 ? -15.171 11.782 5.705 1.00 97.44 358 PHE A O 1
ATOM 2712 N N . THR A 1 359 ? -16.830 12.902 6.705 1.00 95.69 359 THR A N 1
ATOM 2713 C CA . THR A 1 359 ? -17.263 13.582 5.480 1.00 95.69 359 THR A CA 1
ATOM 2714 C C . THR A 1 359 ? -16.490 14.886 5.286 1.00 95.69 359 THR A C 1
ATOM 2716 O O . THR A 1 359 ? -16.016 15.497 6.244 1.00 95.69 359 THR A O 1
ATOM 2719 N N . ASN A 1 360 ? -16.469 15.393 4.054 1.00 91.81 360 ASN A N 1
ATOM 2720 C CA . ASN A 1 360 ? -15.962 16.736 3.757 1.00 91.81 360 ASN A CA 1
ATOM 2721 C C . ASN A 1 360 ? -16.588 17.840 4.631 1.00 91.81 360 ASN A C 1
ATOM 2723 O O . ASN A 1 360 ? -15.919 18.813 4.967 1.00 91.81 360 ASN A O 1
ATOM 2727 N N . SER A 1 361 ? -17.868 17.708 5.006 1.00 92.31 361 SER A N 1
ATOM 2728 C CA . SER A 1 361 ? -18.526 18.670 5.899 1.00 92.31 361 SER A CA 1
ATOM 2729 C C . SER A 1 361 ? -17.912 18.636 7.295 1.00 92.31 361 SER A C 1
ATOM 2731 O O . SER A 1 361 ? -17.605 19.687 7.840 1.00 92.31 361 SER A O 1
ATOM 2733 N N . GLN A 1 362 ? -17.670 17.437 7.826 1.00 94.06 362 GLN A N 1
ATOM 2734 C CA . GLN A 1 362 ? -17.113 17.230 9.165 1.00 94.06 362 GLN A CA 1
ATOM 2735 C C . GLN A 1 362 ? -15.664 17.695 9.274 1.00 94.06 362 GLN A C 1
ATOM 2737 O O . GLN A 1 362 ? -15.273 18.262 10.287 1.00 94.06 362 GLN A O 1
ATOM 2742 N N . ILE A 1 363 ? -14.878 17.526 8.209 1.00 92.62 363 ILE A N 1
ATOM 2743 C CA . ILE A 1 363 ? -13.512 18.062 8.137 1.00 92.62 363 ILE A CA 1
ATOM 2744 C C . ILE A 1 363 ? -13.526 19.595 8.200 1.00 92.62 363 ILE A C 1
ATOM 2746 O O . ILE A 1 363 ? -12.682 20.198 8.862 1.00 92.62 363 ILE A O 1
ATOM 2750 N N . LYS A 1 364 ? -14.494 20.236 7.531 1.00 87.81 364 LYS A N 1
ATOM 2751 C CA . LYS A 1 364 ? -14.648 21.698 7.545 1.00 87.81 364 LYS A CA 1
ATOM 2752 C C . LYS A 1 364 ? -15.128 22.216 8.897 1.00 87.81 364 LYS A C 1
ATOM 2754 O O . LYS A 1 364 ? -14.584 23.201 9.384 1.00 87.81 364 LYS A O 1
ATOM 2759 N N . SER A 1 365 ? -16.123 21.562 9.496 1.00 88.44 365 SER A N 1
ATOM 2760 C CA . SER A 1 365 ? -16.665 21.937 10.807 1.00 88.44 365 SER A CA 1
ATOM 2761 C C . SER A 1 365 ? -15.828 21.427 11.984 1.00 88.44 365 SER A C 1
ATOM 2763 O O . SER A 1 365 ? -16.137 21.752 13.129 1.00 88.44 365 SER A O 1
ATOM 2765 N N . THR A 1 366 ? -14.753 20.669 11.727 1.00 89.19 366 THR A N 1
ATOM 2766 C CA . THR A 1 366 ? -13.917 20.004 12.744 1.00 89.19 366 THR A CA 1
ATOM 2767 C C . THR A 1 366 ? -14.747 19.157 13.717 1.00 89.19 366 THR A C 1
ATOM 2769 O O . THR A 1 366 ? -14.504 19.136 14.921 1.00 89.19 366 THR A O 1
ATOM 2772 N N . GLU A 1 367 ? -15.773 18.480 13.197 1.00 93.69 367 GLU A N 1
ATOM 2773 C CA . GLU A 1 367 ? -16.622 17.579 13.977 1.00 93.69 367 GLU A CA 1
ATOM 2774 C C . GLU A 1 367 ? -15.849 16.316 14.351 1.00 93.69 367 GLU A C 1
ATOM 2776 O O . GLU A 1 367 ? -15.409 15.567 13.480 1.00 93.69 367 GLU A O 1
ATOM 2781 N N . SER A 1 368 ? -15.694 16.086 15.653 1.00 96.12 368 SER A N 1
ATOM 2782 C CA . SER A 1 368 ? -14.929 14.961 16.182 1.00 96.12 368 SER A CA 1
ATOM 2783 C C . SER A 1 368 ? -15.753 13.678 16.280 1.00 96.12 368 SER A C 1
ATOM 2785 O O . SER A 1 368 ? -16.955 13.712 16.552 1.00 96.12 368 SER A O 1
ATOM 2787 N N . ASP A 1 369 ? -15.071 12.541 16.182 1.00 97.44 369 ASP A N 1
ATOM 2788 C CA . ASP A 1 369 ? -15.574 11.275 16.708 1.00 97.44 369 ASP A CA 1
ATOM 2789 C C . ASP A 1 369 ? -15.116 11.114 18.165 1.00 97.44 369 ASP A C 1
ATOM 2791 O O . ASP A 1 369 ? -13.951 11.356 18.483 1.00 97.44 369 ASP A O 1
ATOM 2795 N N . GLU A 1 370 ? -16.011 10.684 19.055 1.00 97.19 370 GLU A N 1
ATOM 2796 C CA . GLU A 1 370 ? -15.667 10.341 20.437 1.00 97.19 370 GLU A CA 1
ATOM 2797 C C . GLU A 1 370 ? -15.716 8.824 20.620 1.00 97.19 370 GLU A C 1
ATOM 2799 O O . GLU A 1 370 ? -16.766 8.216 20.440 1.00 97.19 370 GLU A O 1
ATOM 2804 N N . ILE A 1 371 ? -14.592 8.213 20.985 1.00 97.56 371 ILE A N 1
ATOM 2805 C CA . ILE A 1 371 ? -14.414 6.767 21.122 1.00 97.56 371 ILE A CA 1
ATOM 2806 C C . ILE A 1 371 ? -14.062 6.448 22.571 1.00 97.56 371 ILE A C 1
ATOM 2808 O O . ILE A 1 371 ? -13.096 6.987 23.111 1.00 97.56 371 ILE A O 1
ATOM 2812 N N . ILE A 1 372 ? -14.821 5.562 23.201 1.00 96.75 372 ILE A N 1
ATOM 2813 C CA . ILE A 1 372 ? -14.567 5.085 24.559 1.00 96.75 372 ILE A CA 1
ATOM 2814 C C . ILE A 1 372 ? -13.934 3.699 24.480 1.00 96.75 372 ILE A C 1
ATOM 2816 O O . ILE A 1 372 ? -14.425 2.816 23.777 1.00 96.75 372 ILE A O 1
ATOM 2820 N N . VAL A 1 373 ? -12.843 3.517 25.218 1.00 96.44 373 VAL A N 1
ATOM 2821 C CA . VAL A 1 373 ? -12.187 2.230 25.443 1.00 96.44 373 VAL A CA 1
ATOM 2822 C C . VAL A 1 373 ? -12.165 1.974 26.943 1.00 96.44 373 VAL A C 1
ATOM 2824 O O . VAL A 1 373 ? -11.453 2.649 27.689 1.00 96.44 373 VAL A O 1
ATOM 2827 N N . ASP A 1 374 ? -12.944 0.986 27.370 1.00 94.94 374 ASP A N 1
ATOM 2828 C CA . ASP A 1 374 ? -13.047 0.576 28.766 1.00 94.94 374 ASP A CA 1
ATOM 2829 C C . ASP A 1 374 ? -12.269 -0.727 29.000 1.00 94.94 374 ASP A C 1
ATOM 2831 O O . ASP A 1 374 ? -12.576 -1.775 28.429 1.00 94.94 374 ASP A O 1
ATOM 2835 N N . LEU A 1 375 ? -11.228 -0.638 29.828 1.00 95.12 375 LEU A N 1
ATOM 2836 C CA . LEU A 1 375 ? -10.387 -1.748 30.273 1.00 95.12 375 LEU A CA 1
ATOM 2837 C C . LEU A 1 375 ? -10.375 -1.856 31.805 1.00 95.12 375 LEU A C 1
ATOM 2839 O O . LEU A 1 375 ? -9.449 -2.431 32.377 1.00 95.12 375 LEU A O 1
ATOM 2843 N N . THR A 1 376 ? -11.382 -1.303 32.484 1.00 93.38 376 THR A N 1
ATOM 2844 C CA . THR A 1 376 ? -11.444 -1.282 33.955 1.00 93.38 376 THR A CA 1
ATOM 2845 C C . THR A 1 376 ? -11.528 -2.680 34.571 1.00 93.38 376 THR A C 1
ATOM 2847 O O . THR A 1 376 ? -10.899 -2.935 35.598 1.00 93.38 376 THR A O 1
ATOM 2850 N N . ASP A 1 377 ? -12.208 -3.609 33.893 1.00 89.94 377 ASP A N 1
ATOM 2851 C CA . ASP A 1 377 ? -12.306 -5.025 34.276 1.00 89.94 377 ASP A CA 1
ATOM 2852 C C . ASP A 1 377 ? -11.214 -5.912 33.639 1.00 89.94 377 ASP A C 1
ATOM 2854 O O . ASP A 1 377 ? -11.193 -7.133 33.834 1.00 89.94 377 ASP A O 1
ATOM 2858 N N . TYR A 1 378 ? -10.285 -5.330 32.873 1.00 91.12 378 TYR A N 1
ATOM 2859 C CA . TYR A 1 378 ? -9.195 -6.068 32.242 1.00 91.12 378 TYR A CA 1
ATOM 2860 C C . TYR A 1 378 ? -7.961 -6.102 33.146 1.00 91.12 378 TYR A C 1
ATOM 2862 O O . TYR A 1 378 ? -7.425 -5.071 33.550 1.00 91.12 378 TYR A O 1
ATOM 2870 N N . SER A 1 379 ? -7.474 -7.308 33.439 1.00 86.00 379 SER A N 1
ATOM 2871 C CA . SER A 1 379 ? -6.280 -7.505 34.263 1.00 86.00 379 SER A CA 1
ATOM 2872 C C . SER A 1 379 ? -5.090 -7.929 33.412 1.00 86.00 379 SER A C 1
ATOM 2874 O O . SER A 1 379 ? -5.193 -8.808 32.556 1.00 86.00 379 SER A O 1
ATOM 2876 N N . VAL A 1 380 ? -3.934 -7.324 33.677 1.00 86.69 380 VAL A N 1
ATOM 2877 C CA . VAL A 1 380 ? -2.656 -7.706 33.064 1.00 86.69 380 VAL A CA 1
ATOM 2878 C C . VAL A 1 380 ? -1.709 -8.261 34.120 1.00 86.69 380 VAL A C 1
ATOM 2880 O O . VAL A 1 380 ? -1.848 -7.995 35.315 1.00 86.69 380 VAL A O 1
ATOM 2883 N N . SER A 1 381 ? -0.724 -9.060 33.704 1.00 85.38 381 SER A N 1
ATOM 2884 C CA . SER A 1 381 ? 0.267 -9.601 34.641 1.00 85.38 381 SER A CA 1
ATOM 2885 C C . SER A 1 381 ? 1.135 -8.490 35.252 1.00 85.38 381 SER A C 1
ATOM 2887 O O . SER A 1 381 ? 1.093 -7.339 34.833 1.00 85.38 381 SER A O 1
ATOM 2889 N N . SER A 1 382 ? 2.021 -8.847 36.187 1.00 84.62 382 SER A N 1
ATOM 2890 C CA . SER A 1 382 ? 3.068 -7.919 36.642 1.00 84.62 382 SER A CA 1
ATOM 2891 C C . SER A 1 382 ? 3.942 -7.433 35.470 1.00 84.62 382 SER A C 1
ATOM 2893 O O . SER A 1 382 ? 4.300 -8.229 34.588 1.00 84.62 382 SER A O 1
ATOM 2895 N N . GLY A 1 383 ? 4.273 -6.139 35.473 1.00 87.56 383 GLY A N 1
ATOM 2896 C CA . GLY A 1 383 ? 5.073 -5.449 34.460 1.00 87.56 383 GLY A CA 1
ATOM 2897 C C . GLY A 1 383 ? 4.382 -4.212 33.882 1.00 87.56 383 GLY A C 1
ATOM 2898 O O . GLY A 1 383 ? 3.241 -3.912 34.224 1.00 87.56 383 GLY A O 1
ATOM 2899 N N . ASP A 1 384 ? 5.083 -3.525 32.980 1.00 93.06 384 ASP A N 1
ATOM 2900 C CA . ASP A 1 384 ? 4.587 -2.315 32.323 1.00 93.06 384 ASP A CA 1
ATOM 2901 C C . ASP A 1 384 ? 3.843 -2.688 31.036 1.00 93.06 384 ASP A C 1
ATOM 2903 O O . ASP A 1 384 ? 4.452 -2.966 29.994 1.00 93.06 384 ASP A O 1
ATOM 2907 N N . TYR A 1 385 ? 2.516 -2.722 31.130 1.00 96.00 385 TYR A N 1
ATOM 2908 C CA . TYR A 1 385 ? 1.615 -2.952 30.006 1.00 96.00 385 TYR A CA 1
ATOM 2909 C C . TYR A 1 385 ? 1.009 -1.644 29.517 1.00 96.00 385 TYR A C 1
ATOM 2911 O O . TYR A 1 385 ? 0.818 -0.705 30.290 1.00 96.00 385 TYR A O 1
ATOM 2919 N N . TYR A 1 386 ? 0.698 -1.600 28.227 1.00 96.44 386 TYR A N 1
ATOM 2920 C CA . TYR A 1 386 ? 0.210 -0.409 27.555 1.00 96.44 386 TYR A CA 1
ATOM 2921 C C . TYR A 1 386 ? -0.971 -0.742 26.651 1.00 96.44 386 TYR A C 1
ATOM 2923 O O . TYR A 1 386 ? -0.971 -1.772 25.979 1.00 96.44 386 TYR A O 1
ATOM 2931 N N . LEU A 1 387 ? -1.940 0.167 26.613 1.00 96.12 387 LEU A N 1
ATOM 2932 C CA . LEU A 1 387 ? -2.895 0.303 25.528 1.00 96.12 387 LEU A CA 1
ATOM 2933 C C . LEU A 1 387 ? -2.205 1.034 24.375 1.00 96.12 387 LEU A C 1
ATOM 2935 O O . LEU A 1 387 ? -1.868 2.214 24.491 1.00 96.12 387 LEU A O 1
ATOM 2939 N N . ASP A 1 388 ? -1.985 0.334 23.272 1.00 96.44 388 ASP A N 1
ATOM 2940 C CA . ASP A 1 388 ? -1.528 0.921 22.021 1.00 96.44 388 ASP A CA 1
ATOM 2941 C C . ASP A 1 388 ? -2.735 1.380 21.210 1.00 96.44 388 ASP A C 1
ATOM 2943 O O . ASP A 1 388 ? -3.644 0.589 20.955 1.00 96.44 388 ASP A O 1
ATOM 2947 N N . VAL A 1 389 ? -2.708 2.633 20.765 1.00 96.56 389 VAL A N 1
ATOM 2948 C CA . VAL A 1 389 ? -3.705 3.204 19.858 1.00 96.56 389 VAL A CA 1
ATOM 2949 C C . VAL A 1 389 ? -2.990 3.743 18.631 1.00 96.56 389 VAL A C 1
ATOM 2951 O O . VAL A 1 389 ? -2.114 4.603 18.747 1.00 96.56 389 VAL A O 1
ATOM 2954 N N . LYS A 1 390 ? -3.367 3.249 17.452 1.00 96.38 390 LYS A N 1
ATOM 2955 C CA . LYS A 1 390 ? -2.876 3.759 16.168 1.00 96.38 390 LYS A CA 1
ATOM 2956 C C . LYS A 1 390 ? -4.025 4.296 15.349 1.00 96.38 390 LYS A C 1
ATOM 2958 O O . LYS A 1 390 ? -5.038 3.610 15.223 1.00 96.38 390 LYS A O 1
ATOM 2963 N N . LEU A 1 391 ? -3.833 5.470 14.760 1.00 97.00 391 LEU A N 1
ATOM 2964 C CA . LEU A 1 391 ? -4.707 5.990 13.716 1.00 97.00 391 LEU A CA 1
ATOM 2965 C C . LEU A 1 391 ? -3.961 5.919 12.390 1.00 97.00 391 LEU A C 1
ATOM 2967 O O . LEU A 1 391 ? -2.959 6.605 12.194 1.00 97.00 391 LEU A O 1
ATOM 2971 N N . VAL A 1 392 ? -4.462 5.064 11.504 1.00 96.81 392 VAL A N 1
ATOM 2972 C CA . VAL A 1 392 ? -3.921 4.827 10.165 1.00 96.81 392 VAL A CA 1
ATOM 2973 C C . VAL A 1 392 ? -4.924 5.355 9.156 1.00 96.81 392 VAL A C 1
ATOM 2975 O O . VAL A 1 392 ? -6.085 4.960 9.184 1.00 96.81 392 VAL A O 1
ATOM 2978 N N . TYR A 1 393 ? -4.517 6.257 8.276 1.00 95.38 393 TYR A N 1
ATOM 2979 C CA . TYR A 1 393 ? -5.416 6.861 7.291 1.00 95.38 393 TYR A CA 1
ATOM 2980 C C . TYR A 1 393 ? -4.723 7.258 5.989 1.00 95.38 393 TYR A C 1
ATOM 2982 O O . TYR A 1 393 ? -5.384 7.349 4.952 1.00 95.38 393 TYR A O 1
ATOM 2990 N N . GLN A 1 394 ? -3.400 7.413 6.006 1.00 92.12 394 GLN A N 1
ATOM 2991 C CA . GLN A 1 394 ? -2.619 7.705 4.810 1.00 92.12 394 GLN A CA 1
ATOM 2992 C C . GLN A 1 394 ? -2.733 6.617 3.719 1.00 92.12 394 GLN A C 1
ATOM 2994 O O . GLN A 1 394 ? -2.941 6.976 2.556 1.00 92.12 394 GLN A O 1
ATOM 2999 N N . PRO A 1 395 ? -2.724 5.300 4.033 1.00 91.12 395 PRO A N 1
ATOM 3000 C CA . PRO A 1 395 ? -2.970 4.243 3.043 1.00 91.12 395 PRO A CA 1
ATOM 3001 C C . PRO A 1 395 ? -4.272 4.375 2.243 1.00 91.12 395 PRO A C 1
ATOM 3003 O O . PRO A 1 395 ? -4.337 3.930 1.097 1.00 91.12 395 PRO A O 1
ATOM 3006 N N . PHE A 1 396 ? -5.302 5.001 2.820 1.00 92.44 396 PHE A N 1
ATOM 3007 C CA . PHE A 1 396 ? -6.631 5.113 2.212 1.00 92.44 396 PHE A CA 1
ATOM 3008 C C . PHE A 1 396 ? -6.811 6.377 1.371 1.00 92.44 396 PHE A C 1
ATOM 3010 O O . PHE A 1 396 ? -7.942 6.689 1.003 1.00 92.44 396 PHE A O 1
ATOM 3017 N N . TYR A 1 397 ? -5.729 7.114 1.079 1.00 91.94 397 TYR A N 1
ATOM 3018 C CA . TYR A 1 397 ? -5.805 8.409 0.395 1.00 91.94 397 TYR A CA 1
ATOM 3019 C C . TYR A 1 397 ? -6.712 9.418 1.124 1.00 91.94 397 TYR A C 1
ATOM 3021 O O . TYR A 1 397 ? -7.313 10.308 0.519 1.00 91.94 397 TYR A O 1
ATOM 3029 N N . SER A 1 398 ? -6.824 9.295 2.447 1.00 93.31 398 SER A N 1
ATOM 3030 C CA . SER A 1 398 ? -7.640 10.198 3.247 1.00 93.31 398 SER A CA 1
ATOM 3031 C C . SER A 1 398 ? -6.928 11.532 3.421 1.00 93.31 398 SER A C 1
ATOM 3033 O O . SER A 1 398 ? -6.100 11.704 4.316 1.00 93.31 398 SER A O 1
ATOM 3035 N N . GLU A 1 399 ? -7.273 12.495 2.565 1.00 90.50 399 GLU A N 1
ATOM 3036 C CA . GLU A 1 399 ? -6.761 13.868 2.618 1.00 90.50 399 GLU A CA 1
ATOM 3037 C C . GLU A 1 399 ? -7.320 14.624 3.835 1.00 90.50 399 GLU A C 1
ATOM 3039 O O . GLU A 1 399 ? -8.254 15.419 3.748 1.00 90.50 399 GLU A O 1
ATOM 3044 N N . MET A 1 400 ? -6.755 14.350 5.002 1.00 92.00 400 MET A N 1
ATOM 3045 C CA . MET A 1 400 ? -7.050 15.047 6.246 1.00 92.00 400 MET A CA 1
ATOM 3046 C C . MET A 1 400 ? -5.838 14.984 7.172 1.00 92.00 400 MET A C 1
ATOM 3048 O O . MET A 1 400 ? -4.860 14.295 6.899 1.00 92.00 400 MET A O 1
ATOM 3052 N N . TYR A 1 401 ? -5.903 15.724 8.266 1.00 93.19 401 TYR A N 1
ATOM 3053 C CA . TYR A 1 401 ? -5.017 15.595 9.409 1.00 93.19 401 TYR A CA 1
ATOM 3054 C C . TYR A 1 401 ? -5.868 15.275 10.636 1.00 93.19 401 TYR A C 1
ATOM 3056 O O . TYR A 1 401 ? -6.905 15.913 10.835 1.00 93.19 401 TYR A O 1
ATOM 3064 N N . LEU A 1 402 ? -5.451 14.293 11.434 1.00 95.25 402 LEU A N 1
ATOM 3065 C CA . LEU A 1 402 ? -6.166 13.891 12.643 1.00 95.25 402 LEU A CA 1
ATOM 3066 C C . LEU A 1 402 ? -5.439 14.373 13.898 1.00 95.25 402 LEU A C 1
ATOM 3068 O O . LEU A 1 402 ? -4.239 14.155 14.054 1.00 95.25 402 LEU A O 1
ATOM 3072 N N . GLU A 1 403 ? -6.197 14.972 14.812 1.00 94.00 403 GLU A N 1
ATOM 3073 C CA . GLU A 1 403 ? -5.775 15.231 16.189 1.00 94.00 403 GLU A CA 1
ATOM 3074 C C . GLU A 1 403 ? -6.568 14.334 17.139 1.00 94.00 403 GLU A C 1
ATOM 3076 O O . GLU A 1 403 ? -7.764 14.126 16.949 1.00 94.00 403 GLU A O 1
ATOM 3081 N N . MET A 1 404 ? -5.919 13.809 18.173 1.00 95.56 404 MET A N 1
ATOM 3082 C CA . MET A 1 404 ? -6.550 12.987 19.199 1.00 95.56 404 MET A CA 1
ATOM 3083 C C . MET A 1 404 ? -6.372 13.628 20.571 1.00 95.56 404 MET A C 1
ATOM 3085 O O . MET A 1 404 ? -5.267 13.693 21.110 1.00 95.56 404 MET A O 1
ATOM 3089 N N . ASP A 1 405 ? -7.483 14.077 21.138 1.00 95.00 405 ASP A N 1
ATOM 3090 C CA . ASP A 1 405 ? -7.614 14.481 22.532 1.00 95.00 405 ASP A CA 1
ATOM 3091 C C . ASP A 1 405 ? -7.931 13.243 23.385 1.00 95.00 405 ASP A C 1
ATOM 3093 O O . ASP A 1 405 ? -8.797 12.446 23.029 1.00 95.00 405 ASP A O 1
ATOM 3097 N N . VAL A 1 406 ? -7.239 13.061 24.508 1.00 94.69 406 VAL A N 1
ATOM 3098 C CA . VAL A 1 406 ? -7.458 11.937 25.430 1.00 94.69 406 VAL A CA 1
ATOM 3099 C C . VAL A 1 406 ? -7.865 12.473 26.787 1.00 94.69 406 VAL A C 1
ATOM 3101 O O . VAL A 1 406 ? -7.098 13.203 27.421 1.00 94.69 406 VAL A O 1
ATOM 3104 N N . GLU A 1 407 ? -9.060 12.092 27.226 1.00 90.94 407 GLU A N 1
ATOM 3105 C CA . GLU A 1 407 ? -9.566 12.349 28.570 1.00 90.94 407 GLU A CA 1
ATOM 3106 C C . GLU A 1 407 ? -9.281 11.128 29.452 1.00 90.94 407 GLU A C 1
ATOM 3108 O O . GLU A 1 407 ? -9.641 9.997 29.112 1.00 90.94 407 GLU A O 1
ATOM 3113 N N . PHE A 1 408 ? -8.618 11.368 30.584 1.00 79.94 408 PHE A N 1
ATOM 3114 C CA . PHE A 1 408 ? -8.314 10.348 31.587 1.00 79.94 408 PHE A CA 1
ATOM 3115 C C . PHE A 1 408 ? -9.247 10.503 32.789 1.00 79.94 408 PHE A C 1
ATOM 3117 O O . PHE A 1 408 ? -9.567 11.626 33.182 1.00 79.94 408 PHE A O 1
ATOM 3124 N N . THR A 1 409 ? -9.601 9.394 33.446 1.00 77.00 409 THR A N 1
ATOM 3125 C CA . THR A 1 409 ? -10.343 9.424 34.721 1.00 77.00 409 THR A CA 1
ATOM 3126 C C . THR A 1 409 ? -9.599 10.218 35.801 1.00 77.00 409 THR A C 1
ATOM 3128 O O . THR A 1 409 ? -10.215 10.856 36.654 1.00 77.00 409 THR A O 1
ATOM 3131 N N . SER A 1 410 ? -8.262 10.204 35.760 1.00 67.75 410 SER A N 1
ATOM 3132 C CA . SER A 1 410 ? -7.402 11.010 36.623 1.00 67.75 410 SER A CA 1
ATOM 3133 C C . SER A 1 410 ? -6.193 11.562 35.856 1.00 67.75 410 SER A C 1
ATOM 3135 O O . SER A 1 410 ? -5.472 10.835 35.177 1.00 67.75 410 SER A O 1
ATOM 3137 N N . GLY A 1 411 ? -5.961 12.873 35.970 1.00 70.06 411 GLY A N 1
ATOM 3138 C CA . GLY A 1 411 ? -4.848 13.576 35.320 1.00 70.06 411 GLY A CA 1
ATOM 3139 C C . GLY A 1 411 ? -5.282 14.574 34.237 1.00 70.06 411 GLY A C 1
ATOM 3140 O O . GLY A 1 411 ? -6.471 14.713 33.962 1.00 70.06 411 GLY A O 1
ATOM 3141 N N . PRO A 1 412 ? -4.333 15.331 33.658 1.00 79.62 412 PRO A N 1
ATOM 3142 C CA . PRO A 1 412 ? -4.636 16.293 32.606 1.00 79.62 412 PRO A CA 1
ATOM 3143 C C . PRO A 1 412 ? -4.906 15.591 31.272 1.00 79.62 412 PRO A C 1
ATOM 3145 O O . PRO A 1 412 ? -4.221 14.625 30.923 1.00 79.62 412 PRO A O 1
ATOM 3148 N N . ASN A 1 413 ? -5.844 16.139 30.497 1.00 87.12 413 ASN A N 1
ATOM 3149 C CA . ASN A 1 413 ? -6.060 15.728 29.113 1.00 87.12 413 ASN A CA 1
ATOM 3150 C C . ASN A 1 413 ? -4.772 15.894 28.298 1.00 87.12 413 ASN A C 1
ATOM 3152 O O . ASN A 1 413 ? -3.982 16.815 28.535 1.00 87.12 413 ASN A O 1
ATOM 3156 N N . LYS A 1 414 ? -4.570 15.012 27.320 1.00 90.81 414 LYS A N 1
ATOM 3157 C CA . LYS A 1 414 ? -3.417 15.061 26.410 1.00 90.81 414 LYS A CA 1
ATOM 3158 C C . LYS A 1 414 ? -3.885 15.169 24.966 1.00 90.81 414 LYS A C 1
ATOM 3160 O O . LYS A 1 414 ? -4.896 14.576 24.616 1.00 90.81 414 LYS A O 1
ATOM 3165 N N . LYS A 1 415 ? -3.122 15.890 24.144 1.00 91.31 415 LYS A N 1
ATOM 3166 C CA . LYS A 1 415 ? -3.342 16.018 22.698 1.00 91.31 415 LYS A CA 1
ATOM 3167 C C . LYS A 1 415 ? -2.240 15.331 21.915 1.00 91.31 415 LYS A C 1
ATOM 3169 O O . LYS A 1 415 ? -1.071 15.464 22.277 1.00 91.31 415 LYS A O 1
ATOM 3174 N N . PHE A 1 416 ? -2.621 14.667 20.831 1.00 91.50 416 PHE A N 1
ATOM 3175 C CA . PHE A 1 416 ? -1.720 13.965 19.928 1.00 91.50 416 PHE A CA 1
ATOM 3176 C C . PHE A 1 416 ? -2.042 14.261 18.454 1.00 91.50 416 PHE A C 1
ATOM 3178 O O . PHE A 1 416 ? -3.205 14.504 18.136 1.00 91.50 416 PHE A O 1
ATOM 3185 N N . PRO A 1 417 ? -1.040 14.207 17.561 1.00 87.31 417 PRO A N 1
ATOM 3186 C CA . PRO A 1 417 ? 0.381 14.104 17.897 1.00 87.31 417 PRO A CA 1
ATOM 3187 C C . PRO A 1 417 ? 0.879 15.390 18.589 1.00 87.31 417 PRO A C 1
ATOM 3189 O O . PRO A 1 417 ? 0.381 16.486 18.339 1.00 87.31 417 PRO A O 1
ATOM 3192 N N . VAL A 1 418 ? 1.832 15.247 19.517 1.00 77.50 418 VAL A N 1
ATOM 3193 C CA . VAL A 1 418 ? 2.371 16.378 20.309 1.00 77.50 418 VAL A CA 1
ATOM 3194 C C . VAL A 1 418 ? 3.272 17.277 19.457 1.00 77.50 418 VAL A C 1
ATOM 3196 O O . VAL A 1 418 ? 3.344 18.488 19.667 1.00 77.50 418 VAL A O 1
ATOM 3199 N N . ASN A 1 419 ? 3.970 16.671 18.499 1.00 71.94 419 ASN A N 1
ATOM 3200 C CA . ASN A 1 419 ? 4.919 17.337 17.622 1.00 71.94 419 ASN A CA 1
ATOM 3201 C C . ASN A 1 419 ? 4.241 17.805 16.321 1.00 71.94 419 ASN A C 1
ATOM 3203 O O . ASN A 1 419 ? 3.208 17.256 15.926 1.00 71.94 419 ASN A O 1
ATOM 3207 N N . PRO A 1 420 ? 4.817 18.805 15.624 1.00 77.56 420 PRO A N 1
ATOM 3208 C CA . PRO A 1 420 ? 4.429 19.108 14.248 1.00 77.56 420 PRO A CA 1
ATOM 3209 C C . PRO A 1 420 ? 4.575 17.870 13.353 1.00 77.56 420 PRO A C 1
ATOM 3211 O O . PRO A 1 420 ? 5.279 16.927 13.705 1.00 77.56 420 PRO A O 1
ATOM 3214 N N . ILE A 1 421 ? 3.923 17.903 12.187 1.00 84.88 421 ILE A N 1
ATOM 3215 C CA . ILE A 1 421 ? 4.003 16.839 11.176 1.00 84.88 421 ILE A CA 1
ATOM 3216 C C . ILE A 1 421 ? 5.471 16.454 10.958 1.00 84.88 421 ILE A C 1
ATOM 3218 O O . ILE A 1 421 ? 6.293 17.307 10.615 1.00 84.88 421 ILE A O 1
ATOM 3222 N N . GLU A 1 422 ? 5.786 15.181 11.184 1.00 86.06 422 GLU A N 1
ATOM 3223 C CA . GLU A 1 422 ? 7.112 14.638 10.924 1.00 86.06 422 GLU A CA 1
ATOM 3224 C C . GLU A 1 422 ? 7.301 14.466 9.419 1.00 86.06 422 GLU A C 1
ATOM 3226 O O . GLU A 1 422 ? 6.362 14.126 8.700 1.00 86.06 422 GLU A O 1
ATOM 3231 N N . TYR A 1 423 ? 8.518 14.709 8.942 1.00 84.69 423 TYR A N 1
ATOM 3232 C CA . TYR A 1 423 ? 8.868 14.559 7.538 1.00 84.69 423 TYR A CA 1
ATOM 3233 C C . TYR A 1 423 ? 10.014 13.567 7.401 1.00 84.69 423 TYR A C 1
ATOM 3235 O O . TYR A 1 423 ? 10.987 13.633 8.156 1.00 84.69 423 TYR A O 1
ATOM 3243 N N . ASN A 1 424 ? 9.919 12.675 6.418 1.00 81.44 424 ASN A N 1
ATOM 3244 C CA . ASN A 1 424 ? 11.031 11.800 6.066 1.00 81.44 424 ASN A CA 1
ATOM 3245 C C . ASN A 1 424 ? 12.164 12.587 5.362 1.00 81.44 424 ASN A C 1
ATOM 3247 O O . ASN A 1 424 ? 12.065 13.797 5.132 1.00 81.44 424 ASN A O 1
ATOM 3251 N N . SER A 1 425 ? 13.249 11.899 4.997 1.00 80.69 425 SER A N 1
ATOM 3252 C CA . SER A 1 425 ? 14.399 12.483 4.282 1.00 80.69 425 SER A CA 1
ATOM 3253 C C . SER A 1 425 ? 14.023 13.192 2.975 1.00 80.69 425 SER A C 1
ATOM 3255 O O . SER A 1 425 ? 14.662 14.179 2.610 1.00 80.69 425 SER A O 1
ATOM 3257 N N . ASP A 1 426 ? 12.946 12.750 2.325 1.00 77.00 426 ASP A N 1
ATOM 3258 C CA . ASP A 1 426 ? 12.432 13.293 1.060 1.00 77.00 426 ASP A CA 1
ATOM 3259 C C . ASP A 1 426 ? 11.391 14.398 1.244 1.00 77.00 426 ASP A C 1
ATOM 3261 O O . ASP A 1 426 ? 10.819 14.906 0.273 1.00 77.00 426 ASP A O 1
ATOM 3265 N N . LYS A 1 427 ? 11.176 14.820 2.496 1.00 78.69 427 LYS A N 1
ATOM 3266 C CA . LYS A 1 427 ? 10.201 15.840 2.893 1.00 78.69 427 LYS A CA 1
ATOM 3267 C C . LYS A 1 427 ? 8.750 15.428 2.618 1.00 78.69 427 LYS A C 1
ATOM 3269 O O . LYS A 1 427 ? 7.897 16.301 2.438 1.00 78.69 427 LYS A O 1
ATOM 3274 N N . ASN A 1 428 ? 8.460 14.128 2.611 1.00 80.25 428 ASN A N 1
ATOM 3275 C CA . ASN A 1 428 ? 7.091 13.625 2.653 1.00 80.25 428 ASN A CA 1
ATOM 3276 C C . ASN A 1 428 ? 6.602 13.593 4.106 1.00 80.25 428 ASN A C 1
ATOM 3278 O O . ASN A 1 428 ? 7.353 13.145 4.977 1.00 80.25 428 ASN A O 1
ATOM 3282 N N . PRO A 1 429 ? 5.382 14.082 4.383 1.00 85.38 429 PRO A N 1
ATOM 3283 C CA . PRO A 1 429 ? 4.821 14.053 5.723 1.00 85.38 429 PRO A CA 1
ATOM 3284 C C . PRO A 1 429 ? 4.428 12.629 6.141 1.00 85.38 429 PRO A C 1
ATOM 3286 O O . PRO A 1 429 ? 3.924 11.855 5.329 1.00 85.38 429 PRO A O 1
ATOM 3289 N N . THR A 1 430 ? 4.593 12.320 7.423 1.00 88.19 430 THR A N 1
ATOM 3290 C CA . THR A 1 430 ? 4.007 11.142 8.072 1.00 88.19 430 THR A CA 1
ATOM 3291 C C . THR A 1 430 ? 2.749 11.583 8.809 1.00 88.19 430 THR A C 1
ATOM 3293 O O . THR A 1 430 ? 2.823 12.398 9.732 1.00 88.19 430 THR A O 1
ATOM 3296 N N . LEU A 1 431 ? 1.591 11.089 8.370 1.00 91.56 431 LEU A N 1
ATOM 3297 C CA . LEU A 1 431 ? 0.295 11.493 8.924 1.00 91.56 431 LEU A CA 1
ATOM 3298 C C . LEU A 1 431 ? -0.249 10.497 9.954 1.00 91.56 431 LEU A C 1
ATOM 3300 O O . LEU A 1 431 ? -0.863 10.905 10.945 1.00 91.56 431 LEU A O 1
ATOM 3304 N N . ASP A 1 432 ? -0.005 9.209 9.734 1.00 92.38 432 ASP A N 1
ATOM 3305 C CA . ASP A 1 432 ? -0.357 8.157 10.682 1.00 92.38 432 ASP A CA 1
ATOM 3306 C C . ASP A 1 432 ? 0.419 8.345 11.994 1.00 92.38 432 ASP A C 1
ATOM 3308 O O . ASP A 1 432 ? 1.579 8.766 11.990 1.00 92.38 432 ASP A O 1
ATOM 3312 N N . PHE A 1 433 ? -0.193 8.010 13.130 1.00 91.81 433 PHE A N 1
ATOM 3313 C CA . PHE A 1 433 ? 0.493 8.084 14.421 1.00 91.81 433 PHE A CA 1
ATOM 3314 C C . PHE A 1 433 ? 0.094 6.952 15.369 1.00 91.81 433 PHE A C 1
ATOM 3316 O O . PHE A 1 433 ? -0.969 6.338 15.246 1.00 91.81 433 PHE A O 1
ATOM 3323 N N . HIS A 1 434 ? 0.984 6.676 16.324 1.00 93.69 434 HIS A N 1
ATOM 3324 C CA . HIS A 1 434 ? 0.883 5.594 17.301 1.00 93.69 434 HIS A CA 1
ATOM 3325 C C . HIS A 1 434 ? 1.213 6.117 18.695 1.00 93.69 434 HIS A C 1
ATOM 3327 O O . HIS A 1 434 ? 2.336 6.542 18.946 1.00 93.69 434 HIS A O 1
ATOM 3333 N N . GLU A 1 435 ? 0.255 6.004 19.611 1.00 95.00 435 GLU A N 1
ATOM 3334 C CA . GLU A 1 435 ? 0.423 6.388 21.009 1.00 95.00 435 GLU A CA 1
ATOM 3335 C C . GLU A 1 435 ? 0.232 5.210 21.965 1.00 95.00 435 GLU A C 1
ATOM 3337 O O . GLU A 1 435 ? -0.466 4.238 21.663 1.00 95.00 435 GLU A O 1
ATOM 3342 N N . ARG A 1 436 ? 0.884 5.298 23.131 1.00 95.12 436 ARG A N 1
ATOM 3343 C CA . ARG A 1 436 ? 0.865 4.257 24.169 1.00 95.12 436 ARG A CA 1
ATOM 3344 C C . ARG A 1 436 ? 0.441 4.822 25.514 1.00 95.12 436 ARG A C 1
ATOM 3346 O O . ARG A 1 436 ? 1.097 5.712 26.057 1.00 95.12 436 ARG A O 1
ATOM 3353 N N . PHE A 1 437 ? -0.594 4.233 26.097 1.00 93.56 437 PHE A N 1
ATOM 3354 C CA . PHE A 1 437 ? -1.133 4.615 27.400 1.00 93.56 437 PHE A CA 1
ATOM 3355 C C . PHE A 1 437 ? -0.866 3.504 28.405 1.00 93.56 437 PHE A C 1
ATOM 3357 O O . PHE A 1 437 ? -1.229 2.360 28.167 1.00 93.56 437 PHE A O 1
ATOM 3364 N N . ILE A 1 438 ? -0.190 3.816 29.510 1.00 93.06 438 ILE A N 1
ATOM 3365 C CA . ILE A 1 438 ? 0.130 2.814 30.532 1.00 93.06 438 ILE A CA 1
ATOM 3366 C C . ILE A 1 438 ? -1.154 2.282 31.181 1.00 93.06 438 ILE A C 1
ATOM 3368 O O . ILE A 1 438 ? -2.033 3.065 31.536 1.00 93.06 438 ILE A O 1
ATOM 3372 N N . LEU A 1 439 ? -1.245 0.963 31.340 1.00 93.31 439 LEU A N 1
ATOM 3373 C CA . LEU A 1 439 ? -2.311 0.319 32.100 1.00 93.31 439 LEU A CA 1
ATOM 3374 C C . LEU A 1 439 ? -1.929 0.258 33.577 1.00 93.31 439 LEU A C 1
ATOM 3376 O O . LEU A 1 439 ? -0.828 -0.160 33.943 1.00 93.31 439 LEU A O 1
ATOM 3380 N N . ASN A 1 440 ? -2.856 0.660 34.436 1.00 89.88 440 ASN A N 1
ATOM 3381 C CA . ASN A 1 440 ? -2.659 0.727 35.868 1.00 89.88 440 ASN A CA 1
ATOM 3382 C C . ASN A 1 440 ? -3.337 -0.458 36.563 1.00 89.88 440 ASN A C 1
ATOM 3384 O O . ASN A 1 440 ? -4.548 -0.480 36.765 1.00 89.88 440 ASN A O 1
ATOM 3388 N N . ASN A 1 441 ? -2.537 -1.442 36.966 1.00 85.31 441 ASN A N 1
ATOM 3389 C CA . ASN A 1 441 ? -3.018 -2.578 37.758 1.00 85.31 441 ASN A CA 1
ATOM 3390 C C . ASN A 1 441 ? -3.343 -2.216 39.216 1.00 85.31 441 ASN A C 1
ATOM 3392 O O . ASN A 1 441 ? -4.080 -2.947 39.872 1.00 85.31 441 ASN A O 1
ATOM 3396 N N . ALA A 1 442 ? -2.757 -1.139 39.751 1.00 87.88 442 ALA A N 1
ATOM 3397 C CA . ALA A 1 442 ? -2.979 -0.720 41.136 1.00 87.88 442 ALA A CA 1
ATOM 3398 C C . ALA A 1 442 ? -4.290 0.064 41.300 1.00 87.88 442 ALA A C 1
ATOM 3400 O O . ALA A 1 442 ? -4.903 0.012 42.364 1.00 87.88 442 ALA A O 1
ATOM 3401 N N . ASP A 1 443 ? -4.720 0.754 40.245 1.00 88.44 443 ASP A N 1
ATOM 3402 C CA . ASP A 1 443 ? -6.015 1.423 40.148 1.00 88.44 443 ASP A CA 1
ATOM 3403 C C . ASP A 1 443 ? -6.671 1.108 38.791 1.00 88.44 443 ASP A C 1
ATOM 3405 O O . ASP A 1 443 ? -6.591 1.919 37.860 1.00 88.44 443 ASP A O 1
ATOM 3409 N N . PRO A 1 444 ? -7.323 -0.064 38.656 1.00 88.44 444 PRO A N 1
ATOM 3410 C CA . PRO A 1 444 ? -7.969 -0.465 37.408 1.00 88.44 444 PRO A CA 1
ATOM 3411 C C . PRO A 1 444 ? -9.049 0.513 36.931 1.00 88.44 444 PRO A C 1
ATOM 3413 O O . PRO A 1 444 ? -9.277 0.622 35.732 1.00 88.44 444 PRO A O 1
ATOM 3416 N N . SER A 1 445 ? -9.656 1.297 37.834 1.00 89.25 445 SER A N 1
ATOM 3417 C CA . SER A 1 445 ? -10.661 2.310 37.472 1.00 89.25 445 SER A CA 1
ATOM 3418 C C . SER A 1 445 ? -10.100 3.438 36.591 1.00 89.25 445 SER A C 1
ATOM 3420 O O . SER A 1 445 ? -10.846 4.123 35.890 1.00 89.25 445 SER A O 1
ATOM 3422 N N . SER A 1 446 ? -8.773 3.607 36.585 1.00 89.69 446 SER A N 1
ATOM 3423 C CA . SER A 1 446 ? -8.073 4.548 35.707 1.00 89.69 446 SER A CA 1
ATOM 3424 C C . SER A 1 446 ? -7.831 4.017 34.286 1.00 89.69 446 SER A C 1
ATOM 3426 O O . SER A 1 446 ? -7.457 4.801 33.417 1.00 89.69 446 SER A O 1
ATOM 3428 N N . ASN A 1 447 ? -8.106 2.734 34.012 1.00 93.19 447 ASN A N 1
ATOM 3429 C CA . ASN A 1 447 ? -8.010 2.125 32.676 1.00 93.19 447 ASN A CA 1
ATOM 3430 C C . ASN A 1 447 ? -9.275 2.366 31.834 1.00 93.19 447 ASN A C 1
ATOM 3432 O O . ASN A 1 447 ? -9.739 1.487 31.111 1.00 93.19 447 ASN A O 1
ATOM 3436 N N . TYR A 1 448 ? -9.839 3.564 31.948 1.00 93.94 448 TYR A N 1
ATOM 3437 C CA . TYR A 1 448 ? -10.964 4.040 31.160 1.00 93.94 448 TYR A CA 1
ATOM 3438 C C . TYR A 1 448 ? -10.481 5.228 30.329 1.00 93.94 448 TYR A C 1
ATOM 3440 O O . TYR A 1 448 ? -9.999 6.223 30.877 1.00 93.94 448 TYR A O 1
ATOM 3448 N N . PHE A 1 449 ? -10.586 5.117 29.006 1.00 94.50 449 PHE A N 1
ATOM 3449 C CA . PHE A 1 449 ? -10.038 6.098 28.075 1.00 94.50 449 PHE A CA 1
ATOM 3450 C C . PHE A 1 449 ? -11.134 6.623 27.161 1.00 94.50 449 PHE A C 1
ATOM 3452 O O . PHE A 1 449 ? -11.817 5.847 26.491 1.00 94.50 449 PHE A O 1
ATOM 3459 N N . LYS A 1 450 ? -11.267 7.948 27.087 1.00 95.81 450 LYS A N 1
ATOM 3460 C CA . LYS A 1 450 ? -12.120 8.603 26.096 1.00 95.81 450 LYS A CA 1
ATOM 3461 C C . LYS A 1 450 ? -11.247 9.373 25.110 1.00 95.81 450 LYS A C 1
ATOM 3463 O O . LYS A 1 450 ? -10.579 10.339 25.475 1.00 95.81 450 LYS A O 1
ATOM 3468 N N . PHE A 1 451 ? -11.253 8.922 23.863 1.00 96.50 451 PHE A N 1
ATOM 3469 C CA . PHE A 1 451 ? -10.517 9.499 22.746 1.00 96.50 451 PHE A CA 1
ATOM 3470 C C . PHE A 1 451 ? -11.446 10.379 21.920 1.00 96.50 451 PHE A C 1
ATOM 3472 O O . PHE A 1 451 ? -12.480 9.921 21.446 1.00 96.50 451 PHE A O 1
ATOM 3479 N N . LYS A 1 452 ? -11.074 11.633 21.701 1.00 96.75 452 LYS A N 1
ATOM 3480 C CA . LYS A 1 452 ? -11.773 12.556 20.813 1.00 96.75 452 LYS A CA 1
ATOM 3481 C C . LYS A 1 452 ? -10.902 12.820 19.590 1.00 96.75 452 LYS A C 1
ATOM 3483 O O . LYS A 1 452 ? -9.914 13.547 19.666 1.00 96.75 452 LYS A O 1
ATOM 3488 N N . ILE A 1 453 ? -11.268 12.202 18.473 1.00 96.94 453 ILE A N 1
ATOM 3489 C CA . ILE A 1 453 ? -10.543 12.257 17.202 1.00 96.94 453 ILE A CA 1
ATOM 3490 C C . ILE A 1 453 ? -11.146 13.377 16.359 1.00 96.94 453 ILE A C 1
ATOM 3492 O O . ILE A 1 453 ? -12.297 13.289 15.940 1.00 96.94 453 ILE A O 1
ATOM 3496 N N . THR A 1 454 ? -10.380 14.433 16.116 1.00 95.62 454 THR A N 1
ATOM 3497 C CA . THR A 1 454 ? -10.825 15.636 15.411 1.00 95.62 454 THR A CA 1
ATOM 3498 C C . THR A 1 454 ? -10.140 15.732 14.052 1.00 95.62 454 THR A C 1
ATOM 3500 O O . THR A 1 454 ? -8.908 15.785 14.003 1.00 95.62 454 THR A O 1
ATOM 3503 N N . PRO A 1 455 ? -10.900 15.777 12.946 1.00 95.12 455 PRO A N 1
ATOM 3504 C CA . PRO A 1 455 ? -10.330 15.963 11.627 1.00 95.12 455 PRO A CA 1
ATOM 3505 C C . PRO A 1 455 ? -10.070 17.441 11.332 1.00 95.12 455 PRO A C 1
ATOM 3507 O O . PRO A 1 455 ? -10.786 18.335 11.787 1.00 95.12 455 PRO A O 1
ATOM 3510 N N . MET A 1 456 ? -9.081 17.694 10.485 1.00 90.44 456 MET A N 1
ATOM 3511 C CA . MET A 1 456 ? -8.798 19.001 9.909 1.00 90.44 456 MET A CA 1
ATOM 3512 C C . MET A 1 456 ? -8.358 18.838 8.454 1.00 90.44 456 MET A C 1
ATOM 3514 O O . MET A 1 456 ? -7.715 17.852 8.101 1.00 90.44 456 MET A O 1
ATOM 3518 N N . SER A 1 457 ? -8.664 19.819 7.604 1.00 88.81 457 SER A N 1
ATOM 3519 C CA . SER A 1 457 ? -8.051 19.892 6.272 1.00 88.81 457 SER A CA 1
ATOM 3520 C C . SER A 1 457 ? -6.525 19.932 6.406 1.00 88.81 457 SER A C 1
ATOM 3522 O O . SER A 1 457 ? -5.980 20.727 7.181 1.00 88.81 457 SER A O 1
ATOM 3524 N N . LEU A 1 458 ? -5.828 19.094 5.635 1.00 87.44 458 LEU A N 1
ATOM 3525 C CA . LEU A 1 458 ? -4.368 19.046 5.653 1.00 87.44 458 LEU A CA 1
ATOM 3526 C C . LEU A 1 458 ? -3.763 20.379 5.173 1.00 87.44 458 LEU A C 1
ATOM 3528 O O . LEU A 1 458 ? -2.774 20.837 5.747 1.00 87.44 458 LEU A O 1
ATOM 3532 N N . LEU A 1 459 ? -4.399 21.067 4.215 1.00 85.75 459 LEU A N 1
ATOM 3533 C CA . LEU A 1 459 ? -4.031 22.432 3.815 1.00 85.75 459 LEU A CA 1
ATOM 3534 C C . LEU A 1 459 ? -4.075 23.396 5.002 1.00 85.75 459 LEU A C 1
ATOM 3536 O O . LEU A 1 459 ? -3.103 24.110 5.262 1.00 85.75 459 LEU A O 1
ATOM 3540 N N . ARG A 1 460 ? -5.187 23.396 5.747 1.00 85.94 460 ARG A N 1
ATOM 3541 C CA . ARG A 1 460 ? -5.347 24.255 6.926 1.00 85.94 460 ARG A CA 1
ATOM 3542 C C . ARG A 1 460 ? -4.248 23.973 7.948 1.00 85.94 460 ARG A C 1
ATOM 3544 O O . ARG A 1 460 ? -3.606 24.912 8.417 1.00 85.94 460 ARG A O 1
ATOM 3551 N N . LYS A 1 461 ? -3.971 22.697 8.241 1.00 87.69 461 LYS A N 1
ATOM 3552 C CA . LYS A 1 461 ? -2.905 22.322 9.182 1.00 87.69 461 LYS A CA 1
ATOM 3553 C C . LYS A 1 461 ? -1.531 22.808 8.720 1.00 87.69 461 LYS A C 1
ATOM 3555 O O . LYS A 1 461 ? -0.770 23.344 9.523 1.00 87.69 461 LYS A O 1
ATOM 3560 N N . LEU A 1 462 ? -1.214 22.666 7.435 1.00 84.69 462 LEU A N 1
ATOM 3561 C CA . LEU A 1 462 ? 0.065 23.114 6.883 1.00 84.69 462 LEU A CA 1
ATOM 3562 C C . LEU A 1 462 ? 0.233 24.635 6.957 1.00 84.69 462 LEU A C 1
ATOM 3564 O O . LEU A 1 462 ? 1.324 25.095 7.289 1.00 84.69 462 LEU A O 1
ATOM 3568 N N . LYS A 1 463 ? -0.834 25.409 6.725 1.00 83.62 463 LYS A N 1
ATOM 3569 C CA . LYS A 1 463 ? -0.817 26.869 6.908 1.00 83.62 463 LYS A CA 1
ATOM 3570 C C . LYS A 1 463 ? -0.604 27.281 8.363 1.00 83.62 463 LYS A C 1
ATOM 3572 O O . LYS A 1 463 ? 0.161 28.207 8.619 1.00 83.62 463 LYS A O 1
ATOM 3577 N N . ILE A 1 464 ? -1.216 26.567 9.313 1.00 85.00 464 ILE A N 1
ATOM 3578 C CA . ILE A 1 464 ? -0.976 26.784 10.750 1.00 85.00 464 ILE A CA 1
ATOM 3579 C C . ILE A 1 464 ? 0.504 26.556 11.082 1.00 85.00 464 ILE A C 1
ATOM 3581 O O . ILE A 1 464 ? 1.124 27.382 11.744 1.00 85.00 464 ILE A O 1
ATOM 3585 N N . ILE A 1 465 ? 1.095 25.462 10.587 1.00 83.50 465 ILE A N 1
ATOM 3586 C CA . ILE A 1 465 ? 2.513 25.139 10.822 1.00 83.50 465 ILE A CA 1
ATOM 3587 C C . ILE A 1 465 ? 3.445 26.189 10.195 1.00 83.50 465 ILE A C 1
ATOM 3589 O O . ILE A 1 465 ? 4.488 26.499 10.766 1.00 83.50 465 ILE A O 1
ATOM 3593 N N . GLN A 1 466 ? 3.073 26.751 9.042 1.00 83.00 466 GLN A N 1
ATOM 3594 C CA . GLN A 1 466 ? 3.836 27.807 8.363 1.00 83.00 466 GLN A CA 1
ATOM 3595 C C . GLN A 1 466 ? 3.687 29.186 9.028 1.00 83.00 466 GLN A C 1
ATOM 3597 O O . GLN A 1 466 ? 4.449 30.095 8.710 1.00 83.00 466 GLN A O 1
ATOM 3602 N N . GLY A 1 467 ? 2.758 29.334 9.980 1.00 82.81 467 GLY A N 1
ATOM 3603 C CA . GLY A 1 467 ? 2.457 30.608 10.632 1.00 82.81 467 GLY A CA 1
ATOM 3604 C C . GLY A 1 467 ? 1.616 31.556 9.774 1.00 82.81 467 GLY A C 1
ATOM 3605 O O . GLY A 1 467 ? 1.473 32.723 10.132 1.00 82.81 467 GLY A O 1
ATOM 3606 N N . ASP A 1 468 ? 1.047 31.066 8.668 1.00 84.38 468 ASP A N 1
ATOM 3607 C CA . ASP A 1 468 ? 0.210 31.858 7.760 1.00 84.38 468 ASP A CA 1
ATOM 3608 C C . ASP A 1 468 ? -1.151 32.201 8.387 1.00 84.38 468 ASP A C 1
ATOM 3610 O O . ASP A 1 468 ? -1.752 33.223 8.054 1.00 84.38 468 ASP A O 1
ATOM 3614 N N . ILE A 1 469 ? -1.649 31.333 9.276 1.00 85.06 469 ILE A N 1
ATOM 3615 C CA . ILE A 1 469 ? -2.910 31.490 10.016 1.00 85.06 469 ILE A CA 1
ATOM 3616 C C . ILE A 1 469 ? -2.748 30.990 11.457 1.00 85.06 469 ILE A C 1
ATOM 3618 O O . ILE A 1 469 ? -1.919 30.115 11.722 1.00 85.06 469 ILE A O 1
ATOM 3622 N N . THR A 1 470 ? -3.557 31.497 12.392 1.00 83.81 470 THR A N 1
ATOM 3623 C CA . THR A 1 470 ? -3.596 30.959 13.767 1.00 83.81 470 THR A CA 1
ATOM 3624 C C . THR A 1 470 ? -4.540 29.750 13.871 1.00 83.81 470 THR A C 1
ATOM 3626 O O . THR A 1 470 ? -5.453 29.622 13.051 1.00 83.81 470 THR A O 1
ATOM 3629 N N . PRO A 1 471 ? -4.374 28.853 14.865 1.00 80.56 471 PRO A N 1
ATOM 3630 C CA . PRO A 1 471 ? -5.274 27.708 15.053 1.00 80.56 471 PRO A CA 1
ATOM 3631 C C . PRO A 1 471 ? -6.755 28.093 15.216 1.00 80.56 471 PRO A C 1
ATOM 3633 O O . PRO A 1 471 ? -7.640 27.390 14.726 1.00 80.56 471 PRO A O 1
ATOM 3636 N N . GLU A 1 472 ? -7.024 29.224 15.870 1.00 81.62 472 GLU A N 1
ATOM 3637 C CA . GLU A 1 472 ? -8.368 29.734 16.169 1.00 81.62 472 GLU A CA 1
ATOM 3638 C C . GLU A 1 472 ? -8.987 30.509 15.000 1.00 81.62 472 GLU A C 1
ATOM 3640 O O . GLU A 1 472 ? -10.177 30.824 15.028 1.00 81.62 472 GLU A O 1
ATOM 3645 N N . GLN A 1 473 ? -8.191 30.842 13.981 1.00 78.81 473 GLN A N 1
ATOM 3646 C CA . GLN A 1 473 ? -8.656 31.600 12.833 1.00 78.81 473 GLN A CA 1
ATOM 3647 C C . GLN A 1 473 ? -9.615 30.749 11.993 1.00 78.81 473 GLN A C 1
ATOM 3649 O O . GLN A 1 473 ? -9.280 29.642 11.556 1.00 78.81 473 GLN A O 1
ATOM 3654 N N . GLU A 1 474 ? -10.807 31.291 11.740 1.00 75.44 474 GLU A N 1
ATOM 3655 C CA . GLU A 1 474 ? -11.724 30.737 10.750 1.00 75.44 474 GLU A CA 1
ATOM 3656 C C . GLU A 1 474 ? -11.064 30.849 9.371 1.00 75.44 474 GLU A C 1
ATOM 3658 O O . GLU A 1 474 ? -10.675 31.932 8.926 1.00 75.44 474 GLU A O 1
ATOM 3663 N N . TYR A 1 475 ? -10.867 29.704 8.726 1.00 71.38 475 TYR A N 1
ATOM 3664 C CA . TYR A 1 475 ? -10.181 29.614 7.449 1.00 71.38 475 TYR A CA 1
ATOM 3665 C C . TYR A 1 475 ? -11.002 28.745 6.508 1.00 71.38 475 TYR A C 1
ATOM 3667 O O . TYR A 1 475 ? -11.142 27.540 6.716 1.00 71.38 475 TYR A O 1
ATOM 3675 N N . GLU A 1 476 ? -11.536 29.380 5.471 1.00 72.19 476 GLU A N 1
ATOM 3676 C CA . GLU A 1 476 ? -12.102 28.694 4.321 1.00 72.19 476 GLU A CA 1
ATOM 3677 C C . GLU A 1 476 ? -11.048 28.650 3.213 1.00 72.19 476 GLU A C 1
ATOM 3679 O O . GLU A 1 476 ? -10.391 29.650 2.911 1.00 72.19 476 GLU A O 1
ATOM 3684 N N . ASP A 1 477 ? -10.873 27.473 2.623 1.00 71.56 477 ASP A N 1
ATOM 3685 C CA . ASP A 1 477 ? -9.876 27.239 1.588 1.00 71.56 477 ASP A CA 1
ATOM 3686 C C . ASP A 1 477 ? -10.103 28.162 0.376 1.00 71.56 477 ASP A C 1
ATOM 3688 O O . ASP A 1 477 ? -11.033 27.966 -0.412 1.00 71.56 477 ASP A O 1
ATOM 3692 N N . GLN A 1 478 ? -9.229 29.157 0.189 1.00 76.12 478 GLN A N 1
ATOM 3693 C CA . GLN A 1 478 ? -9.310 30.053 -0.964 1.00 76.12 478 GLN A CA 1
ATOM 3694 C C . GLN A 1 478 ? -8.923 29.320 -2.255 1.00 76.12 478 GLN A C 1
ATOM 3696 O O . GLN A 1 478 ? -8.044 28.458 -2.269 1.00 76.12 478 GLN A O 1
ATOM 3701 N N . TYR A 1 479 ? -9.536 29.701 -3.379 1.00 74.62 479 TYR A N 1
ATOM 3702 C CA . TYR A 1 479 ? -9.329 29.033 -4.671 1.00 74.62 479 TYR A CA 1
ATOM 3703 C C . TYR A 1 479 ? -7.854 28.985 -5.115 1.00 74.62 479 TYR A C 1
ATOM 3705 O O . TYR A 1 479 ? -7.370 27.941 -5.545 1.00 74.62 479 TYR A O 1
ATOM 3713 N N . LEU A 1 480 ? -7.115 30.093 -4.980 1.00 72.38 480 LEU A N 1
ATOM 3714 C CA . LEU A 1 480 ? -5.698 30.151 -5.370 1.00 72.38 480 LEU A CA 1
ATOM 3715 C C . LEU A 1 480 ? -4.798 29.336 -4.434 1.00 72.38 480 LEU A C 1
ATOM 3717 O O . LEU A 1 480 ? -3.874 28.672 -4.903 1.00 72.38 480 LEU A O 1
ATOM 3721 N N . ASP A 1 481 ? -5.103 29.334 -3.135 1.00 72.75 481 ASP A N 1
ATOM 3722 C CA . ASP A 1 481 ? -4.407 28.497 -2.155 1.00 72.75 481 ASP A CA 1
ATOM 3723 C C . ASP A 1 481 ? -4.609 27.016 -2.456 1.00 72.75 481 ASP A C 1
ATOM 3725 O O . ASP A 1 481 ? -3.657 26.241 -2.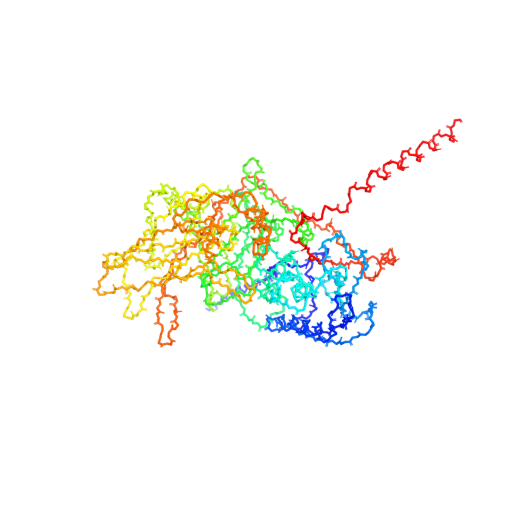410 1.00 72.75 481 ASP A O 1
ATOM 3729 N N . ARG A 1 482 ? -5.835 26.633 -2.831 1.00 73.19 482 ARG A N 1
ATOM 3730 C CA . ARG A 1 482 ? -6.174 25.269 -3.243 1.00 73.19 482 ARG A CA 1
ATOM 3731 C C . ARG A 1 482 ? -5.394 24.854 -4.475 1.00 73.19 482 ARG A C 1
ATOM 3733 O O . ARG A 1 482 ? -4.824 23.776 -4.460 1.00 73.19 482 ARG A O 1
ATOM 3740 N N . ILE A 1 483 ? -5.290 25.698 -5.500 1.00 72.25 483 ILE A N 1
ATOM 3741 C CA . ILE A 1 483 ? -4.488 25.367 -6.689 1.00 72.25 483 ILE A CA 1
ATOM 3742 C C . ILE A 1 483 ? -3.021 25.138 -6.310 1.00 72.25 483 ILE A C 1
ATOM 3744 O O . ILE A 1 483 ? -2.462 24.090 -6.624 1.00 72.25 483 ILE A O 1
ATOM 3748 N N . ALA A 1 484 ? -2.400 26.084 -5.600 1.00 72.19 484 ALA A N 1
ATOM 3749 C CA . ALA A 1 484 ? -0.997 25.964 -5.200 1.00 72.19 484 ALA A CA 1
ATOM 3750 C C . ALA A 1 484 ? -0.751 24.756 -4.279 1.00 72.19 484 ALA A C 1
ATOM 3752 O O . ALA A 1 484 ? 0.298 24.111 -4.350 1.00 72.19 484 ALA A O 1
ATOM 3753 N N . TYR A 1 485 ? -1.719 24.443 -3.419 1.00 75.44 485 TYR A N 1
ATOM 3754 C CA . TYR A 1 485 ? -1.687 23.282 -2.547 1.00 75.44 485 TYR A CA 1
ATOM 3755 C C . TYR A 1 485 ? -1.844 21.972 -3.310 1.00 75.44 485 TYR A C 1
ATOM 3757 O O . TYR A 1 485 ? -1.058 21.066 -3.067 1.00 75.44 485 TYR A O 1
ATOM 3765 N N . MET A 1 486 ? -2.770 21.884 -4.266 1.00 69.56 486 MET A N 1
ATOM 3766 C CA . MET A 1 486 ? -2.988 20.688 -5.083 1.00 69.56 486 MET A CA 1
ATOM 3767 C C . MET A 1 486 ? -1.708 20.261 -5.809 1.00 69.56 486 MET A C 1
ATOM 3769 O O . MET A 1 486 ? -1.380 19.079 -5.805 1.00 69.56 486 MET A O 1
ATOM 3773 N N . TYR A 1 487 ? -0.918 21.210 -6.324 1.00 68.25 487 TYR A N 1
ATOM 3774 C CA . TYR A 1 487 ? 0.393 20.905 -6.915 1.00 68.25 487 TYR A CA 1
ATOM 3775 C C . TYR A 1 487 ? 1.403 20.331 -5.914 1.00 68.25 487 TYR A C 1
ATOM 3777 O O . TYR A 1 487 ? 2.249 19.520 -6.281 1.00 68.25 487 TYR A O 1
ATOM 3785 N N . LYS A 1 488 ? 1.361 20.752 -4.644 1.00 74.19 488 LYS A N 1
ATOM 3786 C CA . LYS A 1 488 ? 2.218 20.186 -3.587 1.00 74.19 488 LYS A CA 1
ATOM 3787 C C . LYS A 1 488 ? 1.687 18.836 -3.110 1.00 74.19 488 LYS A C 1
ATOM 3789 O O . LYS A 1 488 ? 2.478 17.931 -2.871 1.00 74.19 488 LYS A O 1
ATOM 3794 N N . LEU A 1 489 ? 0.369 18.715 -2.986 1.00 76.69 489 LEU A N 1
ATOM 3795 C CA . LEU A 1 489 ? -0.323 17.527 -2.514 1.00 76.69 489 LEU A CA 1
ATOM 3796 C C . LEU A 1 489 ? -0.164 16.371 -3.493 1.00 76.69 489 LEU A C 1
ATOM 3798 O O . LEU A 1 489 ? 0.100 15.261 -3.057 1.00 76.69 489 LEU A O 1
ATOM 3802 N N . ALA A 1 490 ? -0.210 16.637 -4.798 1.00 74.00 490 ALA A N 1
ATOM 3803 C CA . ALA A 1 490 ? -0.007 15.624 -5.827 1.00 74.00 490 ALA A CA 1
ATOM 3804 C C . ALA A 1 490 ? 1.403 14.993 -5.805 1.00 74.00 490 ALA A C 1
ATOM 3806 O O . ALA A 1 490 ? 1.607 13.941 -6.398 1.00 74.00 490 ALA A O 1
ATOM 3807 N N . LYS A 1 491 ? 2.366 15.592 -5.086 1.00 75.81 491 LYS A N 1
ATOM 3808 C CA . LYS A 1 491 ? 3.706 15.017 -4.848 1.00 75.81 491 LYS A CA 1
ATOM 3809 C C . LYS A 1 491 ? 3.746 14.015 -3.692 1.00 75.81 491 LYS A C 1
ATOM 3811 O O . LYS A 1 491 ? 4.757 13.341 -3.530 1.00 75.81 491 LYS A O 1
ATOM 3816 N N . PHE A 1 492 ? 2.690 13.979 -2.881 1.00 79.06 492 PHE A N 1
ATOM 3817 C CA . PHE A 1 492 ? 2.541 13.131 -1.697 1.00 79.06 492 PHE A CA 1
ATOM 3818 C C . PHE A 1 492 ? 1.387 12.129 -1.860 1.00 79.06 492 PHE A C 1
ATOM 3820 O O . PHE A 1 492 ? 1.571 10.941 -1.633 1.00 79.06 492 PHE A O 1
ATOM 3827 N N . TYR A 1 493 ? 0.229 12.600 -2.327 1.00 84.88 493 TYR A N 1
ATOM 3828 C CA . TYR A 1 493 ? -0.895 11.797 -2.799 1.00 84.88 493 TYR A CA 1
ATOM 3829 C C . TYR A 1 493 ? -1.027 11.942 -4.318 1.00 84.88 493 TYR A C 1
ATOM 3831 O O . TYR A 1 493 ? -1.881 12.702 -4.798 1.00 84.88 493 TYR A O 1
ATOM 3839 N N . PRO A 1 494 ? -0.179 11.255 -5.101 1.00 83.88 494 PRO A N 1
ATOM 3840 C CA . PRO A 1 494 ? -0.315 11.288 -6.545 1.00 83.88 494 PRO A CA 1
ATOM 3841 C C . PRO A 1 494 ? -1.673 10.694 -6.930 1.00 83.88 494 PRO A C 1
ATOM 3843 O O . PRO A 1 494 ? -2.069 9.644 -6.426 1.00 83.88 494 PRO A O 1
ATOM 3846 N N . GLU A 1 495 ? -2.398 11.386 -7.813 1.00 84.19 495 GLU A N 1
ATOM 3847 C CA . GLU A 1 495 ? -3.699 10.930 -8.336 1.00 84.19 495 GLU A CA 1
ATOM 3848 C C . GLU A 1 495 ? -4.798 10.805 -7.270 1.00 84.19 495 GLU A C 1
ATOM 3850 O O . GLU A 1 495 ? -5.690 9.961 -7.358 1.00 84.19 495 GLU A O 1
ATOM 3855 N N . LEU A 1 496 ? -4.779 11.694 -6.271 1.00 86.00 496 LEU A N 1
ATOM 3856 C CA . LEU A 1 496 ? -5.781 11.740 -5.203 1.00 86.00 496 LEU A CA 1
ATOM 3857 C C . LEU A 1 496 ? -7.233 11.754 -5.715 1.00 86.00 496 LEU A C 1
ATOM 3859 O O . LEU A 1 496 ? -8.092 11.114 -5.124 1.00 86.00 496 LEU A O 1
ATOM 3863 N N . THR A 1 497 ? -7.533 12.435 -6.822 1.00 86.06 497 THR A N 1
ATOM 3864 C CA . THR A 1 497 ? -8.890 12.452 -7.404 1.00 86.06 497 THR A CA 1
ATOM 3865 C C . THR A 1 497 ? -9.334 11.099 -7.959 1.00 86.06 497 THR A C 1
ATOM 3867 O O . THR A 1 497 ? -10.530 10.847 -8.086 1.00 86.06 497 THR A O 1
ATOM 3870 N N . THR A 1 498 ? -8.373 10.249 -8.308 1.00 88.75 498 THR A N 1
ATOM 3871 C CA . THR A 1 498 ? -8.581 8.944 -8.937 1.00 88.75 498 THR A CA 1
ATOM 3872 C C . THR A 1 498 ? -8.622 7.825 -7.895 1.00 88.75 498 THR A C 1
ATOM 3874 O O . THR A 1 498 ? -9.439 6.907 -8.002 1.00 88.75 498 THR A O 1
ATOM 3877 N N . PHE A 1 499 ? -7.754 7.905 -6.882 1.00 89.75 499 PHE A N 1
ATOM 3878 C CA . PHE A 1 499 ? -7.599 6.879 -5.844 1.00 89.75 499 PHE A CA 1
ATOM 3879 C C . PHE A 1 499 ? -8.259 7.225 -4.505 1.00 89.75 499 PHE A C 1
ATOM 3881 O O . PHE A 1 499 ? -8.523 6.317 -3.717 1.00 89.75 499 PHE A O 1
ATOM 3888 N N . GLY A 1 500 ? -8.532 8.504 -4.244 1.00 88.88 500 GLY A N 1
ATOM 3889 C CA . GLY A 1 500 ? -9.204 8.962 -3.033 1.00 88.88 500 GLY A CA 1
ATOM 3890 C C . GLY A 1 500 ? -10.690 8.620 -3.006 1.00 88.88 500 GLY A C 1
ATOM 3891 O O . GLY A 1 500 ? -11.332 8.391 -4.034 1.00 88.88 500 GLY A O 1
ATOM 3892 N N . ASP A 1 501 ? -11.251 8.613 -1.800 1.00 90.38 501 ASP A N 1
ATOM 3893 C CA . ASP A 1 501 ? -12.682 8.437 -1.571 1.00 90.38 501 ASP A CA 1
ATOM 3894 C C . ASP A 1 501 ? -13.303 9.748 -1.056 1.00 90.38 501 ASP A C 1
ATOM 3896 O O . ASP A 1 501 ? -12.690 10.527 -0.332 1.00 90.38 501 ASP A O 1
ATOM 3900 N N . SER A 1 502 ? -14.559 9.991 -1.434 1.00 88.62 502 SER A N 1
ATOM 3901 C CA . SER A 1 502 ? -15.392 11.087 -0.920 1.00 88.62 502 SER A CA 1
ATOM 3902 C C . SER A 1 502 ? -15.598 11.078 0.604 1.00 88.62 502 SER A C 1
ATOM 3904 O O . SER A 1 502 ? -15.972 12.104 1.184 1.00 88.62 502 SER A O 1
ATOM 3906 N N . LEU A 1 503 ? -15.418 9.913 1.232 1.00 93.50 503 LEU A N 1
ATOM 3907 C CA . LEU A 1 503 ? -15.367 9.714 2.673 1.00 93.50 503 LEU A CA 1
ATOM 3908 C C . LEU A 1 503 ? -13.911 9.471 3.069 1.00 93.50 503 LEU A C 1
ATOM 3910 O O . LEU A 1 503 ? -13.259 8.577 2.540 1.00 93.50 503 LEU A O 1
ATOM 3914 N N . HIS A 1 504 ? -13.418 10.243 4.029 1.00 95.12 504 HIS A N 1
ATOM 3915 C CA . HIS A 1 504 ? -12.037 10.162 4.484 1.00 95.12 504 HIS A CA 1
ATOM 3916 C C . HIS A 1 504 ? -11.960 9.136 5.612 1.00 95.12 504 HIS A C 1
ATOM 3918 O O . HIS A 1 504 ? -12.338 9.421 6.750 1.00 95.12 504 HIS A O 1
ATOM 3924 N N . PHE A 1 505 ? -11.538 7.921 5.276 1.00 96.19 505 PHE A N 1
ATOM 3925 C CA . PHE A 1 505 ? -11.458 6.794 6.199 1.00 96.19 505 PHE A CA 1
ATOM 3926 C C . PHE A 1 505 ? -10.244 6.873 7.125 1.00 96.19 505 PHE A C 1
ATOM 3928 O O . PHE A 1 505 ? -9.174 7.340 6.736 1.00 96.19 505 PHE A O 1
ATOM 3935 N N . TYR A 1 506 ? -10.395 6.339 8.331 1.00 97.69 506 TYR A N 1
ATOM 3936 C CA . TYR A 1 506 ? -9.282 5.988 9.201 1.00 97.69 506 TYR A CA 1
ATOM 3937 C C . TYR A 1 506 ? -9.527 4.614 9.820 1.00 97.69 506 TYR A C 1
ATOM 3939 O O . TYR A 1 506 ? -10.661 4.198 10.046 1.00 97.69 506 TYR A O 1
ATOM 3947 N N . LEU A 1 507 ? -8.447 3.907 10.100 1.00 97.94 507 LEU A N 1
ATOM 3948 C CA . LEU A 1 507 ? -8.427 2.649 10.817 1.00 97.94 507 LEU A CA 1
ATOM 3949 C C . LEU A 1 507 ? -7.859 2.927 12.208 1.00 97.94 507 LEU A C 1
ATOM 3951 O O . LEU A 1 507 ? -6.709 3.356 12.332 1.00 97.94 507 LEU A O 1
ATOM 3955 N N . MET A 1 508 ? -8.662 2.698 13.246 1.00 97.69 508 MET A N 1
ATOM 3956 C CA . MET A 1 508 ? -8.190 2.757 14.628 1.00 97.69 508 MET A CA 1
ATOM 3957 C C . MET A 1 508 ? -7.820 1.349 15.078 1.00 97.69 508 MET A C 1
ATOM 3959 O O . MET A 1 508 ? -8.697 0.498 15.226 1.00 97.69 508 MET A O 1
ATOM 3963 N N . ILE A 1 509 ? -6.526 1.104 15.282 1.00 97.31 509 ILE A N 1
ATOM 3964 C CA . ILE A 1 509 ? -5.997 -0.182 15.750 1.00 97.31 509 ILE A CA 1
ATOM 3965 C C . ILE A 1 509 ? -5.704 -0.055 17.242 1.00 97.31 509 ILE A C 1
ATOM 3967 O O . ILE A 1 509 ? -4.876 0.764 17.647 1.00 97.31 509 ILE A O 1
ATOM 3971 N N . VAL A 1 510 ? -6.368 -0.884 18.044 1.00 96.50 510 VAL A N 1
ATOM 3972 C CA . VAL A 1 510 ? -6.215 -0.940 19.497 1.00 96.50 510 VAL A CA 1
ATOM 3973 C C . VAL A 1 510 ? -5.682 -2.310 19.904 1.00 96.50 510 VAL A C 1
ATOM 3975 O O . VAL A 1 510 ? -6.323 -3.333 19.653 1.00 96.50 510 VAL A O 1
ATOM 3978 N N . THR A 1 511 ? -4.517 -2.339 20.550 1.00 95.94 511 THR A N 1
ATOM 3979 C CA . THR A 1 511 ? -3.873 -3.574 21.035 1.00 95.94 511 THR A CA 1
ATOM 3980 C C . THR A 1 511 ? -3.293 -3.382 22.429 1.00 95.94 511 THR A C 1
ATOM 3982 O O . THR A 1 511 ? -3.100 -2.250 22.865 1.00 95.94 511 THR A O 1
ATOM 3985 N N . ILE A 1 512 ? -2.959 -4.479 23.111 1.00 96.12 512 ILE A N 1
ATOM 3986 C CA . ILE A 1 512 ? -2.185 -4.423 24.356 1.00 96.12 512 ILE A CA 1
ATOM 3987 C C . ILE A 1 512 ? -0.747 -4.846 24.083 1.00 96.12 512 ILE A C 1
ATOM 3989 O O . ILE A 1 512 ? -0.522 -5.925 23.528 1.00 96.12 512 ILE A O 1
ATOM 3993 N N . SER A 1 513 ? 0.227 -4.054 24.528 1.00 95.88 513 SER A N 1
ATOM 3994 C CA . SER A 1 513 ? 1.647 -4.418 24.509 1.00 95.88 513 SER A CA 1
ATOM 3995 C C . SER A 1 513 ? 2.276 -4.410 25.894 1.00 95.88 513 SER A C 1
ATOM 3997 O O . SER A 1 513 ? 1.740 -3.864 26.857 1.00 95.88 513 SER A O 1
ATOM 3999 N N . LYS A 1 514 ? 3.449 -5.036 25.985 1.00 95.88 514 LYS A N 1
ATOM 4000 C CA . LYS A 1 514 ? 4.325 -5.005 27.152 1.00 95.88 514 LYS A CA 1
ATOM 4001 C C . LYS A 1 514 ? 5.666 -4.410 26.768 1.00 95.88 514 LYS A C 1
ATOM 4003 O O . LYS A 1 514 ? 6.235 -4.768 25.732 1.00 95.88 514 LYS A O 1
ATOM 4008 N N . LYS A 1 515 ? 6.187 -3.545 27.634 1.00 96.19 515 LYS A N 1
ATOM 4009 C CA . LYS A 1 515 ? 7.547 -3.027 27.513 1.00 96.19 515 LYS A CA 1
ATOM 4010 C C . LYS A 1 515 ? 8.559 -4.061 28.006 1.00 96.19 515 LYS A C 1
ATOM 4012 O O . LYS A 1 515 ? 8.454 -4.593 29.112 1.00 96.19 515 LYS A O 1
ATOM 4017 N N . ASN A 1 516 ? 9.545 -4.339 27.169 1.00 94.44 516 ASN A N 1
ATOM 4018 C CA . ASN A 1 516 ? 10.647 -5.247 27.442 1.00 94.44 516 ASN A CA 1
ATOM 4019 C C . ASN A 1 516 ? 11.783 -4.531 28.186 1.00 94.44 516 ASN A C 1
ATOM 4021 O O . ASN A 1 516 ? 11.864 -3.302 28.220 1.00 94.44 516 ASN A O 1
ATOM 4025 N N . ALA A 1 517 ? 12.702 -5.311 28.760 1.00 93.19 517 ALA A N 1
ATOM 4026 C CA . ALA A 1 517 ? 13.852 -4.780 29.497 1.00 93.19 517 ALA A CA 1
ATOM 4027 C C . ALA A 1 517 ? 14.813 -3.947 28.623 1.00 93.19 517 ALA A C 1
ATOM 4029 O O . ALA A 1 517 ? 15.498 -3.069 29.139 1.00 93.19 517 ALA A O 1
ATOM 4030 N N . ASP A 1 518 ? 14.846 -4.203 27.313 1.00 94.56 518 ASP A N 1
ATOM 4031 C CA . ASP A 1 518 ? 15.623 -3.444 26.323 1.00 94.56 518 ASP A CA 1
ATOM 4032 C C . ASP A 1 518 ? 14.920 -2.153 25.854 1.00 94.56 518 ASP A C 1
ATOM 4034 O O . ASP A 1 518 ? 15.458 -1.413 25.034 1.00 94.56 518 ASP A O 1
ATOM 4038 N N . GLY A 1 519 ? 13.719 -1.871 26.372 1.00 93.31 519 GLY A N 1
ATOM 4039 C CA . GLY A 1 519 ? 12.900 -0.721 26.000 1.00 93.31 519 GLY A CA 1
ATOM 4040 C C . GLY A 1 519 ? 12.011 -0.932 24.772 1.00 93.31 519 GLY A C 1
ATOM 4041 O O . GLY A 1 519 ? 11.194 -0.057 24.487 1.00 93.31 519 GLY A O 1
ATOM 4042 N N . SER A 1 520 ? 12.119 -2.070 24.078 1.00 93.25 520 SER A N 1
ATOM 4043 C CA . SER A 1 520 ? 11.213 -2.431 22.984 1.00 93.25 520 SER A CA 1
ATOM 4044 C C . SER A 1 520 ? 9.820 -2.802 23.506 1.00 93.25 520 SER A C 1
ATOM 4046 O O . SER A 1 520 ? 9.630 -3.071 24.693 1.00 93.25 520 SER A O 1
ATOM 4048 N N . TYR A 1 521 ? 8.828 -2.820 22.618 1.00 93.94 521 TYR A N 1
ATOM 4049 C CA . TYR A 1 521 ? 7.450 -3.185 22.947 1.00 93.94 521 TYR A CA 1
ATOM 4050 C C . TYR A 1 521 ? 7.054 -4.433 22.170 1.00 93.94 521 TYR A C 1
ATOM 4052 O O . TYR A 1 521 ? 7.312 -4.528 20.972 1.00 93.94 521 TYR A O 1
ATOM 4060 N N . THR A 1 522 ? 6.408 -5.377 22.847 1.00 92.69 522 THR A N 1
ATOM 4061 C CA . THR A 1 522 ? 5.862 -6.591 22.227 1.00 92.69 522 THR A CA 1
ATOM 4062 C C . THR A 1 522 ? 4.361 -6.636 22.416 1.00 92.69 522 THR A C 1
ATOM 4064 O O . THR A 1 522 ? 3.878 -6.488 23.539 1.00 92.69 522 THR A O 1
ATOM 4067 N N . THR A 1 523 ? 3.616 -6.850 21.334 1.00 92.75 523 THR A N 1
ATOM 4068 C CA . THR A 1 523 ? 2.167 -7.051 21.402 1.00 92.75 523 THR A CA 1
ATOM 4069 C C . THR A 1 523 ? 1.859 -8.326 22.185 1.00 92.75 523 THR A C 1
ATOM 4071 O O . THR A 1 523 ? 2.409 -9.387 21.903 1.00 92.75 523 THR A O 1
ATOM 4074 N N . GLN A 1 524 ? 0.995 -8.204 23.189 1.00 92.94 524 GLN A N 1
ATOM 4075 C CA . GLN A 1 524 ? 0.593 -9.273 24.106 1.00 92.94 524 GLN A CA 1
ATOM 4076 C C . GLN A 1 524 ? -0.852 -9.709 23.883 1.00 92.94 524 GLN A C 1
ATOM 4078 O O . GLN A 1 524 ? -1.182 -10.870 24.113 1.00 92.94 524 GLN A O 1
ATOM 4083 N N . SER A 1 525 ? -1.720 -8.792 23.449 1.00 93.56 525 SER A N 1
ATOM 4084 C CA . SER A 1 525 ? -3.126 -9.097 23.200 1.00 93.56 525 SER A CA 1
ATOM 4085 C C . SER A 1 525 ? -3.646 -8.346 21.980 1.00 93.56 525 SER A C 1
ATOM 4087 O O . SER A 1 525 ? -3.362 -7.160 21.789 1.00 93.56 525 SER A O 1
ATOM 4089 N N . THR A 1 526 ? -4.386 -9.078 21.151 1.00 93.00 526 THR A N 1
ATOM 4090 C CA . THR A 1 526 ? -5.172 -8.578 20.022 1.00 93.00 526 THR A CA 1
ATOM 4091 C C . THR A 1 526 ? -6.517 -9.290 20.029 1.00 93.00 526 THR A C 1
ATOM 4093 O O . THR A 1 526 ? -6.624 -10.412 20.535 1.00 93.00 526 THR A O 1
ATOM 4096 N N . ARG A 1 527 ? -7.541 -8.667 19.438 1.00 92.06 527 ARG A N 1
ATOM 4097 C CA . ARG A 1 527 ? -8.856 -9.299 19.291 1.00 92.06 527 ARG A CA 1
ATOM 4098 C C . ARG A 1 527 ? -8.753 -10.579 18.468 1.00 92.06 527 ARG A C 1
ATOM 4100 O O . ARG A 1 527 ? -8.118 -10.587 17.410 1.00 92.06 527 ARG A O 1
ATOM 4107 N N . LYS A 1 528 ? -9.428 -11.639 18.906 1.00 90.12 528 LYS A N 1
ATOM 4108 C CA . LYS A 1 528 ? -9.614 -12.871 18.138 1.00 90.12 528 LYS A CA 1
ATOM 4109 C C . LYS A 1 528 ? -11.048 -12.956 17.632 1.00 90.12 528 LYS A C 1
ATOM 4111 O O . LYS A 1 528 ? -12.009 -12.752 18.369 1.00 90.12 528 LYS A O 1
ATOM 4116 N N . TYR A 1 529 ? -11.187 -13.294 16.356 1.00 83.56 529 TYR A N 1
ATOM 4117 C CA . TYR A 1 529 ? -12.482 -13.494 15.711 1.00 83.56 529 TYR A CA 1
ATOM 4118 C C . TYR A 1 529 ? -12.758 -14.982 15.526 1.00 83.56 529 TYR A C 1
ATOM 4120 O O . TYR A 1 529 ? -11.847 -15.783 15.296 1.00 83.56 529 TYR A O 1
ATOM 4128 N N . LYS A 1 530 ? -14.039 -15.356 15.576 1.00 77.06 530 LYS A N 1
ATOM 4129 C CA . LYS A 1 530 ? -14.480 -16.687 15.146 1.00 77.06 530 LYS A CA 1
ATOM 4130 C C . LYS A 1 530 ? -14.217 -16.794 13.644 1.00 77.06 530 LYS A C 1
ATOM 4132 O O . LYS A 1 530 ? -14.795 -16.039 12.867 1.00 77.06 530 LYS A O 1
ATOM 4137 N N . SER A 1 531 ? -13.330 -17.710 13.250 1.00 66.38 531 SER A N 1
ATOM 4138 C CA . SER A 1 531 ? -12.961 -17.923 11.847 1.00 66.38 531 SER A CA 1
ATOM 4139 C C . SER A 1 531 ? -14.213 -18.156 10.995 1.00 66.38 531 SER A C 1
ATOM 4141 O O . SER A 1 531 ? -14.942 -19.128 11.195 1.00 66.38 531 SER A O 1
ATOM 4143 N N . SER A 1 532 ? -14.480 -17.229 10.077 1.00 80.56 532 SER A N 1
ATOM 4144 C CA . SER A 1 532 ? -15.489 -17.362 9.029 1.00 80.56 532 SER A CA 1
ATOM 4145 C C . SER A 1 532 ? -15.060 -16.527 7.830 1.00 80.56 532 SER A C 1
ATOM 4147 O O . SER A 1 532 ? -14.576 -15.407 7.991 1.00 80.56 532 SER A O 1
ATOM 4149 N N . ASP A 1 533 ? -15.197 -17.107 6.644 1.00 92.69 533 ASP A N 1
ATOM 4150 C CA . ASP A 1 533 ? -15.013 -16.398 5.386 1.00 92.69 533 ASP A CA 1
ATOM 4151 C C . ASP A 1 533 ? -16.330 -15.711 4.970 1.00 92.69 533 ASP A C 1
ATOM 4153 O O . ASP A 1 533 ? -17.319 -15.716 5.710 1.00 92.69 533 ASP A O 1
ATOM 4157 N N . ASN A 1 534 ? -16.372 -15.107 3.785 1.00 95.75 534 ASN A N 1
ATOM 4158 C CA . ASN A 1 534 ? -17.548 -14.397 3.283 1.00 95.75 534 ASN A CA 1
ATOM 4159 C C . ASN A 1 534 ? -18.496 -15.243 2.424 1.00 95.75 534 ASN A C 1
ATOM 4161 O O . ASN A 1 534 ? -19.357 -14.693 1.736 1.00 95.75 534 ASN A O 1
ATOM 4165 N N . THR A 1 535 ? -18.406 -16.574 2.487 1.00 95.94 535 THR A N 1
ATOM 4166 C CA . THR A 1 535 ? -19.280 -17.475 1.715 1.00 95.94 535 THR A CA 1
ATOM 4167 C C . THR A 1 535 ? -20.771 -17.2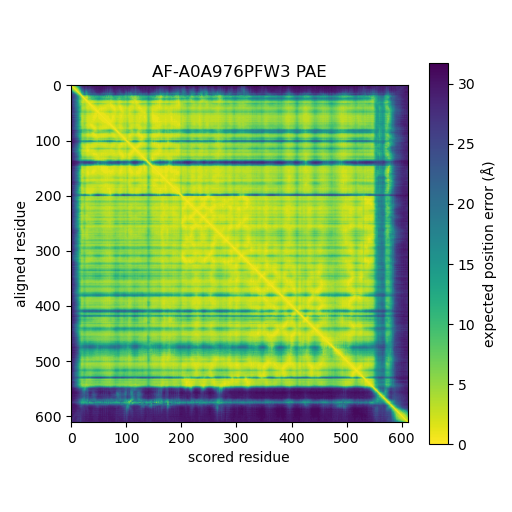02 1.956 1.00 95.94 535 THR A C 1
ATOM 4169 O O . THR A 1 535 ? -21.578 -17.291 1.033 1.00 95.94 535 THR A O 1
ATOM 4172 N N . ALA A 1 536 ? -21.153 -16.849 3.186 1.00 94.38 536 ALA A N 1
ATOM 4173 C CA . ALA A 1 536 ? -22.550 -16.623 3.562 1.00 94.38 536 ALA A CA 1
ATOM 4174 C C . ALA A 1 536 ? -23.059 -15.190 3.303 1.00 94.38 536 ALA A C 1
ATOM 4176 O O . ALA A 1 536 ? -24.254 -14.943 3.457 1.00 94.38 536 ALA A O 1
ATOM 4177 N N . CYS A 1 537 ? -22.183 -14.248 2.938 1.00 94.06 537 CYS A N 1
ATOM 4178 C CA . CYS A 1 537 ? -22.501 -12.817 2.891 1.00 94.06 537 CYS A CA 1
ATOM 4179 C C . CYS A 1 537 ? -21.823 -12.075 1.728 1.00 94.06 537 CYS A C 1
ATOM 4181 O O . CYS A 1 537 ? -21.464 -10.908 1.859 1.00 94.06 537 CYS A O 1
ATOM 4183 N N . ALA A 1 538 ? -21.635 -12.742 0.590 1.00 96.12 538 ALA A N 1
ATOM 4184 C CA . ALA A 1 538 ? -21.059 -12.108 -0.589 1.00 96.12 538 ALA A CA 1
ATOM 4185 C C . ALA A 1 538 ? -21.964 -10.982 -1.145 1.00 96.12 538 ALA A C 1
ATOM 4187 O O . ALA A 1 538 ? -23.099 -11.226 -1.565 1.00 96.12 538 ALA A O 1
ATOM 4188 N N . ASP A 1 539 ? -21.429 -9.762 -1.176 1.00 96.19 539 ASP A N 1
ATOM 4189 C CA . ASP A 1 539 ? -21.987 -8.564 -1.815 1.00 96.19 539 ASP A CA 1
ATO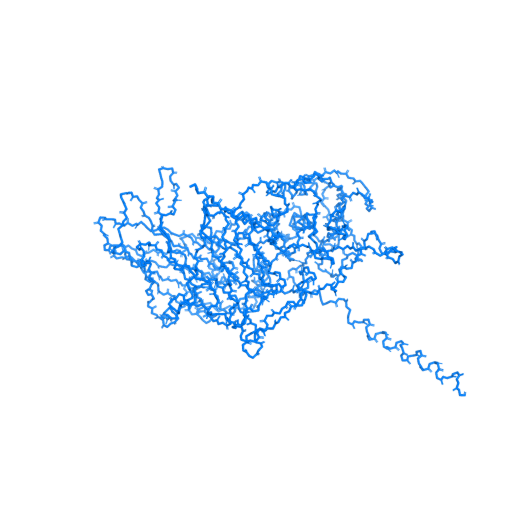M 4190 C C . ASP A 1 539 ? -21.822 -8.634 -3.349 1.00 96.19 539 ASP A C 1
ATOM 4192 O O . ASP A 1 539 ? -21.305 -9.600 -3.905 1.00 96.19 539 ASP A O 1
ATOM 4196 N N . GLY A 1 540 ? -22.281 -7.611 -4.076 1.00 96.56 540 GLY A N 1
ATOM 4197 C CA . GLY A 1 540 ? -22.206 -7.577 -5.542 1.00 96.56 540 GLY A CA 1
ATOM 4198 C C . GLY A 1 540 ? -23.306 -8.408 -6.208 1.00 96.56 540 GLY A C 1
ATOM 4199 O O . GLY A 1 540 ? -23.025 -9.375 -6.913 1.00 96.56 540 GLY A O 1
ATOM 4200 N N . PRO A 1 541 ? -24.593 -8.082 -6.003 1.00 96.19 541 PRO A N 1
ATOM 4201 C CA . PRO A 1 541 ? -25.698 -8.879 -6.542 1.00 96.19 541 PRO A CA 1
ATOM 4202 C C . PRO A 1 541 ? -25.706 -8.968 -8.077 1.00 96.19 541 PRO A C 1
ATOM 4204 O O . PRO A 1 541 ? -26.311 -9.890 -8.622 1.00 96.19 541 PRO A O 1
ATOM 4207 N N . LEU A 1 542 ? -25.040 -8.036 -8.770 1.00 96.69 542 LEU A N 1
ATOM 4208 C CA . LEU A 1 542 ? -24.933 -8.008 -10.229 1.00 96.69 542 LEU A CA 1
ATOM 4209 C C . LEU A 1 542 ? -23.619 -8.616 -10.745 1.00 96.69 542 LEU A C 1
ATOM 4211 O O . LEU A 1 542 ? -23.324 -8.470 -11.929 1.00 96.69 542 LEU A O 1
ATOM 4215 N N . THR A 1 543 ? -22.822 -9.293 -9.907 1.00 96.81 543 THR A N 1
ATOM 4216 C CA . THR A 1 543 ? -21.571 -9.915 -10.360 1.00 96.81 543 THR A CA 1
ATOM 4217 C C . THR A 1 543 ? -21.819 -10.926 -11.480 1.00 96.81 543 THR A C 1
ATOM 4219 O O . THR A 1 543 ? -22.654 -11.827 -11.379 1.00 96.81 543 THR A O 1
ATOM 4222 N N . TYR A 1 544 ? -21.043 -10.792 -12.552 1.00 93.69 544 TYR A N 1
ATOM 4223 C CA . TYR A 1 544 ? -20.957 -11.731 -13.664 1.00 93.69 544 TYR A CA 1
ATOM 4224 C C . TYR A 1 544 ? -19.492 -12.083 -13.912 1.00 93.69 544 TYR A C 1
ATOM 4226 O O . TYR A 1 544 ? -18.584 -11.352 -13.517 1.00 93.69 544 TYR A O 1
ATOM 4234 N N . LYS A 1 545 ? -19.252 -13.230 -14.552 1.00 93.31 545 LYS A N 1
ATOM 4235 C CA . LYS A 1 545 ? -17.890 -13.682 -14.830 1.00 93.31 545 LYS A CA 1
ATOM 4236 C C . LYS A 1 545 ? -17.241 -12.756 -15.855 1.00 93.31 545 LYS A C 1
ATOM 4238 O O . LYS A 1 545 ? -17.742 -12.617 -16.968 1.00 93.31 545 LYS A O 1
ATOM 4243 N N . VAL A 1 546 ? -16.106 -12.187 -15.475 1.00 89.00 546 VAL A N 1
ATOM 4244 C CA . VAL A 1 546 ? -15.188 -11.481 -16.366 1.00 89.00 546 VAL A CA 1
ATOM 4245 C C . VAL A 1 546 ? -13.961 -12.367 -16.533 1.00 89.00 546 VAL A C 1
ATOM 4247 O O . VAL A 1 546 ? -13.458 -12.929 -15.559 1.00 89.00 546 VAL A O 1
ATOM 4250 N N . SER A 1 547 ? -13.510 -12.540 -17.768 1.00 78.44 547 SER A N 1
ATOM 4251 C CA . SER A 1 547 ? -12.293 -13.285 -18.071 1.00 78.44 547 SER A CA 1
ATOM 4252 C C . SER A 1 547 ? -11.193 -12.310 -18.447 1.00 78.44 547 SER A C 1
ATOM 4254 O O . SER A 1 547 ? -11.446 -11.340 -19.152 1.00 78.44 547 SER A O 1
ATOM 4256 N N . ALA A 1 548 ? -9.976 -12.608 -17.996 1.00 71.44 548 ALA A N 1
ATOM 4257 C CA . ALA A 1 548 ? -8.763 -11.970 -18.483 1.00 71.44 548 ALA A CA 1
ATOM 4258 C C . ALA A 1 548 ? -8.757 -11.925 -20.015 1.00 71.44 548 ALA A C 1
ATOM 4260 O O . ALA A 1 548 ? -8.879 -12.976 -20.657 1.00 71.44 548 ALA A O 1
ATOM 4261 N N . ASN A 1 549 ? -8.571 -10.739 -20.589 1.00 63.50 549 ASN A N 1
ATOM 4262 C CA . ASN A 1 549 ? -8.335 -10.624 -22.017 1.00 63.50 549 ASN A CA 1
ATOM 4263 C C . ASN A 1 549 ? -6.916 -11.107 -22.320 1.00 63.50 549 ASN A C 1
ATOM 4265 O O . ASN A 1 549 ? -5.950 -10.611 -21.746 1.00 63.50 549 ASN A O 1
ATOM 4269 N N . THR A 1 550 ? -6.774 -12.071 -23.224 1.00 50.66 550 THR A N 1
ATOM 4270 C CA . THR A 1 550 ? -5.467 -12.471 -23.769 1.00 50.66 550 THR A CA 1
ATOM 4271 C C . THR A 1 550 ? -5.077 -11.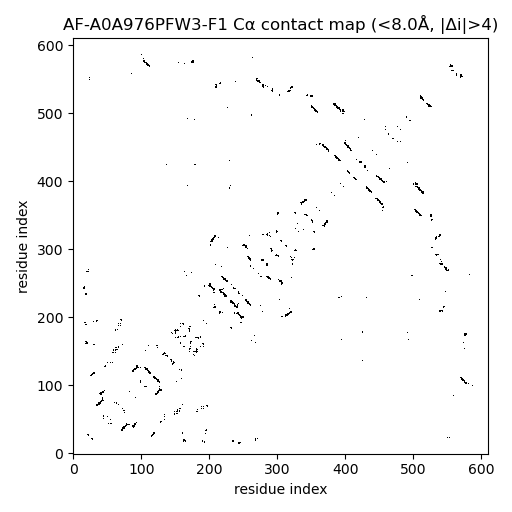639 -24.992 1.00 50.66 550 THR A C 1
ATOM 4273 O O . THR A 1 550 ? -4.074 -11.936 -25.633 1.00 50.66 550 THR A O 1
ATOM 4276 N N . TYR A 1 551 ? -5.872 -10.625 -25.356 1.00 39.94 551 TYR A N 1
ATOM 4277 C CA . TYR A 1 551 ? -5.725 -9.893 -26.610 1.00 39.94 551 TYR A CA 1
ATOM 4278 C C . TYR A 1 551 ? -5.664 -8.374 -26.417 1.00 39.94 551 TYR A C 1
ATOM 4280 O O . TYR A 1 551 ? -6.461 -7.603 -26.948 1.00 39.94 551 TYR A O 1
ATOM 4288 N N . ARG A 1 552 ? -4.622 -7.929 -25.722 1.00 37.28 552 ARG A N 1
ATOM 4289 C CA . ARG A 1 552 ? -3.891 -6.738 -26.152 1.00 37.28 552 ARG A CA 1
ATOM 4290 C C . ARG A 1 552 ? -2.490 -7.232 -26.469 1.00 37.28 552 ARG A C 1
ATOM 4292 O O . ARG A 1 552 ? -1.794 -7.675 -25.565 1.00 37.28 552 ARG A O 1
ATOM 4299 N N . GLN A 1 553 ? -2.106 -7.217 -27.746 1.00 36.22 553 GLN A N 1
ATOM 4300 C CA . GLN A 1 553 ? -0.685 -7.156 -28.070 1.00 36.22 553 GLN A CA 1
ATOM 4301 C C . GLN A 1 553 ? -0.175 -5.896 -27.370 1.00 36.22 553 GLN A C 1
ATOM 4303 O O . GLN A 1 553 ? -0.413 -4.788 -27.850 1.00 36.22 553 GLN A O 1
ATOM 4308 N N . GLU A 1 554 ? 0.439 -6.050 -26.197 1.00 34.59 554 GLU A N 1
ATOM 4309 C CA . GLU A 1 554 ? 1.437 -5.080 -25.777 1.00 34.59 554 GLU A CA 1
ATOM 4310 C C . GLU A 1 554 ? 2.452 -5.072 -26.915 1.00 34.59 554 GLU A C 1
ATOM 4312 O O . GLU A 1 554 ? 2.948 -6.117 -27.347 1.00 34.59 554 GLU A O 1
ATOM 4317 N N . SER A 1 555 ? 2.532 -3.916 -27.569 1.00 31.84 555 SER A N 1
ATOM 4318 C CA . SER A 1 555 ? 3.206 -3.768 -28.843 1.00 31.84 555 SER A CA 1
ATOM 4319 C C . SER A 1 555 ? 4.643 -4.187 -28.677 1.00 31.84 555 SER A C 1
ATOM 4321 O O . SER A 1 555 ? 5.396 -3.619 -27.889 1.00 31.84 555 SER A O 1
ATOM 4323 N N . SER A 1 556 ? 4.988 -5.187 -29.457 1.00 34.84 556 SER A N 1
ATOM 4324 C CA . SER A 1 556 ? 6.191 -5.921 -29.259 1.00 34.84 556 SER A CA 1
ATOM 4325 C C . SER A 1 556 ? 7.309 -5.518 -30.211 1.00 34.84 556 SER A C 1
ATOM 4327 O O . SER A 1 556 ? 7.111 -5.610 -31.420 1.00 34.84 556 SER A O 1
ATOM 4329 N N . SER A 1 557 ? 8.496 -5.153 -29.728 1.00 28.92 557 SER A N 1
ATOM 4330 C CA . SER A 1 557 ? 9.689 -5.022 -30.567 1.00 28.92 557 SER A CA 1
ATOM 4331 C C . SER A 1 557 ? 10.918 -5.696 -29.960 1.00 28.92 557 SER A C 1
ATOM 4333 O O . SER A 1 557 ? 11.551 -5.149 -29.060 1.00 28.92 557 SER A O 1
ATOM 4335 N N . THR A 1 558 ? 11.337 -6.836 -30.507 1.00 34.09 558 THR A N 1
ATOM 4336 C CA . THR A 1 558 ? 12.750 -7.225 -30.450 1.00 34.09 558 THR A CA 1
ATOM 4337 C C . THR A 1 558 ? 13.480 -6.402 -31.513 1.00 34.09 558 THR A C 1
ATOM 4339 O O . THR A 1 558 ? 13.429 -6.741 -32.694 1.00 34.09 558 THR A O 1
ATOM 4342 N N . ARG A 1 559 ? 14.134 -5.313 -31.087 1.00 40.38 559 ARG A N 1
ATOM 4343 C CA . ARG A 1 559 ? 14.872 -4.326 -31.908 1.00 40.38 559 ARG A CA 1
ATOM 4344 C C . ARG A 1 559 ? 13.998 -3.381 -32.750 1.00 40.38 559 ARG A C 1
ATOM 4346 O O . ARG A 1 559 ? 12.875 -3.699 -33.123 1.00 40.38 559 ARG A O 1
ATOM 4353 N N . LYS A 1 560 ? 14.530 -2.167 -32.988 1.00 40.34 560 LYS A N 1
ATOM 4354 C CA . LYS A 1 560 ? 13.877 -1.004 -33.638 1.00 40.34 560 LYS A CA 1
ATOM 4355 C C . LYS A 1 560 ? 12.811 -1.385 -34.679 1.00 40.34 560 LYS A C 1
ATOM 4357 O O . LYS A 1 560 ? 13.140 -2.110 -35.606 1.00 40.34 560 LYS A O 1
ATOM 4362 N N . LEU A 1 561 ? 11.629 -0.760 -34.571 1.00 39.44 561 LEU A N 1
ATOM 4363 C CA . LEU A 1 561 ? 10.697 -0.170 -35.571 1.00 39.44 561 LEU A CA 1
ATOM 4364 C C . LEU A 1 561 ? 10.655 -0.604 -37.070 1.00 39.44 561 LEU A C 1
ATOM 4366 O O . LEU A 1 561 ? 9.760 -0.129 -37.761 1.00 39.44 561 LEU A O 1
ATOM 4370 N N . ALA A 1 562 ? 11.538 -1.448 -37.615 1.00 35.00 562 ALA A N 1
ATOM 4371 C CA . ALA A 1 562 ? 11.627 -1.768 -39.047 1.00 35.00 562 ALA A CA 1
ATOM 4372 C C . ALA A 1 562 ? 11.586 -3.274 -39.401 1.00 35.00 562 ALA A C 1
ATOM 4374 O O . ALA A 1 562 ? 11.267 -3.583 -40.542 1.00 35.00 562 ALA A O 1
ATOM 4375 N N . GLU A 1 563 ? 11.856 -4.207 -38.477 1.00 36.22 563 GLU A N 1
ATOM 4376 C CA . GLU A 1 563 ? 11.952 -5.659 -38.787 1.00 36.22 563 GLU A CA 1
ATOM 4377 C C . GLU A 1 563 ? 10.959 -6.563 -38.026 1.00 36.22 563 GLU A C 1
ATOM 4379 O O . GLU A 1 563 ? 10.961 -7.779 -38.199 1.00 36.22 563 GLU A O 1
ATOM 4384 N N . ALA A 1 564 ? 10.053 -6.000 -37.223 1.00 35.25 564 ALA A N 1
ATOM 4385 C CA . ALA A 1 564 ? 9.045 -6.778 -36.490 1.00 35.25 564 ALA A CA 1
ATOM 4386 C C . ALA A 1 564 ? 8.002 -7.485 -37.396 1.00 35.25 564 ALA A C 1
ATOM 4388 O O . ALA A 1 564 ? 7.242 -8.322 -36.911 1.00 35.25 564 ALA A O 1
ATOM 4389 N N . ASP A 1 565 ? 7.976 -7.183 -38.700 1.00 35.12 565 ASP A N 1
ATOM 4390 C CA . ASP A 1 565 ? 6.974 -7.680 -39.658 1.00 35.12 565 ASP A CA 1
ATOM 4391 C C . ASP A 1 565 ? 7.290 -9.093 -40.214 1.00 35.12 565 ASP A C 1
ATOM 4393 O O . ASP A 1 565 ? 6.387 -9.774 -40.693 1.00 35.12 565 ASP A O 1
ATOM 4397 N N . GLU A 1 566 ? 8.536 -9.593 -40.119 1.00 35.59 566 GLU A N 1
ATOM 4398 C CA . GLU A 1 566 ? 8.920 -10.886 -40.735 1.00 35.59 566 GLU A CA 1
ATOM 4399 C C . GLU A 1 566 ? 8.960 -12.108 -39.785 1.00 35.59 566 GLU A C 1
ATOM 4401 O O . GLU A 1 566 ? 8.892 -13.237 -40.275 1.00 35.59 566 GLU A O 1
ATOM 4406 N N . LEU A 1 567 ? 9.043 -11.946 -38.449 1.00 36.06 567 LEU A N 1
ATOM 4407 C CA . LEU A 1 567 ? 9.311 -13.073 -37.517 1.00 36.06 567 LEU A CA 1
ATOM 4408 C C . LEU A 1 567 ? 8.373 -13.238 -36.298 1.00 36.06 567 LEU A C 1
ATOM 4410 O O . LEU A 1 567 ? 8.463 -14.258 -35.617 1.00 36.06 567 LEU A O 1
ATOM 4414 N N . GLY A 1 568 ? 7.450 -12.310 -36.021 1.00 36.25 568 GLY A N 1
ATOM 4415 C CA . GLY A 1 568 ? 6.316 -12.547 -35.105 1.00 36.25 568 GLY A CA 1
ATOM 4416 C C . GLY A 1 568 ? 6.621 -12.836 -33.617 1.00 36.25 568 GLY A C 1
ATOM 4417 O O . GLY A 1 568 ? 5.951 -13.691 -33.036 1.00 36.25 568 GLY A O 1
ATOM 4418 N N . LEU A 1 569 ? 7.582 -12.145 -32.980 1.00 34.38 569 LEU A N 1
ATOM 4419 C CA . LEU A 1 569 ? 7.904 -12.287 -31.540 1.00 34.38 569 LEU A CA 1
ATOM 4420 C C . LEU A 1 569 ? 7.414 -11.095 -30.672 1.00 34.38 569 LEU A C 1
ATOM 4422 O O . LEU A 1 569 ? 7.520 -9.956 -31.131 1.00 34.38 569 LEU A O 1
ATOM 4426 N N . PRO A 1 570 ? 6.923 -11.324 -29.429 1.00 33.16 570 PRO A N 1
ATOM 4427 C CA . PRO A 1 570 ? 6.342 -10.284 -28.566 1.00 33.16 570 PRO A CA 1
ATOM 4428 C C . PRO A 1 570 ? 7.296 -9.605 -27.527 1.00 33.16 570 PRO A C 1
ATOM 4430 O O . PRO A 1 570 ? 8.331 -10.171 -27.193 1.00 33.16 570 PRO A O 1
ATOM 4433 N N . VAL A 1 571 ? 6.955 -8.406 -27.002 1.00 37.19 571 VAL A N 1
ATOM 4434 C CA . VAL A 1 571 ? 7.703 -7.544 -26.039 1.00 37.19 571 VAL A CA 1
ATOM 4435 C C . VAL A 1 571 ? 6.711 -6.743 -25.189 1.00 37.19 571 VAL A C 1
ATOM 4437 O O . VAL A 1 571 ? 5.646 -6.378 -25.682 1.00 37.19 571 VAL A O 1
ATOM 4440 N N . ALA A 1 572 ? 7.078 -6.481 -23.932 1.00 40.16 572 ALA A N 1
ATOM 4441 C CA . ALA A 1 572 ? 6.312 -5.680 -22.975 1.00 40.16 572 ALA A CA 1
ATOM 4442 C C . ALA A 1 572 ? 7.046 -4.360 -22.667 1.00 40.16 572 ALA A C 1
ATOM 4444 O O . ALA A 1 572 ? 8.278 -4.349 -22.574 1.00 40.16 572 ALA A O 1
ATOM 4445 N N . CYS A 1 573 ? 6.291 -3.270 -22.497 1.00 42.47 573 CYS A N 1
ATOM 4446 C CA . CYS A 1 573 ? 6.814 -1.939 -22.170 1.00 42.47 573 CYS A CA 1
ATOM 4447 C C . CYS A 1 573 ? 6.220 -1.449 -20.842 1.00 42.47 573 CYS A C 1
ATOM 4449 O O . CYS A 1 573 ? 4.999 -1.397 -20.700 1.00 42.47 573 CYS A O 1
ATOM 4451 N N . GLY A 1 574 ? 7.080 -1.058 -19.902 1.00 48.31 574 GLY A N 1
ATOM 4452 C CA . GLY A 1 574 ? 6.708 -0.250 -18.735 1.00 48.31 574 GLY A CA 1
ATOM 4453 C C . GLY A 1 574 ? 7.058 1.219 -18.975 1.00 48.31 574 GLY A C 1
ATOM 4454 O O . GLY A 1 574 ? 8.005 1.493 -19.713 1.00 48.31 574 GLY A O 1
ATOM 4455 N N . SER A 1 575 ? 6.281 2.157 -18.430 1.00 49.78 575 SER A N 1
ATOM 4456 C CA . SER A 1 575 ? 6.534 3.592 -18.606 1.00 49.78 575 SER A CA 1
ATOM 4457 C C . SER A 1 575 ? 5.977 4.412 -17.452 1.00 49.78 575 SER A C 1
ATOM 4459 O O . SER A 1 575 ? 4.796 4.268 -17.130 1.00 49.78 575 SER A O 1
ATOM 4461 N N . ILE A 1 576 ? 6.760 5.357 -16.942 1.00 45.66 576 ILE A N 1
ATOM 4462 C CA . ILE A 1 576 ? 6.331 6.287 -15.889 1.00 45.66 576 ILE A CA 1
ATOM 4463 C C . ILE A 1 576 ? 6.009 7.695 -16.432 1.00 45.66 576 ILE A C 1
ATOM 4465 O O . ILE A 1 576 ? 6.710 8.200 -17.315 1.00 45.66 576 ILE A O 1
ATOM 4469 N N . ASP A 1 577 ? 4.929 8.314 -15.927 1.00 53.16 577 ASP A N 1
ATOM 4470 C CA . ASP A 1 577 ? 4.357 9.597 -16.405 1.00 53.16 577 ASP A CA 1
ATOM 4471 C C . ASP A 1 577 ? 4.386 10.730 -15.338 1.00 53.16 577 ASP A C 1
ATOM 4473 O O . ASP A 1 577 ? 4.639 10.497 -14.151 1.00 53.16 577 ASP A O 1
ATOM 4477 N N . PHE A 1 578 ? 4.115 11.981 -15.737 1.00 45.69 578 PHE A N 1
ATOM 4478 C CA . PHE A 1 578 ? 4.127 13.182 -14.881 1.00 45.69 578 PHE A CA 1
ATOM 4479 C C . PHE A 1 578 ? 2.842 13.470 -14.103 1.00 45.69 578 PHE A C 1
ATOM 4481 O O . PHE A 1 578 ? 1.738 13.075 -14.470 1.00 45.69 578 PHE A O 1
ATOM 4488 N N . ILE A 1 579 ? 3.004 14.310 -13.069 1.00 46.84 579 ILE A N 1
ATOM 4489 C CA . ILE A 1 579 ? 1.982 14.801 -12.132 1.00 46.84 579 ILE A CA 1
ATOM 4490 C C . ILE A 1 579 ? 0.791 15.524 -12.808 1.00 46.84 579 ILE A C 1
ATOM 4492 O O . ILE A 1 579 ? -0.353 15.312 -12.408 1.00 46.84 579 ILE A O 1
ATOM 4496 N N . ASP A 1 580 ? 1.015 16.292 -13.878 1.00 42.50 580 ASP A N 1
ATOM 4497 C CA . ASP A 1 580 ? 0.070 17.334 -14.323 1.00 42.50 580 ASP A CA 1
ATOM 4498 C C . ASP A 1 580 ? -0.861 16.975 -15.498 1.00 42.50 580 ASP A C 1
ATOM 4500 O O . ASP A 1 580 ? -1.485 17.874 -16.074 1.00 42.50 580 ASP A O 1
ATOM 4504 N N . ARG A 1 581 ? -0.973 15.703 -15.906 1.00 43.31 581 ARG A N 1
ATOM 4505 C CA . ARG A 1 581 ? -1.889 15.314 -16.996 1.00 43.31 581 ARG A CA 1
ATOM 4506 C C . ARG A 1 581 ? -2.668 14.038 -16.704 1.00 43.31 581 ARG A C 1
ATOM 4508 O O . ARG A 1 581 ? -2.156 13.130 -16.055 1.00 43.31 581 ARG A O 1
ATOM 4515 N N . ASP A 1 582 ? -3.905 14.027 -17.207 1.00 33.06 582 ASP A N 1
ATOM 4516 C CA . ASP A 1 582 ? -4.727 12.829 -17.370 1.00 33.06 582 ASP A CA 1
ATOM 4517 C C . ASP A 1 582 ? -3.934 11.755 -18.136 1.00 33.06 582 ASP A C 1
ATOM 4519 O O . ASP A 1 582 ? -3.101 12.115 -18.982 1.00 33.06 582 ASP A O 1
ATOM 4523 N N . PRO A 1 583 ? -4.202 10.459 -17.887 1.00 32.19 583 PRO A N 1
ATOM 4524 C CA . PRO A 1 583 ? -3.529 9.362 -18.572 1.00 32.19 583 PRO A CA 1
ATOM 4525 C C . PRO A 1 583 ? -3.572 9.561 -20.091 1.00 32.19 583 PRO A C 1
ATOM 4527 O O . PRO A 1 583 ? -4.541 10.130 -20.617 1.00 32.19 583 PRO A O 1
ATOM 4530 N N . PRO A 1 584 ? -2.547 9.100 -20.832 1.00 29.22 584 PRO A N 1
ATOM 4531 C CA . PRO A 1 584 ? -2.520 9.244 -22.273 1.00 29.22 584 PRO A CA 1
ATOM 4532 C C . PRO A 1 584 ? -3.794 8.630 -22.846 1.00 29.22 584 PRO A C 1
ATOM 4534 O O . PRO A 1 584 ? -4.016 7.420 -22.796 1.00 29.22 584 PRO A O 1
ATOM 4537 N N . SER A 1 585 ? -4.650 9.489 -23.408 1.00 28.22 585 SER A N 1
ATOM 4538 C CA . SER A 1 585 ? -5.769 9.057 -24.227 1.00 28.22 585 SER A CA 1
ATOM 4539 C C . SER A 1 585 ? -5.198 8.105 -25.268 1.00 28.22 585 SER A C 1
ATOM 4541 O O . SER A 1 585 ? -4.384 8.529 -26.092 1.00 28.22 585 SER A O 1
ATOM 4543 N N . GLY A 1 586 ? -5.580 6.829 -25.179 1.00 29.88 586 GLY A N 1
ATOM 4544 C CA . GLY A 1 586 ? -5.018 5.771 -26.002 1.00 29.88 586 GLY A CA 1
ATOM 4545 C C . GLY A 1 586 ? -4.847 6.221 -27.449 1.00 29.88 586 GLY A C 1
ATOM 4546 O O . GLY A 1 586 ? -5.796 6.673 -28.103 1.00 29.88 586 GLY A O 1
ATOM 4547 N N . GLY A 1 587 ? -3.618 6.112 -27.944 1.00 26.84 587 GLY A N 1
ATOM 4548 C CA . GLY A 1 587 ? -3.315 6.275 -29.351 1.00 26.84 587 GLY A CA 1
ATOM 4549 C C . GLY A 1 587 ? -4.061 5.220 -30.160 1.00 26.84 587 GLY A C 1
ATOM 4550 O O . GLY A 1 587 ? -3.565 4.121 -30.329 1.00 26.84 587 GLY A O 1
ATOM 4551 N N . MET A 1 588 ? -5.277 5.549 -30.607 1.00 29.77 588 MET A N 1
ATOM 4552 C CA . MET A 1 588 ? -5.944 5.103 -31.842 1.00 29.77 588 MET A CA 1
ATOM 4553 C C . MET A 1 588 ? -7.437 5.482 -31.802 1.00 29.77 588 MET A C 1
ATOM 4555 O O . MET A 1 588 ? -8.329 4.641 -31.754 1.00 29.77 588 MET A O 1
ATOM 4559 N N . ARG A 1 589 ? -7.750 6.779 -31.878 1.00 27.78 589 ARG A N 1
ATOM 4560 C CA . ARG A 1 589 ? -9.059 7.226 -32.408 1.00 27.78 589 ARG A CA 1
ATOM 4561 C C . ARG A 1 589 ? -8.951 8.112 -33.649 1.00 27.78 589 ARG A C 1
ATOM 4563 O O . ARG A 1 589 ? -9.878 8.128 -34.453 1.00 27.78 589 ARG A O 1
ATOM 4570 N N . ASN A 1 590 ? -7.790 8.716 -33.912 1.00 27.78 590 ASN A N 1
ATOM 4571 C CA . ASN A 1 590 ? -7.588 9.529 -35.119 1.00 27.78 590 ASN A CA 1
ATOM 4572 C C . ASN A 1 590 ? -7.281 8.715 -36.392 1.00 27.78 590 ASN A C 1
ATOM 4574 O O . ASN A 1 590 ? -7.447 9.233 -37.493 1.00 27.78 590 ASN A O 1
ATOM 4578 N N . GLY A 1 591 ? -6.925 7.428 -36.280 1.00 28.81 591 GLY A N 1
ATOM 4579 C CA . GLY A 1 591 ? -6.700 6.555 -37.445 1.00 28.81 591 GLY A CA 1
ATOM 4580 C C . GLY A 1 591 ? -7.986 6.090 -38.143 1.00 28.81 591 GLY A C 1
ATOM 4581 O O . GLY A 1 591 ? -7.990 5.866 -39.352 1.00 28.81 591 GLY A O 1
ATOM 4582 N N . MET A 1 592 ? -9.107 6.003 -37.416 1.00 30.66 592 MET A N 1
ATOM 4583 C CA . MET A 1 592 ? -10.366 5.496 -37.977 1.00 30.66 592 MET A CA 1
ATOM 4584 C C . MET A 1 592 ? -11.084 6.546 -38.843 1.00 30.66 592 MET A C 1
ATOM 4586 O O . MET A 1 592 ? -11.722 6.196 -39.833 1.00 30.66 592 MET A O 1
ATOM 4590 N N . LEU A 1 593 ? -10.920 7.838 -38.533 1.00 30.16 593 LEU A N 1
ATOM 4591 C CA . LEU A 1 593 ? -11.514 8.936 -39.308 1.00 30.16 593 LEU A CA 1
ATOM 4592 C C . LEU A 1 593 ? -10.733 9.248 -40.595 1.00 30.16 593 LEU A C 1
ATOM 4594 O O . LEU A 1 593 ? -11.345 9.565 -41.615 1.00 30.16 593 LEU A O 1
ATOM 4598 N N . VAL A 1 594 ? -9.406 9.078 -40.593 1.00 36.69 594 VAL A N 1
ATOM 4599 C CA . VAL A 1 594 ? -8.579 9.256 -41.802 1.00 36.69 594 VAL A CA 1
ATOM 4600 C C . VAL A 1 594 ? -8.691 8.041 -42.737 1.00 36.69 594 VAL A C 1
ATOM 4602 O O . VAL A 1 594 ? -8.784 8.214 -43.953 1.00 36.69 594 VAL A O 1
ATOM 4605 N N . GLY A 1 595 ? -8.802 6.823 -42.189 1.00 31.47 595 GLY A N 1
ATOM 4606 C CA . GLY A 1 595 ? -9.047 5.601 -42.969 1.00 31.47 595 GLY A CA 1
ATOM 4607 C C . GLY A 1 595 ? -10.426 5.568 -43.643 1.00 31.47 595 GLY A C 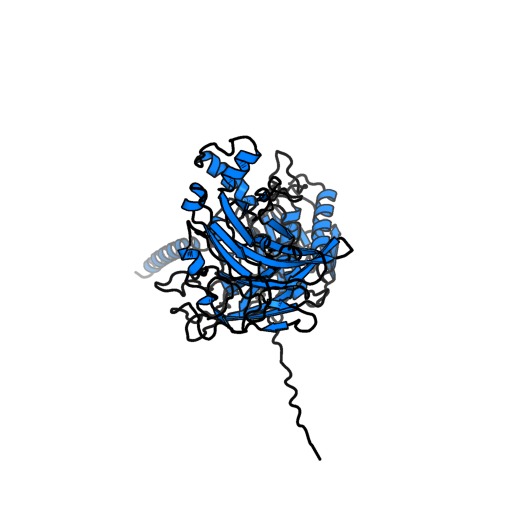1
ATOM 4608 O O . GLY A 1 595 ? -10.537 5.184 -44.809 1.00 31.47 595 GLY A O 1
ATOM 4609 N N . LEU A 1 596 ? -11.473 6.055 -42.963 1.00 36.19 596 LEU A N 1
ATOM 4610 C CA . LEU A 1 596 ? -12.807 6.178 -43.560 1.00 36.19 596 LEU A CA 1
ATOM 4611 C C . LEU A 1 596 ? -12.838 7.243 -44.668 1.00 36.19 596 LEU A C 1
ATOM 4613 O O . LEU A 1 596 ? -13.388 6.970 -45.735 1.00 36.19 596 LEU A O 1
ATOM 4617 N N . ALA A 1 597 ? -12.173 8.390 -44.495 1.00 37.09 597 ALA A N 1
ATOM 4618 C CA . ALA A 1 597 ? -12.100 9.426 -45.531 1.00 37.09 597 ALA A CA 1
ATOM 4619 C C . ALA A 1 597 ? -11.363 8.955 -46.805 1.00 37.09 597 ALA A C 1
ATOM 4621 O O . ALA A 1 597 ? -11.817 9.232 -47.916 1.00 37.09 597 ALA A O 1
ATOM 4622 N N . LEU A 1 598 ? -10.283 8.175 -46.667 1.00 38.03 598 LEU A N 1
ATOM 4623 C CA . LEU A 1 598 ? -9.555 7.593 -47.806 1.00 38.03 598 LEU A CA 1
ATOM 4624 C C . LEU A 1 598 ? -10.333 6.465 -48.504 1.00 38.03 598 LEU A C 1
ATOM 4626 O O . LEU A 1 598 ? -10.267 6.353 -49.730 1.00 38.03 598 LEU A O 1
ATOM 4630 N N . SER A 1 599 ? -11.138 5.690 -47.768 1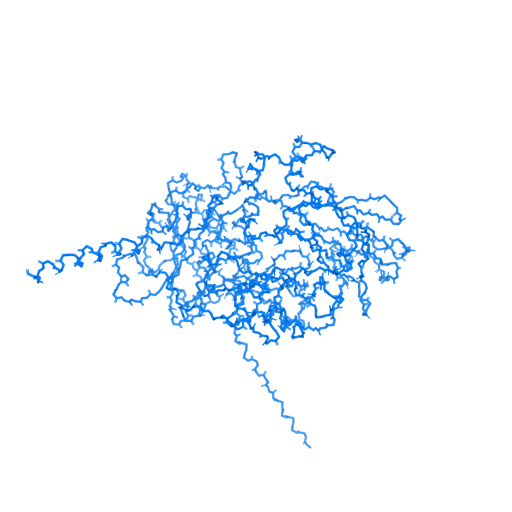.00 39.66 599 SER A N 1
ATOM 4631 C CA . SER A 1 599 ? -12.001 4.656 -48.362 1.00 39.66 599 SER A CA 1
ATOM 4632 C C . SER A 1 599 ? -13.144 5.246 -49.205 1.00 39.66 599 SER A C 1
ATOM 4634 O O . SER A 1 599 ? -13.436 4.733 -50.286 1.00 39.66 599 SER A O 1
ATOM 4636 N N . PHE A 1 600 ? -13.723 6.382 -48.790 1.00 40.84 600 PHE A N 1
ATOM 4637 C CA . PHE A 1 600 ? -14.758 7.081 -49.563 1.00 40.84 600 PHE A CA 1
ATOM 4638 C C . PHE A 1 600 ? -14.200 7.785 -50.808 1.00 40.84 600 PHE A C 1
ATOM 4640 O O . PHE A 1 600 ? -14.880 7.834 -51.835 1.00 40.84 600 PHE A O 1
ATOM 4647 N N . ILE A 1 601 ? -12.950 8.260 -50.769 1.00 46.25 601 ILE A N 1
ATOM 4648 C CA . ILE A 1 601 ? -12.284 8.841 -51.945 1.00 46.25 601 ILE A CA 1
ATOM 4649 C C . ILE A 1 601 ? -11.929 7.741 -52.960 1.00 46.25 601 ILE A C 1
ATOM 4651 O O . ILE A 1 601 ? -12.190 7.907 -54.151 1.00 46.25 601 ILE A O 1
ATOM 4655 N N . LEU A 1 602 ? -11.441 6.575 -52.521 1.00 42.47 602 LEU A N 1
ATOM 4656 C CA . LEU A 1 602 ? -11.134 5.453 -53.421 1.00 42.47 602 LEU A CA 1
ATOM 4657 C C . LEU A 1 602 ? -12.392 4.795 -54.022 1.00 42.47 602 LEU A C 1
ATOM 4659 O O . LEU A 1 602 ? -12.381 4.429 -55.199 1.00 42.47 602 LEU A O 1
ATOM 4663 N N . LEU A 1 603 ? -13.509 4.738 -53.286 1.00 41.28 603 LEU A N 1
ATOM 4664 C CA . LEU A 1 603 ? -14.807 4.290 -53.819 1.00 41.28 603 LEU A CA 1
ATOM 4665 C C . LEU A 1 603 ? -15.412 5.283 -54.830 1.00 41.28 603 LEU A C 1
ATOM 4667 O O . LEU A 1 603 ? -16.045 4.856 -55.798 1.00 41.28 603 LEU A O 1
ATOM 4671 N N . ALA A 1 604 ? -15.168 6.590 -54.676 1.00 43.50 604 ALA A N 1
ATOM 4672 C CA . ALA A 1 604 ? -15.587 7.605 -55.647 1.00 43.50 604 ALA A CA 1
ATOM 4673 C C . ALA A 1 604 ? -14.765 7.568 -56.953 1.00 43.50 604 ALA A C 1
ATOM 4675 O O . ALA A 1 604 ? -15.300 7.873 -58.021 1.00 43.50 604 ALA A O 1
ATOM 4676 N N . PHE A 1 605 ? -13.495 7.141 -56.900 1.00 41.66 605 PHE A N 1
ATOM 4677 C CA . PHE A 1 605 ? -12.659 6.951 -58.093 1.00 41.66 605 PHE A CA 1
ATOM 4678 C C . PHE A 1 605 ? -12.892 5.607 -58.801 1.00 41.66 605 PHE A C 1
ATOM 4680 O O . PHE A 1 605 ? -12.754 5.542 -60.023 1.00 41.66 605 PHE A O 1
ATOM 4687 N N . TYR A 1 606 ? -13.311 4.554 -58.087 1.00 39.75 606 TYR A N 1
ATOM 4688 C CA . TYR A 1 606 ? -13.626 3.261 -58.710 1.00 39.75 606 TYR A CA 1
ATOM 4689 C C . TYR A 1 606 ? -14.966 3.280 -59.468 1.00 39.75 606 TYR A C 1
ATOM 4691 O O . TYR A 1 606 ? -15.100 2.649 -60.515 1.00 39.75 606 TYR A O 1
ATOM 4699 N N . ARG A 1 607 ? -15.938 4.086 -59.012 1.00 39.47 607 ARG A N 1
ATOM 4700 C CA . ARG A 1 607 ? -17.256 4.222 -59.660 1.00 39.47 607 ARG A CA 1
ATOM 4701 C C . ARG A 1 607 ? -17.259 5.085 -60.932 1.00 39.47 607 ARG A C 1
ATOM 4703 O O . ARG A 1 607 ? -18.276 5.155 -61.601 1.00 39.47 607 ARG A O 1
ATOM 4710 N N . ARG A 1 608 ? -16.135 5.724 -61.284 1.00 42.94 608 ARG A N 1
ATOM 4711 C CA . ARG A 1 608 ? -15.969 6.516 -62.523 1.00 42.94 608 ARG A CA 1
ATOM 4712 C C . ARG A 1 608 ? -15.238 5.778 -63.651 1.00 42.94 608 ARG A C 1
ATOM 4714 O O . ARG A 1 608 ? -14.932 6.389 -64.669 1.00 42.94 608 ARG A O 1
ATOM 4721 N N . ARG A 1 609 ? -14.926 4.488 -63.474 1.00 43.88 609 ARG A N 1
ATOM 4722 C CA . ARG A 1 609 ? -14.253 3.658 -64.494 1.00 43.88 609 ARG A CA 1
ATOM 4723 C C . ARG A 1 609 ? -15.122 2.548 -65.091 1.00 43.88 609 ARG A C 1
ATOM 4725 O O . ARG A 1 609 ? -14.630 1.809 -65.934 1.00 43.88 609 ARG A O 1
ATOM 4732 N N . PHE A 1 610 ? -16.386 2.471 -64.684 1.00 45.94 610 PHE A N 1
ATOM 4733 C CA . PHE A 1 610 ? -17.421 1.634 -65.288 1.00 45.94 610 PHE A CA 1
ATOM 4734 C C . PHE A 1 610 ? -18.745 2.407 -65.288 1.00 45.94 610 PHE A C 1
ATOM 4736 O O . PHE A 1 610 ? -19.635 2.106 -64.503 1.00 45.94 610 PHE A O 1
ATOM 4743 N N . ASP A 1 611 ? -18.792 3.446 -66.117 1.00 43.06 611 ASP A N 1
ATOM 4744 C CA . ASP A 1 611 ? -19.978 3.984 -66.795 1.00 43.06 611 ASP A CA 1
ATOM 4745 C C . ASP A 1 611 ? -19.501 4.622 -68.107 1.00 43.06 611 ASP A C 1
ATOM 4747 O O . ASP A 1 611 ? -18.492 5.372 -68.054 1.00 43.06 611 ASP A O 1
#

Nearest PDB structures (foldseek):
  8b2q-assembly1_A  TM=7.930E-01  e=9.458E-07  Tannerella forsythia
  4in9-assembly1_A  TM=7.534E-01  e=8.440E-07  Tannerella forsythia
  7y63-assembly1_A  TM=6.007E-01  e=9.899E-02  Homo sapiens
  2df7-assembly1_N  TM=2.302E-01  e=7.035E-02  Infectious bursal disease virus
  7vrp-assembly1_L  TM=1.360E-01  e=2.672E-02  Infectious bursal disease virus

Mean predicted aligned error: 10.12 Å

Foldseek 3Di:
DDDDPDDPPPPPPPDFFFAQFAAFLVRATAFAPDLQDEAEEEEAQDAPQPDDSVLSVVLLVLLQCQLVVLFNYHYDYDYDNDPDDPQHAYEYEDQPCVVPLDPFFFKKKWWFADRVHNHTRYIYMYGNRVDNADSDCADDVPDDSLSHVLLVSNLNVLVVRGHAADPQQQASSDQAGFRPSSHGALASSQSRCSRRNPDFAFKEKEFEAFALVRQGFFFKKKFWQWLVPRDRNHIGTAALRRIHMRGDHHQATWTKIKIAHDFPQVRGHQLCVQGAQLLAPPRDGFGIDIFWFPDLQTFQWTAIDHHHPVRRYHYQYYGFTHPDDRFNPQQVVQQVHEGEDPQQDPVGFGWTKGKDWDAPVQQLVQRWYKYKDQCLVPDDDPAWKWKKKKKRFLSQLQQKAKKKWKDWPDDDIDIPPPDQFDADPSRATDRIDMDIDTQDNPRSVRRIIMIIITIYGPLVSVCCVVVVDPPPDNDDQDPVSVVVVLVVVCSRVPPSVGRHDSIRMIMITIFMWGQDPVRDIGTDGYDHDDRDGCSPPHHRNRDDRDGRDSDDQQPADPGDDDPCPPPPGGMHMRTHGYRPDDPPPDPDPVVVVVVVVVVVVVVVVVVVVPD

Solvent-accessible surface area (backbone atoms only — not comparable to full-atom values): 33166 Å² total; per-residue (Å²): 136,89,81,83,83,78,80,79,79,75,77,78,74,75,82,66,70,35,25,49,57,29,57,37,76,79,68,29,57,33,28,56,83,52,49,57,42,79,46,63,36,37,33,23,53,68,62,81,57,79,60,51,56,67,57,49,48,52,40,50,52,51,28,40,47,53,53,34,73,57,23,31,39,41,62,45,84,40,84,43,92,68,81,92,60,85,94,47,23,36,36,36,53,39,73,63,60,90,79,36,96,43,100,46,45,47,39,34,22,44,38,34,41,41,67,94,63,10,32,45,74,36,33,33,38,43,34,34,45,82,50,80,50,40,95,45,64,60,70,51,103,87,48,69,32,44,37,11,46,36,24,55,50,28,25,42,50,40,38,62,63,22,43,35,39,38,89,49,84,74,25,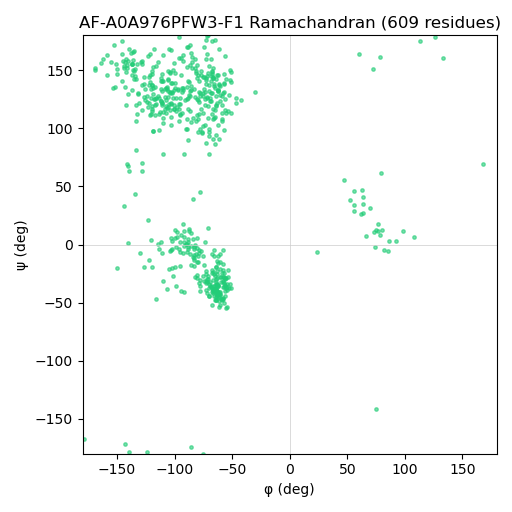22,37,25,51,52,51,32,52,55,23,43,49,76,28,48,36,43,38,22,42,45,29,64,65,13,53,72,70,93,53,12,33,47,30,36,28,35,21,18,13,88,81,58,44,25,38,28,37,35,37,40,31,36,28,32,69,84,77,58,40,64,44,32,46,14,47,20,39,49,72,4,40,37,24,39,49,59,39,65,42,87,41,36,29,34,43,38,35,31,58,70,65,71,46,88,67,39,54,54,50,41,59,63,50,74,43,50,21,16,80,90,58,33,63,37,40,64,40,59,46,39,48,66,48,82,90,32,36,20,28,50,49,69,45,72,25,26,89,91,39,36,68,42,74,59,46,40,39,47,53,29,64,61,84,68,36,31,67,67,49,67,73,22,63,85,42,72,25,78,49,76,28,66,36,101,85,72,30,39,16,36,39,38,40,49,70,41,46,68,66,32,32,72,70,45,54,44,48,32,40,32,42,71,40,47,90,59,86,77,74,94,72,60,33,26,46,35,44,30,48,32,24,61,90,58,46,25,85,51,39,72,36,38,39,37,46,46,77,70,72,79,68,46,65,34,72,81,64,76,82,47,58,52,95,60,66,46,74,54,80,51,51,77,49,75,43,78,54,42,85,92,48,30,77,56,29,35,41,40,37,37,41,29,38,30,44,43,68,59,52,52,34,39,74,71,63,77,42,58,92,85,53,90,77,77,88,47,72,68,58,48,54,62,43,49,66,56,43,34,42,73,47,64,60,43,89,74,69,33,54,87,54,32,39,33,38,42,42,34,32,28,29,34,58,44,97,88,70,48,76,44,82,75,31,52,48,74,76,84,92,57,39,18,76,88,56,29,30,22,83,59,51,69,86,48,66,60,41,68,78,56,81,54,76,39,56,79,60,75,100,80,63,60,86,81,74,79,61,63,20,48,74,48,63,36,29,50,78,92,60,79,78,75,74,70,95,75,66,71,60,60,61,55,52,51,55,53,51,55,52,53,54,60,59,58,63,68,77,75,118

Sequence (611 aa):
MKTLLTLLFLSYAIGVKAYVLTRGSNKSFIRWPTTSPNLTLYLNPSNNNGLSDTEVYNIINSSVAEWSSNSAVNMGVSLTSTTGLDGRNEISFTTNSLYFPGSGVVGVTNVAFREQDGAILEADILLNDNMPFYGSSTLLSSEPSEYYLGNVITHELGHVIGLGHSQVHSSSMFYKLYRGQHTLEHDDIAGAQAYYPNQSNGVIQGTVVGSSKLIGIIGTQVEAISASSGKVVAAALTNDDGTFAITGLSLNDQYFLYLKPLQVLETLPGIYSDSRKDFCNSNTAYRGGFFQSCYNSDEGFPIGIDLTSSSSVVNVGNVSINCGLKVPPSYFLSKGSSFDLNVIDDYGNAGNTFVGFFTNSQIKSTESDEIIVDLTDYSVSSGDYYLDVKLVYQPFYSEMYLEMDVEFTSGPNKKFPVNPIEYNSDKNPTLDFHERFILNNADPSSNYFKFKITPMSLLRKLKIIQGDITPEQEYEDQYLDRIAYMYKLAKFYPELTTFGDSLHFYLMIVTISKKNADGSYTTQSTRKYKSSDNTACADGPLTYKVSANTYRQESSSTRKLAEADELGLPVACGSIDFIDRDPPSGGMRNGMLVGLALSFILLAFYRRRFD

Radius of gyration: 26.65 Å; Cα contacts (8 Å, |Δi|>4): 1395; chains: 1; bounding box: 58×88×108 Å